Protein AF-A0A6J2Q007-F1 (afdb_monomer)

Sequence (561 aa):
MVHVTCTTVLLAATCLLLSQDVVTETVTTCEVETIHSLSCDIGVIRVYEALYGRADSVTCGDGRPPGQLADTTCSQDGTVDVLKRRCDGRIVCDVRVSDFGSPDPCTGTYKYLQTKYTCLPAIHQVTCEHSFASLQCDEGNLIFVIGAHYGRHDRTTCISQRPESQIQNIDCSRQQASKVFESCDGKNGCVIKAGNSVFGDPCYGTFKYLEVAYICEKDTGFEVSPDEVEPSVGGADDQTDAIPMSSSSDSLSTSDEPDARATLPTPCDILVSYSTFPGYVSWRDTQSGSWYVETLDRILEENASTDDLVTMLMMLIMGDPSFGSGGSFILTGHLQPGLTKTMVHVTCTTVLLAATCLLLSQDVVTETVTTCEVETIHSLSCDIGVIRVYEALYGRADSVTCGDGRPPGQLADTTCSQDGTVDVLKRRCDGRIVCDVRVSDFGSPDPCTGTYKYLQTKYTCLPAIHQVTCEHSFASLQCDEGNLIFVIGAHYGRHDRTTCISQRPESQIQNIDCSRQQASKVFESCDGKNGCVIKASNSVFGDPCYGTFKYLEVAYICKCG

Secondary structure (DSSP, 8-state):
----------------------PEEEEEEETT--EEEEE-SSSEEEEEEEEEEES-SSTT-TT--HHHHS---EE-TTHHHHHHHHHTT-SEEEEEGGGS-SS-SSTTS--EEEEEEEEE--EEEEEETTSEEEEE--TTEEEEEEEEEEEE--SSTT-TT--GGGTS---EEEE-HHHHHHHHTT-SEEEEE-SHHHH--SSTTS--EEEEEEEEEE-------TTS--PPP-------S-S-----S--------TT------TT-------SS-TT----EETTTEEHHHHHHHHHHHHHTTTS-HHHHHHHHHH--TTS-SS------------------------------S--------EEEEEEETT-SEEEEE-SSSEEEEEEEEEEES-SSTT-TT--GGGT----EE-TTHHHHHHHHHTT-SEEEEEGGGS-SS-SSTTS--EEEEEEEEE--EEEEEETTSEEEEE--TTEEEEEEEEEEEE--SSTT-TT--GGGTS---EEEE-HHHHHHHHTT-SEEEEE-SHHHH--SSTTS--EEEEEEEEEE-

InterPro domains:
  IPR000922 D-galactoside/L-rhamnose binding SUEL lectin domain [PF02140] (38-119)
  IPR000922 D-galactoside/L-rhamnose binding SUEL lectin domain [PF02140] (135-216)
  IPR000922 D-galactoside/L-rhamnose binding SUEL lectin domain [PF02140] (380-461)
  IPR000922 D-galactoside/L-rhamnose binding SUEL lectin domain [PF02140] (477-558)
  IPR000922 D-galactoside/L-rhamnose binding SUEL lectin domain [PS50228] (37-120)
  IPR000922 D-galactoside/L-rhamnose binding SUEL lectin domain [PS50228] (127-217)
  IPR000922 D-galactoside/L-rhamnose binding SUEL lectin domain [PS50228] (379-462)
  IPR000922 D-galactoside/L-rhamnose binding SUEL lectin domain [PS50228] (469-559)
  IPR002138 Peptidase C14, caspase non-catalytic subunit p10 [PS50207] (260-313)
  IPR015917 Peptidase C14A, caspase catalytic domain [SM00115] (119-347)
  IPR029030 Caspase-like domain superfamily [SSF52129] (219-316)
  IPR043159 D-galactoside/L-rhamnose binding SUEL lectin domain superfamily [G3DSA:2.60.120.740] (19-123)
  IPR043159 D-galactoside/L-rhamnose binding SUEL lectin domain superfamily [G3DSA:2.60.120.740] (124-216)
  IPR043159 D-galactoside/L-rhamnose binding SUEL lectin domain superfamily [G3DSA:2.60.120.740] (361-465)
  IPR043159 D-galactoside/L-rhamnose binding SUEL lectin domain superfamily [G3DSA:2.60.120.740] (466-559)

Solvent-accessible surface area (backbone atoms only — not comparable to full-atom values): 34163 Å² total; per-residue (Å²): 146,80,88,83,84,86,77,86,78,85,78,87,70,76,88,70,74,73,65,81,73,75,64,72,47,76,47,76,36,41,70,88,48,61,67,42,73,48,76,32,98,60,37,17,31,41,61,79,47,46,40,40,26,23,77,49,58,64,76,87,30,83,96,57,61,67,80,29,36,64,62,35,82,34,57,38,85,66,41,39,62,53,45,33,62,72,28,22,29,28,42,65,33,79,42,53,51,80,83,50,61,84,75,63,67,48,85,75,46,63,42,29,44,36,40,30,31,32,51,42,85,49,53,74,47,81,26,41,54,80,37,68,40,74,51,73,34,60,93,75,18,22,26,43,67,62,22,33,44,46,28,26,74,52,73,72,70,83,46,84,96,57,60,67,81,27,39,68,61,34,90,24,71,39,84,49,33,64,61,49,43,76,66,29,47,76,26,42,58,30,77,46,63,25,38,51,91,73,69,47,76,72,46,88,75,44,64,38,29,27,39,39,14,29,40,64,45,63,81,74,45,58,80,78,71,88,78,87,70,81,77,85,87,83,83,85,89,76,97,67,91,87,62,86,82,82,84,77,85,87,90,81,93,76,85,72,70,96,78,74,71,85,54,60,62,91,84,59,83,80,82,87,77,75,85,49,61,96,96,56,85,74,74,64,48,94,86,72,40,29,70,62,54,45,52,49,51,52,48,44,74,77,33,59,92,80,53,54,72,68,61,51,53,50,50,68,66,69,55,75,92,85,70,85,86,89,80,94,76,87,79,87,79,92,82,86,90,88,86,84,89,86,88,87,88,86,85,88,84,90,84,90,77,92,75,73,101,72,77,67,77,79,70,76,63,71,46,76,48,75,35,42,68,91,46,61,67,42,73,48,75,32,97,61,33,17,31,40,61,78,47,41,41,41,27,23,76,49,58,64,73,85,31,83,95,56,62,68,82,29,36,65,62,37,82,32,56,35,85,67,41,38,58,55,46,32,68,72,28,29,31,28,42,65,33,80,42,51,52,80,82,51,65,83,76,62,64,48,86,76,46,65,42,30,43,36,37,33,29,32,52,45,83,48,52,74,46,79,26,40,54,79,38,69,39,74,50,74,36,61,93,64,18,17,29,43,67,66,21,38,44,47,27,26,72,52,75,71,69,82,45,84,96,58,60,68,81,27,41,69,61,36,88,23,71,40,90,48,34,67,61,53,45,76,67,30,48,77,26,41,61,30,77,48,62,26,39,52,91,70,65,49,77,68,46,86,77,43,64,38,30,27,38,39,13,30,39,66,42,83,102

Nearest PDB structures (foldseek):
  5h4s-assembly1_A-2  TM=5.009E-01  e=1.239E-23  Toxopneustes pileolus
  2zx0-assembly1_A  TM=4.938E-01  e=3.399E-22  Oncorhynchus keta
  2jxa-assembly1_A  TM=9.472E-01  e=9.573E-09  Mus musculus
  6ska-assembly1_D  TM=9.144E-01  e=4.936E-09  Mus musculus
  8suf-assembly4_H  TM=9.028E-01  e=2.934E-07  Caenorhabditis elegans

Foldseek 3Di:
DDDDDDDDDDPPPDPPPPPVPQDKDKWKFWPVDFKTKDADPAAFKAFDDKWKFAQACPRVNPPDDVQQRVPNVFTDPCRSVVCQLQGWQHRMGIDTSVVDPVVHRDPSHGTMMMTMIGGDHWDKDKFWAQGKDKDAADPQWAKDWRAKWKWAQAQPPPPPPDDPQQRVPNVFTDRDCVLVCVAGGRHRMGMDHNYCVRVNGRDPSHTIMMITIIDIDRCPADDDDPPPDDDDDDDDDDDDPPDDDDDDDDDDDDDDDPPDDPGDGPPDPDDDDDPDDPPDDFDADPPQGTPLVNQLVVLCVVPVVPDDPVVSVVDSQVDDPPDDDDDDDHDDDDDDDDDDDDDDDDDDDDDDDDDDPPDDPPPQDKDKWKFWPVDFKTKDADPAAFKAWDDKWKFAQAQPRVNPPHDSQQSVPNVFGDPCLSVVCRLQGWQHRMGIDTSVVDPVVPRDPSHGTMMMTIIGGDHWDKDKFWAQGKDKDAADPQWAKDWGAKWKFAQAQPPPPPPDDPQQRVDNVQTDRPRVLCCVFGGGHRMGMDHNYCVRRNGSDPSHTIMMIIIIHIDRD

Radius of gyration: 32.03 Å; Cα contacts (8 Å, |Δi|>4): 939; chains: 1; bounding box: 74×94×80 Å

pLDDT: mean 73.62, std 22.01, range [21.83, 94.38]

Organism: Cottoperca gobio (NCBI:txid56716)

Mean predicted aligned error: 21.24 Å

Structure (mmCIF, N/CA/C/O backbone):
data_AF-A0A6J2Q007-F1
#
_entry.id   AF-A0A6J2Q007-F1
#
loop_
_atom_site.group_PDB
_atom_site.id
_atom_site.type_symbol
_atom_site.label_atom_id
_atom_site.label_alt_id
_atom_site.label_comp_id
_atom_site.label_asym_id
_atom_site.label_entity_id
_atom_site.label_seq_id
_atom_site.pdbx_PDB_ins_code
_atom_site.Cartn_x
_atom_site.Cartn_y
_atom_site.Cartn_z
_atom_site.occupancy
_atom_site.B_iso_or_equiv
_atom_site.auth_seq_id
_atom_site.auth_comp_id
_atom_site.auth_asym_id
_atom_site.auth_atom_id
_atom_site.pdbx_PDB_model_num
ATOM 1 N N . MET A 1 1 ? 50.610 31.785 31.446 1.00 35.25 1 MET A N 1
ATOM 2 C CA . MET A 1 1 ? 51.352 30.524 31.251 1.00 35.25 1 MET A CA 1
ATOM 3 C C . MET A 1 1 ? 50.628 29.427 32.020 1.00 35.25 1 MET A C 1
ATOM 5 O O . MET A 1 1 ? 50.901 29.235 33.191 1.00 35.25 1 MET A O 1
ATOM 9 N N . VAL A 1 2 ? 49.659 28.776 31.374 1.00 23.83 2 VAL A N 1
ATOM 10 C CA . VAL A 1 2 ? 49.187 27.419 31.691 1.00 23.83 2 VAL A CA 1
ATOM 11 C C . VAL A 1 2 ? 48.910 26.789 30.328 1.00 23.83 2 VAL A C 1
ATOM 13 O O . VAL A 1 2 ? 48.276 27.408 29.476 1.00 23.83 2 VAL A O 1
ATOM 16 N N . HIS A 1 3 ? 49.549 25.650 30.091 1.00 22.64 3 HIS A N 1
ATOM 17 C CA . HIS A 1 3 ? 49.721 25.010 28.793 1.00 22.64 3 HIS A CA 1
ATOM 18 C C . HIS A 1 3 ? 48.408 24.451 28.229 1.00 22.64 3 HIS A C 1
ATOM 20 O O . HIS A 1 3 ? 47.723 23.686 28.900 1.00 22.64 3 HIS A O 1
ATOM 26 N N . VAL A 1 4 ? 48.128 24.767 26.961 1.00 26.11 4 VAL A N 1
ATOM 27 C CA . VAL A 1 4 ? 47.212 24.013 26.096 1.00 26.11 4 VAL A CA 1
ATOM 28 C C . VAL A 1 4 ? 48.045 22.953 25.380 1.00 26.11 4 VAL A C 1
ATOM 30 O O . VAL A 1 4 ? 48.926 23.294 24.592 1.00 26.11 4 VAL A O 1
ATOM 33 N N . THR A 1 5 ? 47.794 21.672 25.642 1.00 27.66 5 THR A N 1
ATOM 34 C CA . THR A 1 5 ? 48.291 20.580 24.795 1.00 27.66 5 THR A CA 1
ATOM 35 C C . THR A 1 5 ? 47.178 20.138 23.861 1.00 27.66 5 THR A C 1
ATOM 37 O O . THR A 1 5 ? 46.316 19.337 24.209 1.00 27.66 5 THR A O 1
ATOM 40 N N . CYS A 1 6 ? 47.227 20.719 22.667 1.00 28.30 6 CYS A N 1
ATOM 41 C CA . CYS A 1 6 ? 46.559 20.268 21.462 1.00 28.30 6 CYS A CA 1
ATOM 42 C C . CYS A 1 6 ? 47.184 18.933 21.026 1.00 28.30 6 CYS A C 1
ATOM 44 O O . CYS A 1 6 ? 48.381 18.880 20.752 1.00 28.30 6 CYS A O 1
ATOM 46 N N . THR A 1 7 ? 46.389 17.866 20.955 1.00 29.98 7 THR A N 1
ATOM 47 C CA . THR A 1 7 ? 46.670 16.748 20.045 1.00 29.98 7 THR A CA 1
ATOM 48 C C . THR A 1 7 ? 45.381 16.410 19.318 1.00 29.98 7 THR A C 1
ATOM 50 O O . THR A 1 7 ? 44.458 15.798 19.842 1.00 29.98 7 THR A O 1
ATOM 53 N N . THR A 1 8 ? 45.329 16.917 18.096 1.00 29.98 8 THR A N 1
ATOM 54 C CA . THR A 1 8 ? 44.416 16.561 17.023 1.00 29.98 8 THR A CA 1
ATOM 55 C C . THR A 1 8 ? 44.561 15.079 16.693 1.00 29.98 8 THR A C 1
ATOM 57 O O . THR A 1 8 ? 45.606 14.660 16.194 1.00 29.98 8 THR A O 1
ATOM 60 N N . VAL A 1 9 ? 43.509 14.295 16.913 1.00 30.16 9 VAL A N 1
ATOM 61 C CA . VAL A 1 9 ? 43.281 13.072 16.141 1.00 30.16 9 VAL A CA 1
ATOM 62 C C . VAL A 1 9 ? 42.325 13.459 15.021 1.00 30.16 9 VAL A C 1
ATOM 64 O O . VAL A 1 9 ? 41.141 13.692 15.252 1.00 30.16 9 VAL A O 1
ATOM 67 N N . LEU A 1 10 ? 42.876 13.599 13.812 1.00 33.59 10 LEU A N 1
ATOM 68 C CA . LEU A 1 10 ? 42.099 13.616 12.580 1.00 33.59 10 LEU A CA 1
ATOM 69 C C . LEU A 1 10 ? 41.309 12.303 12.495 1.00 33.59 10 LEU A C 1
ATOM 71 O O . LEU A 1 10 ? 41.891 11.251 12.246 1.00 33.59 10 LEU A O 1
ATOM 75 N N . LEU A 1 11 ? 39.989 12.382 12.625 1.00 32.88 11 LEU A N 1
ATOM 76 C CA . LEU A 1 11 ? 39.083 11.482 11.921 1.00 32.88 11 LEU A CA 1
ATOM 77 C C . LEU A 1 11 ? 38.457 12.283 10.784 1.00 32.88 11 LEU A C 1
ATOM 79 O O . LEU A 1 11 ? 37.329 12.756 10.850 1.00 32.88 11 LEU A O 1
ATOM 83 N N . ALA A 1 12 ? 39.246 12.435 9.721 1.00 36.03 12 ALA A N 1
ATOM 84 C CA . ALA A 1 12 ? 38.695 12.503 8.382 1.00 36.03 12 ALA A CA 1
ATOM 85 C C . ALA A 1 12 ? 38.163 11.098 8.059 1.00 36.03 12 ALA A C 1
ATOM 87 O O . ALA A 1 12 ? 38.868 10.269 7.492 1.00 36.03 12 ALA A O 1
ATOM 88 N N . ALA A 1 13 ? 36.940 10.814 8.492 1.00 34.69 13 ALA A N 1
ATOM 89 C CA . ALA A 1 13 ? 36.150 9.710 7.978 1.00 34.69 13 ALA A CA 1
ATOM 90 C C . ALA A 1 13 ? 35.040 10.340 7.144 1.00 34.69 13 ALA A C 1
ATOM 92 O O . ALA A 1 13 ? 33.992 10.718 7.655 1.00 34.69 13 ALA A O 1
ATOM 93 N N . THR A 1 14 ? 35.387 10.570 5.877 1.00 38.19 14 THR A N 1
ATOM 94 C CA . THR A 1 14 ? 34.497 10.453 4.719 1.00 38.19 14 THR A CA 1
ATOM 95 C C . THR A 1 14 ? 33.017 10.631 5.037 1.00 38.19 14 THR A C 1
ATOM 97 O O . THR A 1 14 ? 32.301 9.665 5.297 1.00 38.19 14 THR A O 1
ATOM 100 N N . CYS A 1 15 ? 32.560 11.874 4.900 1.00 30.72 15 CYS A N 1
ATOM 101 C CA . CYS A 1 15 ? 31.213 12.166 4.439 1.00 30.72 15 CYS A CA 1
ATOM 102 C C . CYS A 1 15 ? 31.091 11.607 3.007 1.00 30.72 15 CYS A C 1
ATOM 104 O O . CYS A 1 15 ? 31.181 12.330 2.020 1.00 30.72 15 CYS A O 1
ATOM 106 N N . LEU A 1 16 ? 31.024 10.279 2.891 1.00 29.03 16 LEU A N 1
ATOM 107 C CA . LEU A 1 16 ? 30.401 9.631 1.753 1.00 29.03 16 LEU A CA 1
ATOM 108 C C . LEU A 1 16 ? 28.918 9.806 2.019 1.00 29.03 16 LEU A C 1
ATOM 110 O O . LEU A 1 16 ? 28.313 9.064 2.789 1.00 29.03 16 LEU A O 1
ATOM 114 N N . LEU A 1 17 ? 28.399 10.886 1.444 1.00 30.58 17 LEU A N 1
ATOM 115 C CA . LEU A 1 17 ? 27.000 11.035 1.108 1.00 30.58 17 LEU A CA 1
ATOM 116 C C . LEU A 1 17 ? 26.537 9.692 0.536 1.00 30.58 17 LEU A C 1
ATOM 118 O O . LEU A 1 17 ? 26.830 9.373 -0.612 1.00 30.58 17 LEU A O 1
ATOM 122 N N . LEU A 1 18 ? 25.840 8.892 1.340 1.00 29.86 18 LEU A N 1
ATOM 123 C CA . LEU A 1 18 ? 24.778 8.092 0.770 1.00 29.86 18 LEU A CA 1
ATOM 124 C C . LEU A 1 18 ? 23.717 9.127 0.403 1.00 29.86 18 LEU A C 1
ATOM 126 O O . LEU A 1 18 ? 22.864 9.475 1.218 1.00 29.86 18 LEU A O 1
ATOM 130 N N . SER A 1 19 ? 23.791 9.641 -0.829 1.00 32.44 19 SER A N 1
ATOM 131 C CA . SER A 1 19 ? 22.547 9.759 -1.570 1.00 32.44 19 SER A CA 1
ATOM 132 C C . SER A 1 19 ? 21.859 8.414 -1.363 1.00 32.44 19 SER A C 1
ATOM 134 O O . SER A 1 19 ? 22.452 7.358 -1.597 1.00 32.44 19 SER A O 1
ATOM 136 N N . GLN A 1 20 ? 20.656 8.414 -0.797 1.00 40.44 20 GLN A N 1
ATOM 137 C CA . GLN A 1 20 ? 19.785 7.284 -1.055 1.00 40.44 20 GLN A CA 1
ATOM 138 C C . GLN A 1 20 ? 19.596 7.322 -2.567 1.00 40.44 20 GLN A C 1
ATOM 140 O O . GLN A 1 20 ? 18.806 8.118 -3.067 1.00 40.44 20 GLN A O 1
ATOM 145 N N . ASP A 1 21 ? 20.429 6.581 -3.296 1.00 39.47 21 ASP A N 1
ATOM 146 C CA . ASP A 1 21 ? 20.246 6.383 -4.719 1.00 39.47 21 ASP A CA 1
ATOM 147 C C . ASP A 1 21 ? 18.883 5.714 -4.828 1.00 39.47 21 ASP A C 1
ATOM 149 O O . ASP A 1 21 ? 18.717 4.538 -4.500 1.00 39.47 21 ASP A O 1
ATOM 153 N N . VAL A 1 22 ? 17.874 6.513 -5.174 1.00 55.28 22 VAL A N 1
ATOM 154 C CA . VAL A 1 22 ? 16.541 6.021 -5.480 1.00 55.28 22 VAL A CA 1
ATOM 155 C C . VAL A 1 22 ? 16.739 5.088 -6.666 1.00 55.28 22 VAL A C 1
ATOM 157 O O . VAL A 1 22 ? 16.995 5.535 -7.788 1.00 55.28 22 VAL A O 1
ATOM 160 N N . VAL A 1 23 ? 16.732 3.782 -6.387 1.00 65.38 23 VAL A N 1
ATOM 161 C CA . VAL A 1 23 ? 17.040 2.763 -7.387 1.00 65.38 23 VAL A CA 1
ATOM 162 C C . VAL A 1 23 ? 16.029 2.913 -8.506 1.00 65.38 23 VAL A C 1
ATOM 164 O O . VAL A 1 23 ? 14.815 2.874 -8.309 1.00 65.38 23 VAL A O 1
ATOM 167 N N . THR A 1 24 ? 16.577 3.188 -9.676 1.00 80.81 24 THR A N 1
ATOM 168 C CA . THR A 1 24 ? 15.812 3.513 -10.858 1.00 80.81 24 THR A CA 1
ATOM 169 C C . THR A 1 24 ? 15.761 2.276 -11.735 1.00 80.81 24 THR A C 1
ATOM 171 O O . THR A 1 24 ? 16.795 1.794 -12.198 1.00 80.81 24 THR A O 1
ATOM 174 N N . GLU A 1 25 ? 14.563 1.748 -11.945 1.00 87.81 25 GLU A N 1
ATOM 175 C CA . GLU A 1 25 ? 14.340 0.538 -12.723 1.00 87.81 25 GLU A CA 1
ATOM 176 C C . GLU A 1 25 ? 13.971 0.890 -14.162 1.00 87.81 25 GLU A C 1
ATOM 178 O O . GLU A 1 25 ? 13.297 1.884 -14.441 1.00 87.81 25 GLU A O 1
ATOM 183 N N . THR A 1 26 ? 14.448 0.075 -15.102 1.00 90.44 26 THR A N 1
ATOM 184 C CA . THR A 1 26 ? 14.121 0.204 -16.523 1.00 90.44 26 THR A CA 1
ATOM 185 C C . THR A 1 26 ? 13.576 -1.117 -17.031 1.00 90.44 26 THR A C 1
ATOM 187 O O . THR A 1 26 ? 14.274 -2.129 -17.021 1.00 90.44 26 THR A O 1
ATOM 190 N N . VAL A 1 27 ? 12.347 -1.093 -17.534 1.00 92.69 27 VAL A N 1
ATOM 191 C CA . VAL A 1 27 ? 11.695 -2.239 -18.170 1.00 92.69 27 VAL A CA 1
ATOM 192 C C . VAL A 1 27 ? 11.531 -1.932 -19.650 1.00 92.69 27 VAL A C 1
ATOM 194 O O . VAL A 1 27 ? 11.127 -0.834 -20.025 1.00 92.69 27 VAL A O 1
ATOM 197 N N . THR A 1 28 ? 11.862 -2.896 -20.507 1.00 92.56 28 THR A N 1
ATOM 198 C CA . THR A 1 28 ? 11.707 -2.778 -21.962 1.00 92.56 28 THR A CA 1
ATOM 199 C C . THR A 1 28 ? 10.907 -3.957 -22.493 1.00 92.56 28 THR A C 1
ATOM 201 O O . THR A 1 28 ? 11.262 -5.103 -22.241 1.00 92.56 28 THR A O 1
ATOM 204 N N . THR A 1 29 ? 9.859 -3.668 -23.259 1.00 90.88 29 THR A N 1
ATOM 205 C CA . THR A 1 29 ? 8.972 -4.656 -23.883 1.00 90.88 29 THR A CA 1
ATOM 206 C C . THR A 1 29 ? 8.904 -4.377 -25.378 1.00 90.88 29 THR A C 1
ATOM 208 O O . THR A 1 29 ? 8.525 -3.285 -25.809 1.00 90.88 29 THR A O 1
ATOM 211 N N . CYS A 1 30 ? 9.303 -5.351 -26.190 1.00 90.19 30 CYS A N 1
ATOM 212 C CA . CYS A 1 30 ? 9.296 -5.211 -27.645 1.00 90.19 30 CYS A CA 1
ATOM 213 C C . CYS A 1 30 ? 7.867 -5.331 -28.207 1.00 90.19 30 CYS A C 1
ATOM 215 O O . CYS A 1 30 ? 7.039 -6.023 -27.632 1.00 90.19 30 CYS A O 1
ATOM 217 N N . GLU A 1 31 ? 7.583 -4.749 -29.377 1.00 80.19 31 GLU A N 1
ATOM 218 C CA . GLU A 1 31 ? 6.232 -4.716 -29.983 1.00 80.19 31 GLU A CA 1
ATOM 219 C C . GLU A 1 31 ? 5.574 -6.099 -30.238 1.00 80.19 31 GLU A C 1
ATOM 221 O O . GLU A 1 31 ? 4.361 -6.173 -30.414 1.00 80.19 31 GLU A O 1
ATOM 226 N N . VAL A 1 32 ? 6.330 -7.211 -30.239 1.00 73.00 32 VAL A N 1
ATOM 227 C CA . VAL A 1 32 ? 5.749 -8.579 -30.308 1.00 73.00 32 VAL A CA 1
ATOM 228 C C . VAL A 1 32 ? 5.155 -9.055 -28.984 1.00 73.00 32 VAL A C 1
ATOM 230 O O . VAL A 1 32 ? 4.327 -9.965 -28.987 1.00 73.00 32 VAL A O 1
ATOM 233 N N . GLU A 1 33 ? 5.608 -8.499 -27.865 1.00 66.50 33 GLU A N 1
ATOM 234 C CA . GLU A 1 33 ? 5.109 -8.828 -26.537 1.00 66.50 33 GLU A CA 1
ATOM 235 C C . GLU A 1 33 ? 3.887 -7.966 -26.221 1.00 66.50 33 GLU A C 1
ATOM 237 O O . GLU A 1 33 ? 3.840 -6.771 -26.508 1.00 66.50 33 GLU A O 1
ATOM 242 N N . THR A 1 34 ? 2.853 -8.586 -25.654 1.00 78.12 34 THR A N 1
ATOM 243 C CA . THR A 1 34 ? 1.550 -7.929 -25.509 1.00 78.12 34 THR A CA 1
ATOM 244 C C . THR A 1 34 ? 1.397 -7.155 -24.207 1.00 78.12 34 THR A C 1
ATOM 246 O O . THR A 1 34 ? 0.552 -6.266 -24.155 1.00 78.12 34 THR A O 1
ATOM 249 N N . ILE A 1 35 ? 2.163 -7.492 -23.165 1.00 87.75 35 ILE A N 1
ATOM 250 C CA . ILE A 1 35 ? 2.021 -6.944 -21.808 1.00 87.75 35 ILE A CA 1
ATOM 251 C C . ILE A 1 35 ? 3.361 -6.370 -21.354 1.00 87.75 35 ILE A C 1
ATOM 253 O O . ILE A 1 35 ? 4.385 -7.039 -21.438 1.00 87.75 35 ILE A O 1
ATOM 257 N N . HIS A 1 36 ? 3.324 -5.140 -20.863 1.00 91.88 36 HIS A N 1
ATOM 258 C CA . HIS A 1 36 ? 4.426 -4.447 -20.219 1.00 91.88 36 HIS A CA 1
ATOM 259 C C . HIS A 1 36 ? 4.122 -4.363 -18.720 1.00 91.88 36 HIS A C 1
ATOM 261 O O . HIS A 1 36 ? 3.124 -3.749 -18.340 1.00 91.88 36 HIS A O 1
ATOM 267 N N . SER A 1 37 ? 4.949 -5.022 -17.905 1.00 92.06 37 SER A N 1
ATOM 268 C CA . SER A 1 37 ? 4.746 -5.205 -16.462 1.00 92.06 37 SER A CA 1
ATOM 269 C C . SER A 1 37 ? 5.770 -4.396 -15.675 1.00 92.06 37 SER A C 1
ATOM 271 O O . SER A 1 37 ? 6.971 -4.594 -15.849 1.00 92.06 37 SER A O 1
ATOM 273 N N . LEU A 1 38 ? 5.295 -3.525 -14.788 1.00 93.06 38 LEU A N 1
ATOM 274 C CA . LEU A 1 38 ? 6.096 -2.819 -13.786 1.00 93.06 38 LEU A CA 1
ATOM 275 C C . LEU A 1 38 ? 5.739 -3.365 -12.403 1.00 93.06 38 LEU A C 1
ATOM 277 O O . LEU A 1 38 ? 4.561 -3.621 -12.137 1.00 93.06 38 LEU A O 1
ATOM 281 N N . SER A 1 39 ? 6.712 -3.506 -11.509 1.00 90.31 39 SER A N 1
ATOM 282 C CA . SER A 1 39 ? 6.457 -4.018 -10.160 1.00 90.31 39 SER A CA 1
ATOM 283 C C . SER A 1 39 ? 7.433 -3.452 -9.143 1.00 90.31 39 SER A C 1
ATOM 285 O O . SER A 1 39 ? 8.612 -3.309 -9.442 1.00 90.31 39 SER A O 1
ATOM 287 N N . CYS A 1 40 ? 6.944 -3.194 -7.934 1.00 83.44 40 CYS A N 1
ATOM 288 C CA . CYS A 1 40 ? 7.755 -2.812 -6.787 1.00 83.44 40 CYS A CA 1
ATOM 289 C C . CYS A 1 40 ? 7.639 -3.860 -5.682 1.00 83.44 40 CYS A C 1
ATOM 291 O O . CYS A 1 40 ? 6.534 -4.177 -5.248 1.00 83.44 40 CYS A O 1
ATOM 293 N N . ASP A 1 41 ? 8.778 -4.337 -5.180 1.00 77.62 41 ASP A N 1
ATOM 294 C CA . ASP A 1 41 ? 8.813 -5.222 -4.009 1.00 77.62 41 ASP A CA 1
ATOM 295 C C . ASP A 1 41 ? 8.439 -4.463 -2.726 1.00 77.62 41 ASP A C 1
ATOM 297 O O . ASP A 1 41 ? 7.755 -4.984 -1.843 1.00 77.62 41 ASP A O 1
ATOM 301 N N . ILE A 1 42 ? 8.882 -3.204 -2.629 1.00 71.69 42 ILE A N 1
ATOM 302 C CA . ILE A 1 42 ? 8.603 -2.295 -1.516 1.00 71.69 42 ILE A CA 1
ATOM 303 C C . ILE A 1 42 ? 8.235 -0.928 -2.083 1.00 71.69 42 ILE A C 1
ATOM 305 O O . ILE A 1 42 ? 8.973 -0.352 -2.879 1.00 71.69 42 ILE A O 1
ATOM 309 N N . GLY A 1 43 ? 7.110 -0.382 -1.624 1.00 81.94 43 GLY A N 1
ATOM 310 C CA . GLY A 1 43 ? 6.617 0.915 -2.070 1.00 81.94 43 GLY A CA 1
ATOM 311 C C . GLY A 1 43 ? 5.705 0.812 -3.288 1.00 81.94 43 GLY A C 1
ATOM 312 O O . GLY A 1 43 ? 5.070 -0.214 -3.524 1.00 81.94 43 GLY A O 1
ATOM 313 N N . VAL A 1 44 ? 5.598 1.909 -4.028 1.00 87.88 44 VAL A N 1
ATOM 314 C CA . VAL A 1 44 ? 4.714 2.035 -5.187 1.00 87.88 44 VAL A CA 1
ATOM 315 C C . VAL A 1 44 ? 5.455 2.622 -6.374 1.00 87.88 44 VAL A C 1
ATOM 317 O O . VAL A 1 44 ? 6.386 3.413 -6.219 1.00 87.88 44 VAL A O 1
ATOM 320 N N . ILE A 1 45 ? 5.008 2.255 -7.566 1.00 89.88 45 ILE A N 1
ATOM 321 C CA . ILE A 1 45 ? 5.556 2.719 -8.832 1.00 89.88 45 ILE A CA 1
ATOM 322 C C . ILE A 1 45 ? 5.358 4.235 -8.938 1.00 89.88 45 ILE A C 1
ATOM 324 O O . ILE A 1 45 ? 4.252 4.745 -8.732 1.00 89.88 45 ILE A O 1
ATOM 328 N N . ARG A 1 46 ? 6.426 4.946 -9.302 1.00 87.38 46 ARG A N 1
ATOM 329 C CA . ARG A 1 46 ? 6.384 6.316 -9.819 1.00 87.38 46 ARG A CA 1
ATOM 330 C C . ARG A 1 46 ? 7.161 6.379 -11.124 1.00 87.38 46 ARG A C 1
ATOM 332 O O . ARG A 1 46 ? 8.384 6.241 -11.147 1.00 87.38 46 ARG A O 1
ATOM 339 N N . VAL A 1 47 ? 6.446 6.576 -12.222 1.00 86.88 47 VAL A N 1
ATOM 340 C CA . VAL A 1 47 ? 7.032 6.672 -13.558 1.00 86.88 47 VAL A CA 1
ATOM 341 C C . VAL A 1 47 ? 7.693 8.038 -13.719 1.00 86.88 47 VAL A C 1
ATOM 343 O O . VAL A 1 47 ? 7.069 9.073 -13.479 1.00 86.88 47 VAL A O 1
ATOM 346 N N . TYR A 1 48 ? 8.952 8.059 -14.156 1.00 83.25 48 TYR A N 1
ATOM 347 C CA . TYR A 1 48 ? 9.674 9.305 -14.435 1.00 83.25 48 TYR A CA 1
ATOM 348 C C . TYR A 1 48 ? 9.862 9.531 -15.938 1.00 83.25 48 TYR A C 1
ATOM 350 O O . TYR A 1 48 ? 9.638 10.641 -16.417 1.00 83.25 48 TYR A O 1
ATOM 358 N N . GLU A 1 49 ? 10.171 8.473 -16.692 1.00 88.00 49 GLU A N 1
ATOM 359 C CA . GLU A 1 49 ? 10.376 8.502 -18.141 1.00 88.00 49 GLU A CA 1
ATOM 360 C C . GLU A 1 49 ? 9.714 7.292 -18.803 1.00 88.00 49 GLU A C 1
ATOM 362 O O . GLU A 1 49 ? 9.610 6.205 -18.233 1.00 88.00 49 GLU A O 1
ATOM 367 N N . ALA A 1 50 ? 9.289 7.470 -20.047 1.00 91.75 50 ALA A N 1
ATOM 368 C CA . ALA A 1 50 ? 8.776 6.397 -20.875 1.00 91.75 50 ALA A CA 1
ATOM 369 C C . ALA A 1 50 ? 8.860 6.757 -22.357 1.00 91.75 50 ALA A C 1
ATOM 371 O O . ALA A 1 50 ? 8.680 7.913 -22.741 1.00 91.75 50 ALA A O 1
ATOM 372 N N . LEU A 1 51 ? 9.082 5.744 -23.185 1.00 92.75 51 LEU A N 1
ATOM 373 C CA . LEU A 1 51 ? 9.205 5.858 -24.628 1.00 92.75 51 LEU A CA 1
ATOM 374 C C . LEU A 1 51 ? 8.466 4.704 -25.294 1.00 92.75 51 LEU A C 1
ATOM 376 O O . LEU A 1 51 ? 8.772 3.544 -25.039 1.00 92.75 51 LEU A O 1
ATOM 380 N N . TYR A 1 52 ? 7.533 5.032 -26.186 1.00 93.00 52 TYR A N 1
ATOM 381 C CA . TYR A 1 52 ? 6.986 4.094 -27.156 1.00 93.00 52 TYR A CA 1
ATOM 382 C C . TYR A 1 52 ? 7.504 4.492 -28.535 1.00 93.00 52 TYR A C 1
ATOM 384 O O . TYR A 1 52 ? 7.141 5.544 -29.062 1.00 93.00 52 TYR A O 1
ATOM 392 N N . GLY A 1 53 ? 8.394 3.685 -29.100 1.00 92.50 53 GLY A N 1
ATOM 393 C CA . GLY A 1 53 ? 9.098 4.040 -30.325 1.00 92.50 53 GLY A CA 1
ATOM 394 C C . GLY A 1 53 ? 10.416 3.293 -30.456 1.00 92.50 53 GLY A C 1
ATOM 395 O O . GLY A 1 53 ? 10.478 2.092 -30.205 1.00 92.50 53 GLY A O 1
ATOM 396 N N . ARG A 1 54 ? 11.473 3.999 -30.854 1.00 92.75 54 ARG A N 1
ATOM 397 C CA . ARG A 1 54 ? 12.836 3.480 -30.942 1.00 92.75 54 ARG A CA 1
ATOM 398 C C . ARG A 1 54 ? 13.838 4.602 -30.687 1.00 92.75 54 ARG A C 1
ATOM 400 O O . ARG A 1 54 ? 13.871 5.566 -31.439 1.00 92.75 54 ARG A O 1
ATOM 407 N N . ALA A 1 55 ? 14.687 4.419 -29.681 1.00 93.19 55 ALA A N 1
ATOM 408 C CA . ALA A 1 55 ? 15.776 5.332 -29.327 1.00 93.19 55 ALA A CA 1
ATOM 409 C C . ALA A 1 55 ? 17.155 4.848 -29.816 1.00 93.19 55 ALA A C 1
ATOM 411 O O . ALA A 1 55 ? 18.098 5.632 -29.887 1.00 93.19 55 ALA A O 1
ATOM 412 N N . ASP A 1 56 ? 17.290 3.564 -30.163 1.00 92.81 56 ASP A N 1
ATOM 413 C CA . ASP A 1 56 ? 18.549 2.984 -30.633 1.00 92.81 56 ASP A CA 1
ATOM 414 C C . ASP A 1 56 ? 18.338 1.768 -31.567 1.00 92.81 56 ASP A C 1
ATOM 416 O O . ASP A 1 56 ? 17.226 1.257 -31.734 1.00 92.81 56 ASP A O 1
ATOM 420 N N . SER A 1 57 ? 19.408 1.314 -32.227 1.00 89.81 57 SER A N 1
ATOM 421 C CA . SER A 1 57 ? 19.365 0.208 -33.203 1.00 89.81 57 SER A CA 1
ATOM 422 C C . SER A 1 57 ? 19.613 -1.183 -32.601 1.00 89.81 57 SER A C 1
ATOM 424 O O . SER A 1 57 ? 19.511 -2.180 -33.315 1.00 89.81 57 SER A O 1
ATOM 426 N N . VAL A 1 58 ? 19.931 -1.264 -31.308 1.00 91.44 58 VAL A N 1
ATOM 427 C CA . VAL A 1 58 ? 20.316 -2.493 -30.601 1.00 91.44 58 VAL A CA 1
ATOM 428 C C . VAL A 1 58 ? 19.121 -3.077 -29.849 1.00 91.44 58 VAL A C 1
ATOM 430 O O . VAL A 1 58 ? 18.813 -4.262 -29.982 1.00 91.44 58 VAL A O 1
ATOM 433 N N . THR A 1 59 ? 18.407 -2.247 -29.095 1.00 90.50 59 THR A N 1
ATOM 434 C CA . THR A 1 59 ? 17.246 -2.618 -28.293 1.00 90.50 59 THR A CA 1
ATOM 435 C C . THR A 1 59 ? 16.155 -3.206 -29.185 1.00 90.50 59 THR A C 1
ATOM 437 O O . THR A 1 59 ? 15.721 -2.600 -30.176 1.00 90.50 59 THR A O 1
ATOM 440 N N . CYS A 1 60 ? 15.729 -4.430 -28.855 1.00 88.81 60 CYS A N 1
ATOM 441 C CA . CYS A 1 60 ? 14.789 -5.213 -29.659 1.00 88.81 60 CYS A CA 1
ATOM 442 C C . CYS A 1 60 ? 15.233 -5.384 -31.136 1.00 88.81 60 CYS A C 1
ATOM 444 O O . CYS A 1 60 ? 14.390 -5.451 -32.030 1.00 88.81 60 CYS A O 1
ATOM 446 N N . GLY A 1 61 ? 16.541 -5.397 -31.423 1.00 88.44 61 GLY A N 1
ATOM 447 C CA . GLY A 1 61 ? 17.089 -5.437 -32.787 1.00 88.44 61 GLY A CA 1
ATOM 448 C C . GLY A 1 61 ? 17.315 -6.838 -33.368 1.00 88.44 61 GLY A C 1
ATOM 449 O O . GLY A 1 61 ? 17.430 -6.988 -34.587 1.00 88.44 61 GLY A O 1
ATOM 450 N N . ASP A 1 62 ? 17.354 -7.875 -32.529 1.00 90.00 62 ASP A N 1
ATOM 451 C CA . ASP A 1 62 ? 17.743 -9.223 -32.952 1.00 90.00 62 ASP A CA 1
ATOM 452 C C . ASP A 1 62 ? 16.826 -9.795 -34.044 1.00 90.00 62 ASP A C 1
ATOM 454 O O . ASP A 1 62 ? 15.603 -9.872 -33.913 1.00 90.00 62 ASP A O 1
ATOM 458 N N . GLY A 1 63 ? 17.438 -10.199 -35.163 1.00 86.62 63 GLY A N 1
ATOM 459 C CA . GLY A 1 63 ? 16.739 -10.790 -36.307 1.00 86.62 63 GLY A CA 1
ATOM 460 C C . GLY A 1 63 ? 15.913 -9.808 -37.149 1.00 86.62 63 GLY A C 1
ATOM 461 O O . GLY A 1 63 ? 15.181 -10.250 -38.038 1.00 86.62 63 GLY A O 1
ATOM 462 N N . ARG A 1 64 ? 16.014 -8.492 -36.909 1.00 89.50 64 ARG A N 1
ATOM 463 C CA . ARG A 1 64 ? 15.242 -7.470 -37.636 1.00 89.50 64 ARG A CA 1
ATOM 464 C C . ARG A 1 64 ? 16.022 -6.865 -38.817 1.00 89.50 64 ARG A C 1
ATOM 466 O O . ARG A 1 64 ? 17.237 -6.693 -38.733 1.00 89.50 64 ARG A O 1
ATOM 473 N N . PRO A 1 65 ? 15.353 -6.521 -39.938 1.00 93.25 65 PRO A N 1
ATOM 474 C CA . PRO A 1 65 ? 16.003 -5.858 -41.069 1.00 93.25 65 PRO A CA 1
ATOM 475 C C . PRO A 1 65 ? 16.553 -4.471 -40.686 1.00 93.25 65 PRO A C 1
ATOM 477 O O . PRO A 1 65 ? 15.842 -3.729 -40.008 1.00 93.25 65 PRO A O 1
ATOM 480 N N . PRO A 1 66 ? 17.722 -4.042 -41.209 1.00 89.75 66 PRO A N 1
ATOM 481 C CA . PRO A 1 66 ? 18.304 -2.732 -40.889 1.00 89.75 66 PRO A CA 1
ATOM 482 C C . PRO A 1 66 ? 17.366 -1.549 -41.161 1.00 89.75 66 PRO A C 1
ATOM 484 O O . PRO A 1 66 ? 17.360 -0.580 -40.412 1.00 89.75 66 PRO A O 1
ATOM 487 N N . GLY A 1 67 ? 16.521 -1.650 -42.195 1.00 89.44 67 GLY A N 1
ATOM 488 C CA . GLY A 1 67 ? 15.530 -0.617 -42.514 1.00 89.44 67 GLY A CA 1
ATOM 489 C C . GLY A 1 67 ? 14.484 -0.391 -41.416 1.00 89.44 67 GLY A C 1
ATOM 490 O O . GLY A 1 67 ? 13.968 0.712 -41.315 1.00 89.44 67 GLY A O 1
ATOM 491 N N . GLN A 1 68 ? 14.207 -1.392 -40.571 1.00 90.75 68 GLN A N 1
ATOM 492 C CA . GLN A 1 68 ? 13.279 -1.269 -39.437 1.00 90.75 68 GLN A CA 1
ATOM 493 C C . GLN A 1 68 ? 13.946 -0.729 -38.160 1.00 90.75 68 GLN A C 1
ATOM 495 O O . GLN A 1 68 ? 13.240 -0.415 -37.204 1.00 90.75 68 GLN A O 1
ATOM 500 N N . LEU A 1 69 ? 15.284 -0.660 -38.127 1.00 93.19 69 LEU A N 1
ATOM 501 C CA . LEU A 1 69 ? 16.088 -0.241 -36.969 1.00 93.19 69 LEU A CA 1
ATOM 502 C C . LEU A 1 69 ? 16.743 1.137 -37.164 1.00 93.19 69 LEU A C 1
ATOM 504 O O . LEU A 1 69 ? 17.400 1.634 -36.255 1.00 93.19 69 LEU A O 1
ATOM 508 N N . ALA A 1 70 ? 16.605 1.725 -38.357 1.00 90.44 70 ALA A N 1
ATOM 509 C CA . ALA A 1 70 ? 17.328 2.928 -38.762 1.00 90.44 70 ALA A CA 1
ATOM 510 C C . ALA A 1 70 ? 16.782 4.219 -38.136 1.00 90.44 70 ALA A C 1
ATOM 512 O O . ALA A 1 70 ? 17.554 5.138 -37.877 1.00 90.44 70 ALA A O 1
ATOM 513 N N . ASP A 1 71 ? 15.472 4.299 -37.903 1.00 90.88 71 ASP A N 1
ATOM 514 C CA . ASP A 1 71 ? 14.852 5.459 -37.265 1.00 90.88 71 ASP A CA 1
ATOM 515 C C . ASP A 1 71 ? 14.927 5.327 -35.742 1.00 90.88 71 ASP A C 1
ATOM 517 O O . ASP A 1 71 ? 14.082 4.697 -35.106 1.00 90.88 71 ASP A O 1
ATOM 521 N N . THR A 1 72 ? 15.977 5.911 -35.169 1.00 92.25 72 THR A N 1
ATOM 522 C CA . THR A 1 72 ? 16.219 5.977 -33.720 1.00 92.25 72 THR A CA 1
ATOM 523 C C . THR A 1 72 ? 15.696 7.264 -33.085 1.00 92.25 72 THR A C 1
ATOM 525 O O . THR A 1 72 ? 16.039 7.585 -31.951 1.00 92.25 72 THR A O 1
ATOM 528 N N . THR A 1 73 ? 14.918 8.039 -33.838 1.00 90.81 73 THR A N 1
ATOM 529 C CA . THR A 1 73 ? 14.276 9.276 -33.377 1.00 90.81 73 THR A CA 1
ATOM 530 C C . THR A 1 73 ? 12.773 9.117 -33.201 1.00 90.81 73 THR A C 1
ATOM 532 O O . THR A 1 73 ? 12.080 10.064 -32.833 1.00 90.81 73 THR A O 1
ATOM 535 N N . CYS A 1 74 ? 12.264 7.912 -33.441 1.00 90.81 74 CYS A N 1
ATOM 536 C CA . CYS A 1 74 ? 10.864 7.609 -33.285 1.00 90.81 74 CYS A CA 1
ATOM 537 C C . CYS A 1 74 ? 10.471 7.586 -31.808 1.00 90.81 74 CYS A C 1
ATOM 539 O O . CYS A 1 74 ? 10.926 6.739 -31.040 1.00 90.81 74 CYS A O 1
ATOM 541 N N . SER A 1 75 ? 9.560 8.473 -31.429 1.00 91.19 75 SER A N 1
ATOM 542 C CA . SER A 1 75 ? 8.938 8.477 -30.112 1.00 91.19 75 SER A CA 1
ATOM 543 C C . SER A 1 75 ? 7.509 8.986 -30.228 1.00 91.19 75 SER A C 1
ATOM 545 O O . SER A 1 75 ? 7.249 9.979 -30.908 1.00 91.19 75 SER A O 1
ATOM 547 N N . GLN A 1 76 ? 6.575 8.299 -29.579 1.00 90.06 76 GLN A N 1
ATOM 548 C CA . GLN A 1 76 ? 5.209 8.772 -29.442 1.00 90.06 76 GLN A CA 1
ATOM 549 C C . GLN A 1 76 ? 5.092 9.759 -28.278 1.00 90.06 76 GLN A C 1
ATOM 551 O O . GLN A 1 76 ? 5.396 9.430 -27.126 1.00 90.06 76 GLN A O 1
ATOM 556 N N . ASP A 1 77 ? 4.553 10.937 -28.579 1.00 87.12 77 ASP A N 1
ATOM 557 C CA . ASP A 1 77 ? 4.257 11.959 -27.580 1.00 87.12 77 ASP A CA 1
ATOM 558 C C . ASP A 1 77 ? 3.137 11.527 -26.610 1.00 87.12 77 ASP A C 1
ATOM 560 O O . ASP A 1 77 ? 2.208 10.800 -26.976 1.00 87.12 77 ASP A O 1
ATOM 564 N N . GLY A 1 78 ? 3.243 11.946 -25.347 1.00 83.50 78 GLY A N 1
ATOM 565 C CA . GLY A 1 78 ? 2.295 11.597 -24.279 1.00 83.50 78 GLY A CA 1
ATOM 566 C C . GLY A 1 78 ? 2.403 10.166 -23.728 1.00 83.50 78 GLY A C 1
ATOM 567 O O . GLY A 1 78 ? 1.589 9.775 -22.888 1.00 83.50 78 GLY A O 1
ATOM 568 N N . THR A 1 79 ? 3.399 9.371 -24.149 1.00 87.75 79 THR A N 1
ATOM 569 C CA . THR A 1 79 ? 3.617 8.004 -23.625 1.00 87.75 79 THR A CA 1
ATOM 570 C C . THR A 1 79 ? 3.801 8.000 -22.102 1.00 87.75 79 THR A C 1
ATOM 572 O O . THR A 1 79 ? 3.185 7.194 -21.401 1.00 87.75 79 THR A O 1
ATOM 575 N N . VAL A 1 80 ? 4.593 8.946 -21.584 1.00 86.62 80 VAL A N 1
ATOM 576 C CA . VAL A 1 80 ? 4.843 9.123 -20.144 1.00 86.62 80 VAL A CA 1
ATOM 577 C C . VAL A 1 80 ? 3.544 9.372 -19.386 1.00 86.62 80 VAL A C 1
ATOM 579 O O . VAL A 1 80 ? 3.291 8.719 -18.380 1.00 86.62 80 VAL A O 1
ATOM 582 N N . ASP A 1 81 ? 2.677 10.252 -19.887 1.00 83.50 81 ASP A N 1
ATOM 583 C CA . ASP A 1 81 ? 1.428 10.621 -19.211 1.00 83.50 81 ASP A CA 1
ATOM 584 C C . ASP A 1 81 ? 0.403 9.489 -19.186 1.00 83.50 81 ASP A C 1
ATOM 586 O O . ASP A 1 81 ? -0.466 9.443 -18.312 1.00 83.50 81 ASP A O 1
ATOM 590 N N . VAL A 1 82 ? 0.447 8.588 -20.171 1.00 84.94 82 VAL A N 1
ATOM 591 C CA . VAL A 1 82 ? -0.379 7.375 -20.178 1.00 84.94 82 VAL A CA 1
ATOM 592 C C . VAL A 1 82 ? 0.099 6.410 -19.097 1.00 84.94 82 VAL A C 1
ATOM 594 O O . VAL A 1 82 ? -0.732 5.891 -18.350 1.00 84.94 82 VAL A O 1
ATOM 597 N N . LEU A 1 83 ? 1.412 6.202 -18.981 1.00 89.12 83 LEU A N 1
ATOM 598 C CA . LEU A 1 83 ? 2.002 5.309 -17.983 1.00 89.12 83 LEU A CA 1
ATOM 599 C C . LEU A 1 83 ? 1.900 5.859 -16.565 1.00 89.12 83 LEU A C 1
ATOM 601 O O . LEU A 1 83 ? 1.448 5.124 -15.696 1.00 89.12 83 LEU A O 1
ATOM 605 N N . LYS A 1 84 ? 2.198 7.143 -16.341 1.00 87.00 84 LYS A N 1
ATOM 606 C CA . LYS A 1 84 ? 1.974 7.815 -15.052 1.00 87.00 84 LYS A CA 1
ATOM 607 C C . LYS A 1 84 ? 0.541 7.631 -14.589 1.00 87.00 84 LYS A C 1
ATOM 609 O O . LYS A 1 84 ? 0.287 7.086 -13.523 1.00 87.00 84 LYS A O 1
ATOM 614 N N . ARG A 1 85 ? -0.425 7.952 -15.459 1.00 82.31 85 ARG A N 1
ATOM 615 C CA . ARG A 1 85 ? -1.838 7.705 -15.154 1.00 82.31 85 ARG A CA 1
ATOM 616 C C . ARG A 1 85 ? -2.092 6.254 -14.795 1.00 82.31 85 ARG A C 1
ATOM 618 O O . ARG A 1 85 ? -2.775 6.012 -13.821 1.00 82.31 85 ARG A O 1
ATOM 625 N N . ARG A 1 86 ? -1.629 5.290 -15.589 1.00 85.56 86 ARG A N 1
ATOM 626 C CA . ARG A 1 86 ? -2.011 3.883 -15.406 1.00 85.56 86 ARG A CA 1
ATOM 627 C C . ARG A 1 86 ? -1.299 3.191 -14.250 1.00 85.56 86 ARG A C 1
ATOM 629 O O . ARG A 1 86 ? -1.911 2.315 -13.646 1.00 85.56 86 ARG A O 1
ATOM 636 N N . CYS A 1 87 ? -0.073 3.591 -13.941 1.00 89.50 87 CYS A N 1
ATOM 637 C CA . CYS A 1 87 ? 0.817 2.847 -13.063 1.00 89.50 87 CYS A CA 1
ATOM 638 C C . CYS A 1 87 ? 1.193 3.573 -11.776 1.00 89.50 87 CYS A C 1
ATOM 640 O O . CYS A 1 87 ? 1.472 2.882 -10.798 1.00 89.50 87 CYS A O 1
ATOM 642 N N . ASP A 1 88 ? 1.168 4.910 -11.731 1.00 87.56 88 ASP A N 1
ATOM 643 C CA . ASP A 1 88 ? 1.595 5.621 -10.525 1.00 87.56 88 ASP A CA 1
ATOM 644 C C . ASP A 1 88 ? 0.734 5.224 -9.321 1.00 87.56 88 ASP A C 1
ATOM 646 O O . ASP A 1 88 ? -0.496 5.103 -9.402 1.00 87.56 88 ASP A O 1
ATOM 650 N N . GLY A 1 89 ? 1.401 4.980 -8.196 1.00 85.62 89 GLY A N 1
ATOM 651 C CA . GLY A 1 89 ? 0.765 4.577 -6.947 1.00 85.62 89 GLY A CA 1
ATOM 652 C C . GLY A 1 89 ? 0.367 3.101 -6.866 1.00 85.62 89 GLY A C 1
ATOM 653 O O . GLY A 1 89 ? -0.197 2.693 -5.855 1.00 85.62 89 GLY A O 1
ATOM 654 N N . ARG A 1 90 ? 0.653 2.281 -7.884 1.00 88.75 90 ARG A N 1
ATOM 655 C CA . ARG A 1 90 ? 0.431 0.827 -7.822 1.00 88.75 90 ARG A CA 1
ATOM 656 C C . ARG A 1 90 ? 1.669 0.088 -7.344 1.00 88.75 90 ARG A C 1
ATOM 658 O O . ARG A 1 90 ? 2.786 0.548 -7.543 1.00 88.75 90 ARG A O 1
ATOM 665 N N . ILE A 1 91 ? 1.460 -1.097 -6.781 1.00 88.06 91 ILE A N 1
ATOM 666 C CA . ILE A 1 91 ? 2.544 -2.045 -6.488 1.00 88.06 91 ILE A CA 1
ATOM 667 C C . ILE A 1 91 ? 2.909 -2.833 -7.754 1.00 88.06 91 ILE A C 1
ATOM 669 O O . ILE A 1 91 ? 4.084 -3.008 -8.051 1.00 88.06 91 ILE A O 1
ATOM 673 N N . VAL A 1 92 ? 1.904 -3.261 -8.527 1.00 90.62 92 VAL A N 1
ATOM 674 C CA . VAL A 1 92 ? 2.064 -3.960 -9.813 1.00 90.62 92 VAL A CA 1
ATOM 675 C C . VAL A 1 92 ? 1.216 -3.261 -10.875 1.00 90.62 92 VAL A C 1
ATOM 677 O O . VAL A 1 92 ? 0.049 -2.936 -10.634 1.00 90.62 92 VAL A O 1
ATOM 680 N N . CYS A 1 93 ? 1.789 -3.018 -12.053 1.00 89.62 93 CYS A N 1
ATOM 681 C CA . CYS A 1 93 ? 1.101 -2.405 -13.183 1.00 89.62 93 CYS A CA 1
ATOM 682 C C . CYS A 1 93 ? 1.371 -3.160 -14.485 1.00 89.62 93 CYS A C 1
ATOM 684 O O . CYS A 1 93 ? 2.467 -3.078 -15.034 1.00 89.62 93 CYS A O 1
ATOM 686 N N . ASP A 1 94 ? 0.329 -3.801 -15.013 1.00 89.38 94 ASP A N 1
ATOM 687 C CA . ASP A 1 94 ? 0.333 -4.416 -16.337 1.00 89.38 94 ASP A CA 1
ATOM 688 C C . ASP A 1 94 ? -0.406 -3.524 -17.337 1.00 89.38 94 ASP A C 1
ATOM 690 O O . ASP A 1 94 ? -1.594 -3.228 -17.173 1.00 89.38 94 ASP A O 1
ATOM 694 N N . VAL A 1 95 ? 0.273 -3.117 -18.409 1.00 87.88 95 VAL A N 1
ATOM 695 C CA . VAL A 1 95 ? -0.342 -2.381 -19.524 1.00 87.88 95 VAL A CA 1
ATOM 696 C C . VAL A 1 95 ? -0.145 -3.119 -20.836 1.00 87.88 95 VAL A C 1
ATOM 698 O O . VAL A 1 95 ? 0.877 -3.770 -21.051 1.00 87.88 95 VAL A O 1
ATOM 701 N N . ARG A 1 96 ? -1.117 -3.024 -21.750 1.00 86.00 96 ARG A N 1
ATOM 702 C CA . ARG A 1 96 ? -0.945 -3.614 -23.077 1.00 86.00 96 ARG A CA 1
ATOM 703 C C . ARG A 1 96 ? -0.131 -2.684 -23.958 1.00 86.00 96 ARG A C 1
ATOM 705 O O . ARG A 1 96 ? -0.440 -1.501 -24.062 1.00 86.00 96 ARG A O 1
ATOM 712 N N . VAL A 1 97 ? 0.844 -3.235 -24.675 1.00 85.81 97 VAL A N 1
ATOM 713 C CA . VAL A 1 97 ? 1.644 -2.460 -25.641 1.00 85.81 97 VAL A CA 1
ATOM 714 C C . VAL A 1 97 ? 0.762 -1.914 -26.776 1.00 85.81 97 VAL A C 1
ATOM 716 O O . VAL A 1 97 ? 1.024 -0.837 -27.297 1.00 85.81 97 VAL A O 1
ATOM 719 N N . SER A 1 98 ? -0.346 -2.595 -27.091 1.00 79.25 98 SER A N 1
ATOM 720 C CA . SER A 1 98 ? -1.357 -2.143 -28.060 1.00 79.25 98 SER A CA 1
ATOM 721 C C . SER A 1 98 ? -2.138 -0.894 -27.639 1.00 79.25 98 SER A C 1
ATOM 723 O O . SER A 1 98 ? -2.845 -0.323 -28.463 1.00 79.25 98 SER A O 1
ATOM 725 N N . ASP A 1 99 ? -2.069 -0.495 -26.366 1.00 81.56 99 ASP A N 1
ATOM 726 C CA . ASP A 1 99 ? -2.691 0.748 -25.895 1.00 81.56 99 ASP A CA 1
ATOM 727 C C . ASP A 1 99 ? -1.875 1.988 -26.306 1.00 81.56 99 ASP A C 1
ATOM 729 O O . ASP A 1 99 ? -2.327 3.122 -26.133 1.00 81.56 99 ASP A O 1
ATOM 733 N N . PHE A 1 100 ? -0.691 1.760 -26.877 1.00 83.56 100 PHE A N 1
ATOM 734 C CA . PHE A 1 100 ? 0.205 2.743 -27.464 1.00 83.56 100 PHE A CA 1
ATOM 735 C C . PHE A 1 100 ? 0.249 2.548 -28.992 1.00 83.56 100 PHE A C 1
ATOM 737 O O . PHE A 1 100 ? -0.144 1.510 -29.520 1.00 83.56 100 PHE A O 1
ATOM 744 N N . GLY A 1 101 ? 0.696 3.562 -29.727 1.00 75.56 101 GLY A N 1
ATOM 745 C CA . GLY A 1 101 ? 0.884 3.492 -31.177 1.00 75.56 101 GLY A CA 1
ATOM 746 C C . GLY A 1 101 ? -0.355 3.774 -32.022 1.00 75.56 101 GLY A C 1
ATOM 747 O O . GLY A 1 101 ? -0.408 3.355 -33.176 1.00 75.56 101 GLY A O 1
ATOM 748 N N . SER A 1 102 ? -1.354 4.479 -31.480 1.00 80.56 102 SER A N 1
ATOM 749 C CA . SER A 1 102 ? -2.518 4.942 -32.243 1.00 80.56 102 SER A CA 1
ATOM 750 C C . SER A 1 102 ? -2.676 6.467 -32.149 1.00 80.56 102 SER A C 1
ATOM 752 O O . SER A 1 102 ? -3.170 6.951 -31.127 1.00 80.56 102 SER A O 1
ATOM 754 N N . PRO A 1 103 ? -2.350 7.232 -33.211 1.00 82.44 103 PRO A N 1
ATOM 755 C CA . PRO A 1 103 ? -1.752 6.790 -34.480 1.00 82.44 103 PRO A CA 1
ATOM 756 C C . PRO A 1 103 ? -0.297 6.305 -34.323 1.00 82.44 103 PRO A C 1
ATOM 758 O O . PRO A 1 103 ? 0.379 6.678 -33.367 1.00 82.44 103 PRO A O 1
ATOM 761 N N . ASP A 1 104 ? 0.176 5.475 -35.262 1.00 86.56 104 ASP A N 1
ATOM 762 C CA . ASP A 1 104 ? 1.554 4.953 -35.248 1.00 86.56 104 ASP A CA 1
ATOM 763 C C . ASP A 1 104 ? 2.549 6.120 -35.397 1.00 86.56 104 ASP A C 1
ATOM 765 O O . ASP A 1 104 ? 2.441 6.869 -36.376 1.00 86.56 104 ASP A O 1
ATOM 769 N N . PRO A 1 105 ? 3.506 6.295 -34.465 1.00 89.25 105 PRO A N 1
ATOM 770 C CA . PRO A 1 105 ? 4.466 7.397 -34.513 1.00 89.25 105 PRO A CA 1
ATOM 771 C C . PRO A 1 105 ? 5.457 7.301 -35.685 1.00 89.25 105 PRO A C 1
ATOM 773 O O . PRO A 1 105 ? 5.953 8.327 -36.144 1.00 89.25 105 PRO A O 1
ATOM 776 N N . CYS A 1 106 ? 5.763 6.095 -36.176 1.00 90.19 106 CYS A N 1
ATOM 777 C CA . CYS A 1 106 ? 6.766 5.870 -37.219 1.00 90.19 106 CYS A CA 1
ATOM 778 C C . CYS A 1 106 ? 6.490 4.560 -37.975 1.00 90.19 106 CYS A C 1
ATOM 780 O O . CYS A 1 106 ? 6.950 3.465 -37.633 1.00 90.19 106 CYS A O 1
ATOM 782 N N . THR A 1 107 ? 5.724 4.668 -39.059 1.00 91.50 107 THR A N 1
ATOM 783 C CA . THR A 1 107 ? 5.332 3.511 -39.869 1.00 91.50 107 THR A CA 1
ATOM 784 C C . THR A 1 107 ? 6.544 2.816 -40.489 1.00 91.50 107 THR A C 1
ATOM 786 O O . THR A 1 107 ? 7.344 3.452 -41.171 1.00 91.50 107 THR A O 1
ATOM 789 N N . GLY A 1 108 ? 6.644 1.495 -40.321 1.00 88.19 108 GLY A N 1
ATOM 790 C CA . GLY A 1 108 ? 7.735 0.684 -40.879 1.00 88.19 108 GLY A CA 1
ATOM 791 C C . GLY A 1 108 ? 8.968 0.558 -39.977 1.00 88.19 108 GLY A C 1
ATOM 792 O O . GLY A 1 108 ? 9.809 -0.302 -40.239 1.00 88.19 108 GLY A O 1
ATOM 793 N N . THR A 1 109 ? 9.041 1.333 -38.895 1.00 91.44 109 THR A N 1
ATOM 794 C CA . THR A 1 109 ? 10.034 1.174 -37.828 1.00 91.44 109 THR A CA 1
ATOM 795 C C . THR A 1 109 ? 9.507 0.188 -36.793 1.00 91.44 109 THR A C 1
ATOM 797 O O . THR A 1 109 ? 8.343 0.254 -36.389 1.00 91.44 109 THR A O 1
ATOM 800 N N . TYR A 1 110 ? 10.362 -0.742 -36.371 1.00 90.38 110 TYR A N 1
ATOM 801 C CA . TYR A 1 110 ? 10.023 -1.708 -35.331 1.00 90.38 110 TYR A CA 1
ATOM 802 C C . TYR A 1 110 ? 10.169 -1.047 -33.960 1.00 90.38 110 TYR A C 1
ATOM 804 O O . TYR A 1 110 ? 11.240 -0.505 -33.680 1.00 90.38 110 TYR A O 1
ATOM 812 N N . LYS A 1 111 ? 9.132 -1.068 -33.121 1.00 91.00 111 LYS A N 1
ATOM 813 C CA . LYS A 1 111 ? 9.080 -0.264 -31.892 1.00 91.00 111 LYS A CA 1
ATOM 814 C C . LYS A 1 111 ? 9.248 -1.111 -30.625 1.00 91.00 111 LYS A C 1
ATOM 816 O O . LYS A 1 111 ? 9.203 -2.344 -30.650 1.00 91.00 111 LYS A O 1
ATOM 821 N N . TYR A 1 112 ? 9.456 -0.440 -29.503 1.00 92.00 112 TYR A N 1
ATOM 822 C CA . TYR A 1 112 ? 9.408 -1.002 -28.159 1.00 92.00 112 TYR A CA 1
ATOM 823 C C . TYR A 1 112 ? 8.855 0.029 -27.176 1.00 92.00 112 TYR A C 1
ATOM 825 O O . TYR A 1 112 ? 8.968 1.236 -27.397 1.00 92.00 112 TYR A O 1
ATOM 833 N N . LEU A 1 113 ? 8.245 -0.467 -26.100 1.00 93.25 113 LEU A N 1
ATOM 834 C CA . LEU A 1 113 ? 7.874 0.325 -24.939 1.00 93.25 113 LEU A CA 1
ATOM 835 C C . LEU A 1 113 ? 8.978 0.179 -23.895 1.00 93.25 113 LEU A C 1
ATOM 837 O O . LEU A 1 113 ? 9.211 -0.917 -23.387 1.00 93.25 113 LEU A O 1
ATOM 841 N N . GLN A 1 114 ? 9.665 1.271 -23.593 1.00 93.50 114 GLN A N 1
ATOM 842 C CA . GLN A 1 114 ? 10.635 1.337 -22.512 1.00 93.50 114 GLN A CA 1
ATOM 843 C C . GLN A 1 114 ? 10.115 2.288 -21.448 1.00 93.50 114 GLN A C 1
ATOM 845 O O . GLN A 1 114 ? 9.807 3.438 -21.750 1.00 93.50 114 GLN A O 1
ATOM 850 N N . THR A 1 115 ? 10.048 1.812 -20.212 1.00 93.12 115 THR A N 1
ATOM 851 C CA . THR A 1 115 ? 9.593 2.604 -19.074 1.00 93.12 115 THR A CA 1
ATOM 852 C C . THR A 1 115 ? 10.636 2.574 -17.994 1.00 93.12 115 THR A C 1
ATOM 854 O O . THR A 1 115 ? 11.320 1.580 -17.758 1.00 93.12 115 THR A O 1
ATOM 857 N N . LYS A 1 116 ? 10.730 3.715 -17.351 1.00 89.31 116 LYS A N 1
ATOM 858 C CA . LYS A 1 116 ? 11.749 4.093 -16.421 1.00 89.31 116 LYS A CA 1
ATOM 859 C C . LYS A 1 116 ? 10.987 4.606 -15.198 1.00 89.31 116 LYS A C 1
ATOM 861 O O . LYS A 1 116 ? 10.238 5.586 -15.284 1.00 89.31 116 LYS A O 1
ATOM 866 N N . TYR A 1 117 ? 11.093 3.890 -14.084 1.00 89.81 117 TYR A N 1
ATOM 867 C CA . TYR A 1 117 ? 10.333 4.173 -12.865 1.00 89.81 117 TYR A CA 1
ATOM 868 C C . TYR A 1 117 ? 11.176 3.975 -11.608 1.00 89.81 117 TYR A C 1
ATOM 870 O O . TYR A 1 117 ? 12.257 3.389 -11.641 1.00 89.81 117 TYR A O 1
ATOM 878 N N . THR A 1 118 ? 10.671 4.490 -10.496 1.00 84.19 118 THR A N 1
ATOM 879 C CA . THR A 1 118 ? 11.227 4.269 -9.163 1.00 84.19 118 THR A CA 1
ATOM 880 C C . THR A 1 118 ? 10.157 3.690 -8.249 1.00 84.19 118 THR A C 1
ATOM 882 O O . THR A 1 118 ? 8.959 3.892 -8.465 1.00 84.19 118 THR A O 1
ATOM 885 N N . CYS A 1 119 ? 10.593 2.965 -7.224 1.00 83.12 119 CYS A N 1
ATOM 886 C CA . CYS A 1 119 ? 9.715 2.466 -6.177 1.00 83.12 119 CYS A CA 1
ATOM 887 C C . CYS A 1 119 ? 9.785 3.406 -4.979 1.00 83.12 119 CYS A C 1
ATOM 889 O O . CYS A 1 119 ? 10.792 3.466 -4.273 1.00 83.12 119 CYS A O 1
ATOM 891 N N . LEU A 1 120 ? 8.724 4.186 -4.780 1.00 80.00 120 LEU A N 1
ATOM 892 C CA . LEU A 1 120 ? 8.642 5.132 -3.679 1.00 80.00 120 LEU A CA 1
ATOM 893 C C . LEU A 1 120 ? 8.036 4.481 -2.437 1.00 80.00 120 LEU A C 1
ATOM 895 O O . LEU A 1 120 ? 6.935 3.930 -2.526 1.00 80.00 120 LEU A O 1
ATOM 899 N N . PRO A 1 121 ? 8.677 4.602 -1.263 1.00 78.75 121 PRO A N 1
ATOM 900 C CA . PRO A 1 121 ? 8.041 4.267 0.001 1.00 78.75 121 PRO A CA 1
ATOM 901 C C . PRO A 1 121 ? 6.780 5.118 0.182 1.00 78.75 121 PRO A C 1
ATOM 903 O O . PRO A 1 121 ? 6.854 6.336 0.317 1.00 78.75 121 PRO A O 1
ATOM 906 N N . ALA A 1 122 ? 5.614 4.477 0.160 1.00 81.56 122 ALA A N 1
ATOM 907 C CA . ALA A 1 122 ? 4.326 5.146 0.269 1.00 81.56 122 ALA A CA 1
ATOM 908 C C . ALA A 1 122 ? 3.330 4.286 1.040 1.00 81.56 122 ALA A C 1
ATOM 910 O O . ALA A 1 122 ? 3.437 3.058 1.091 1.00 81.56 122 ALA A O 1
ATOM 911 N N . ILE A 1 123 ? 2.329 4.939 1.619 1.00 84.69 123 ILE A N 1
ATOM 912 C CA . ILE A 1 123 ? 1.203 4.264 2.251 1.00 84.69 123 ILE A CA 1
ATOM 913 C C . ILE A 1 123 ? 0.263 3.812 1.136 1.00 84.69 123 ILE A C 1
ATOM 915 O O . ILE A 1 123 ? -0.328 4.646 0.458 1.00 84.69 123 ILE A O 1
ATOM 919 N N . HIS A 1 124 ? 0.122 2.497 0.957 1.00 88.81 124 HIS A N 1
ATOM 920 C CA . HIS A 1 124 ? -0.789 1.888 -0.013 1.00 88.81 124 HIS A CA 1
ATOM 921 C C . HIS A 1 124 ? -2.014 1.298 0.696 1.00 88.81 124 HIS A C 1
ATOM 923 O O . HIS A 1 124 ? -1.887 0.431 1.566 1.00 88.81 124 HIS A O 1
ATOM 929 N N . GLN A 1 125 ? -3.208 1.752 0.321 1.00 89.81 125 GLN A N 1
ATOM 930 C CA . GLN A 1 125 ? -4.474 1.340 0.919 1.00 89.81 125 GLN A CA 1
ATOM 931 C C . GLN A 1 125 ? -5.443 0.824 -0.144 1.00 89.81 125 GLN A C 1
ATOM 933 O O . GLN A 1 125 ? -5.726 1.501 -1.130 1.00 89.81 125 GLN A O 1
ATOM 938 N N . VAL A 1 126 ? -6.022 -0.351 0.111 1.00 92.06 126 VAL A N 1
ATOM 939 C CA . VAL A 1 126 ? -7.065 -0.957 -0.726 1.00 92.06 126 VAL A CA 1
ATOM 940 C C . VAL A 1 126 ? -8.395 -0.931 0.016 1.00 92.06 126 VAL A C 1
ATOM 942 O O . VAL A 1 126 ? -8.501 -1.404 1.146 1.00 92.06 126 VAL A O 1
ATOM 945 N N . THR A 1 127 ? -9.429 -0.398 -0.627 1.00 92.81 127 THR A N 1
ATOM 946 C CA . THR A 1 127 ? -10.773 -0.256 -0.060 1.00 92.81 127 THR A CA 1
ATOM 947 C C . THR A 1 127 ? -11.813 -0.826 -1.017 1.00 92.81 127 THR A C 1
ATOM 949 O O . THR A 1 127 ? -11.979 -0.340 -2.131 1.00 92.81 127 THR A O 1
ATOM 952 N N . CYS A 1 128 ? -12.552 -1.849 -0.592 1.00 94.12 128 CYS A N 1
ATOM 953 C CA . CYS A 1 128 ? -13.564 -2.487 -1.435 1.00 94.12 128 CYS A CA 1
ATOM 954 C C . CYS A 1 128 ? -14.746 -1.559 -1.769 1.00 94.12 128 CYS A C 1
ATOM 956 O O . CYS A 1 128 ? -15.073 -0.644 -1.013 1.00 94.12 128 CYS A O 1
ATOM 958 N N . GLU A 1 129 ? -15.426 -1.814 -2.892 1.00 91.69 129 GLU A N 1
ATOM 959 C CA . GLU A 1 129 ? -16.605 -1.042 -3.290 1.00 91.69 129 GLU A CA 1
ATOM 960 C C . GLU A 1 129 ? -17.684 -1.032 -2.184 1.00 91.69 129 GLU A C 1
ATOM 962 O O . GLU A 1 129 ? -17.998 -2.049 -1.566 1.00 91.69 129 GLU A O 1
ATOM 967 N N . HIS A 1 130 ? -18.257 0.153 -1.964 1.00 87.12 130 HIS A N 1
ATOM 968 C CA . HIS A 1 130 ? -19.183 0.546 -0.895 1.00 87.12 130 HIS A CA 1
ATOM 969 C C . HIS A 1 130 ? -18.570 0.795 0.491 1.00 87.12 130 HIS A C 1
ATOM 971 O O . HIS A 1 130 ? -19.302 1.250 1.373 1.00 87.12 130 HIS A O 1
ATOM 977 N N . SER A 1 131 ? -17.265 0.590 0.672 1.00 89.62 131 SER A N 1
ATOM 978 C CA . SER A 1 131 ? -16.538 0.978 1.888 1.00 89.62 131 SER A CA 1
ATOM 979 C C . SER A 1 131 ? -15.974 2.407 1.792 1.00 89.62 131 SER A C 1
ATOM 981 O O . SER A 1 131 ? -16.115 3.084 0.769 1.00 89.62 131 SER A O 1
ATOM 983 N N . PHE A 1 132 ? -15.361 2.887 2.875 1.00 87.44 132 PHE A N 1
ATOM 984 C CA . PHE A 1 132 ? -14.726 4.203 2.958 1.00 87.44 132 PHE A CA 1
ATOM 985 C C . PHE A 1 132 ? -13.220 4.038 3.162 1.00 87.44 132 PHE A C 1
ATOM 987 O O . PHE A 1 132 ? -12.803 3.284 4.037 1.00 87.44 132 PHE A O 1
ATOM 994 N N . ALA A 1 133 ? -12.428 4.722 2.342 1.00 87.19 133 ALA A N 1
ATOM 995 C CA . ALA A 1 133 ? -10.989 4.836 2.506 1.00 87.19 133 ALA A CA 1
ATOM 996 C C . ALA A 1 133 ? -10.713 6.023 3.428 1.00 87.19 133 ALA A C 1
ATOM 998 O O . ALA A 1 133 ? -11.299 7.089 3.238 1.00 87.19 133 ALA A O 1
ATOM 999 N N . SER A 1 134 ? -9.847 5.827 4.416 1.00 87.31 134 SER A N 1
ATOM 1000 C CA . SER A 1 134 ? -9.439 6.860 5.368 1.00 87.31 134 SER A CA 1
ATOM 1001 C C . SER A 1 134 ? -7.938 7.059 5.247 1.00 87.31 134 SER A C 1
ATOM 1003 O O . SER A 1 134 ? -7.176 6.209 5.704 1.00 87.31 134 SER A O 1
ATOM 1005 N N . LEU A 1 135 ? -7.537 8.165 4.630 1.00 87.25 135 LEU A N 1
ATOM 1006 C CA . LEU A 1 135 ? -6.151 8.593 4.517 1.00 87.25 135 LEU A CA 1
ATOM 1007 C C . LEU A 1 135 ? -5.843 9.512 5.693 1.00 87.25 135 LEU A C 1
ATOM 1009 O O . LEU A 1 135 ? -6.634 10.397 6.007 1.00 87.25 135 LEU A O 1
ATOM 1013 N N . GLN A 1 136 ? -4.701 9.309 6.334 1.00 85.31 136 GLN A N 1
ATOM 1014 C CA . GLN A 1 136 ? -4.278 10.116 7.472 1.00 85.31 136 GLN A CA 1
ATOM 1015 C C . GLN A 1 136 ? -2.758 10.190 7.529 1.00 85.31 136 GLN A C 1
ATOM 1017 O O . GLN A 1 136 ? -2.077 9.187 7.289 1.00 85.31 136 GLN A O 1
ATOM 1022 N N . CYS A 1 137 ? -2.266 11.362 7.904 1.00 79.06 137 CYS A N 1
ATOM 1023 C CA . CYS A 1 137 ? -0.878 11.633 8.217 1.00 79.06 137 CYS A CA 1
ATOM 1024 C C . CYS A 1 137 ? -0.715 12.038 9.684 1.00 79.06 137 CYS A C 1
ATOM 1026 O O . CYS A 1 137 ? -1.661 12.491 10.335 1.00 79.06 137 CYS A O 1
ATOM 1028 N N . ASP A 1 138 ? 0.494 11.854 10.211 1.00 78.56 138 ASP A N 1
ATOM 1029 C CA . ASP A 1 138 ? 0.836 12.299 11.563 1.00 78.56 138 ASP A CA 1
ATOM 1030 C C . ASP A 1 138 ? 0.797 13.832 11.668 1.00 78.56 138 ASP A C 1
ATOM 1032 O O . ASP A 1 138 ? 0.786 14.542 10.660 1.00 78.56 138 ASP A O 1
ATOM 1036 N N . GLU A 1 139 ? 0.753 14.356 12.891 1.00 74.88 139 GLU A N 1
ATOM 1037 C CA . GLU A 1 139 ? 0.600 15.790 13.145 1.00 74.88 139 GLU A CA 1
ATOM 1038 C C . GLU A 1 139 ? 1.692 16.626 12.446 1.00 74.88 139 GLU A C 1
ATOM 1040 O O . GLU A 1 139 ? 2.887 16.332 12.527 1.00 74.88 139 GLU A O 1
ATOM 1045 N N . GLY A 1 140 ? 1.264 17.669 11.729 1.00 67.69 140 GLY A N 1
ATOM 1046 C CA . GLY A 1 140 ? 2.144 18.541 10.944 1.00 67.69 140 GLY A CA 1
ATOM 1047 C C . GLY A 1 140 ? 2.535 18.005 9.561 1.00 67.69 140 GLY A C 1
ATOM 1048 O O . GLY A 1 140 ? 3.200 18.724 8.819 1.00 67.69 140 GLY A O 1
ATOM 1049 N N . ASN A 1 141 ? 2.118 16.789 9.196 1.00 75.31 141 ASN A N 1
ATOM 1050 C CA . ASN A 1 141 ? 2.271 16.249 7.846 1.00 75.31 141 ASN A CA 1
ATOM 1051 C C . ASN A 1 141 ? 0.963 16.370 7.052 1.00 75.31 141 ASN A C 1
ATOM 1053 O O . ASN A 1 141 ? -0.130 16.184 7.594 1.00 75.31 141 ASN A O 1
ATOM 1057 N N . LEU A 1 142 ? 1.075 16.624 5.755 1.00 79.31 142 LEU A N 1
ATOM 1058 C CA . LEU A 1 142 ? -0.030 16.651 4.807 1.00 79.31 142 LEU A CA 1
ATOM 1059 C C . LEU A 1 142 ? 0.039 15.435 3.881 1.00 79.31 142 LEU A C 1
ATOM 1061 O O . LEU A 1 142 ? 1.108 14.889 3.609 1.00 79.31 142 LEU A O 1
ATOM 1065 N N . ILE A 1 143 ? -1.133 15.005 3.430 1.00 82.31 143 ILE A N 1
ATOM 1066 C CA . ILE A 1 143 ? -1.318 13.944 2.451 1.00 82.31 143 ILE A CA 1
ATOM 1067 C C . ILE A 1 143 ? -0.888 14.478 1.088 1.00 82.31 143 ILE A C 1
A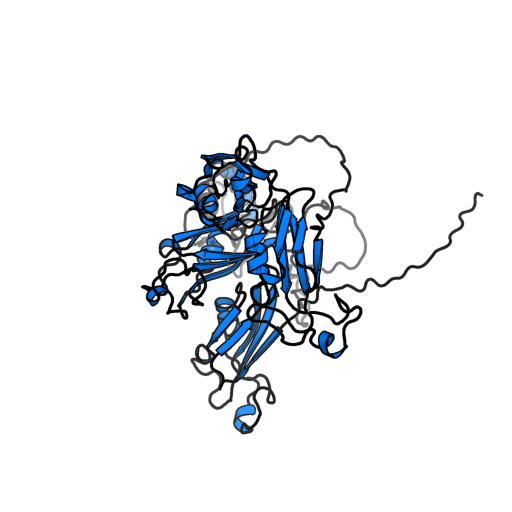TOM 1069 O O . ILE A 1 143 ? -1.451 15.462 0.610 1.00 82.31 143 ILE A O 1
ATOM 1073 N N . PHE A 1 144 ? 0.035 13.766 0.451 1.00 79.62 144 PHE A N 1
ATOM 1074 C CA . PHE A 1 144 ? 0.359 13.923 -0.962 1.00 79.62 144 PHE A CA 1
ATOM 1075 C C . PHE A 1 144 ? 0.037 12.620 -1.678 1.00 79.62 144 PHE A C 1
ATOM 1077 O O . PHE A 1 144 ? 0.694 11.594 -1.479 1.00 79.62 144 PHE A O 1
ATOM 1084 N N . VAL A 1 145 ? -1.023 12.629 -2.474 1.00 84.25 145 VAL A N 1
ATOM 1085 C CA . VAL A 1 145 ? -1.464 11.454 -3.220 1.00 84.25 145 VAL A CA 1
ATOM 1086 C C . VAL A 1 145 ? -0.463 11.190 -4.349 1.00 84.25 145 VAL A C 1
ATOM 1088 O O . VAL A 1 145 ? -0.118 12.071 -5.124 1.00 84.25 145 VAL A O 1
ATOM 1091 N N . ILE A 1 146 ? 0.023 9.956 -4.458 1.00 83.94 146 ILE A N 1
ATOM 1092 C CA . ILE A 1 146 ? 0.895 9.530 -5.563 1.00 83.94 146 ILE A CA 1
ATOM 1093 C C . ILE A 1 146 ? 0.045 8.996 -6.713 1.00 83.94 146 ILE A C 1
ATOM 1095 O O . ILE A 1 146 ? 0.290 9.301 -7.876 1.00 83.94 146 ILE A O 1
ATOM 1099 N N . GLY A 1 147 ? -0.986 8.216 -6.395 1.00 84.88 147 GLY A N 1
ATOM 1100 C CA . GLY A 1 147 ? -1.889 7.671 -7.395 1.00 84.88 147 GLY A CA 1
ATOM 1101 C C . GLY A 1 147 ? -3.110 7.026 -6.766 1.00 84.88 147 GLY A C 1
ATOM 1102 O O . GLY A 1 147 ? -3.085 6.605 -5.608 1.00 84.88 147 GLY A O 1
ATOM 1103 N N . ALA A 1 148 ? -4.199 6.960 -7.530 1.00 88.94 148 ALA A N 1
ATOM 1104 C CA . ALA A 1 148 ? -5.410 6.289 -7.088 1.00 88.94 148 ALA A CA 1
ATOM 1105 C C . ALA A 1 148 ? -6.223 5.696 -8.242 1.00 88.94 148 ALA A C 1
ATOM 1107 O O . ALA A 1 148 ? -6.429 6.324 -9.284 1.00 88.94 148 ALA A O 1
ATOM 1108 N N . HIS A 1 149 ? -6.737 4.488 -8.018 1.00 89.62 149 HIS A N 1
ATOM 1109 C CA . HIS A 1 149 ? -7.344 3.648 -9.045 1.00 89.62 149 HIS A CA 1
ATOM 1110 C C . HIS A 1 149 ? -8.646 3.050 -8.530 1.00 89.62 149 HIS A C 1
ATOM 1112 O O . HIS A 1 149 ? -8.647 2.303 -7.558 1.00 89.62 149 HIS A O 1
ATOM 1118 N N . TYR A 1 150 ? -9.765 3.368 -9.184 1.00 90.81 150 TYR A N 1
ATOM 1119 C CA . TYR A 1 150 ? -11.055 2.748 -8.882 1.00 90.81 150 TYR A CA 1
ATOM 1120 C C . TYR A 1 150 ? -11.441 1.769 -9.990 1.00 90.81 150 TYR A C 1
ATOM 1122 O O . TYR A 1 150 ? -11.626 2.167 -11.147 1.00 90.81 150 TYR A O 1
ATOM 1130 N N . GLY A 1 151 ? -11.561 0.489 -9.639 1.00 91.50 151 GLY A N 1
ATOM 1131 C CA . GLY A 1 151 ? -11.701 -0.570 -10.629 1.00 91.50 151 GLY A CA 1
ATOM 1132 C C . GLY A 1 151 ? -11.478 -1.977 -10.082 1.00 91.50 151 GLY A C 1
ATOM 1133 O O . GLY A 1 151 ? -11.752 -2.257 -8.919 1.00 91.50 151 GLY A O 1
ATOM 1134 N N . ARG A 1 152 ? -11.023 -2.878 -10.947 1.00 90.94 152 ARG A N 1
ATOM 1135 C CA . ARG A 1 152 ? -10.563 -4.225 -10.624 1.00 90.94 152 ARG A CA 1
ATOM 1136 C C . ARG A 1 152 ? -9.458 -4.613 -11.597 1.00 90.94 152 ARG A C 1
ATOM 1138 O O . ARG A 1 152 ? -9.662 -4.527 -12.805 1.00 90.94 152 ARG A O 1
ATOM 1145 N N . HIS A 1 153 ? -8.355 -5.095 -11.039 1.00 87.12 153 HIS A N 1
ATOM 1146 C CA . HIS A 1 153 ? -7.123 -5.478 -11.733 1.00 87.12 153 HIS A CA 1
ATOM 1147 C C . HIS A 1 153 ? -6.681 -6.907 -11.446 1.00 87.12 153 HIS A C 1
ATOM 1149 O O . HIS A 1 153 ? -5.876 -7.465 -12.182 1.00 87.12 153 HIS A O 1
ATOM 1155 N N . ASP A 1 154 ? -7.270 -7.538 -10.433 1.00 87.12 154 ASP A N 1
ATOM 1156 C CA . ASP A 1 154 ? -6.992 -8.923 -10.101 1.00 87.12 154 ASP A CA 1
ATOM 1157 C C . ASP A 1 154 ? -8.243 -9.655 -9.566 1.00 87.12 154 ASP A C 1
ATOM 1159 O O . ASP A 1 154 ? -9.298 -9.068 -9.277 1.00 87.12 154 ASP A O 1
ATOM 1163 N N . ARG A 1 155 ? -8.132 -10.986 -9.474 1.00 88.31 155 ARG A N 1
ATOM 1164 C CA . ARG A 1 155 ? -9.216 -11.896 -9.053 1.00 88.31 155 ARG A CA 1
ATOM 1165 C C . ARG A 1 155 ? -9.164 -12.258 -7.569 1.00 88.31 155 ARG A C 1
ATOM 1167 O O . ARG A 1 155 ? -9.955 -13.089 -7.142 1.00 88.31 155 ARG A O 1
ATOM 1174 N N . THR A 1 156 ? -8.238 -11.685 -6.808 1.00 86.56 156 THR A N 1
ATOM 1175 C CA . THR A 1 156 ? -7.942 -12.014 -5.403 1.00 86.56 156 THR A CA 1
ATOM 1176 C C . THR A 1 156 ? -8.326 -10.900 -4.428 1.00 86.56 156 THR A C 1
ATOM 1178 O O . THR A 1 156 ? -8.726 -11.170 -3.295 1.00 86.56 156 THR A O 1
ATOM 1181 N N . THR A 1 157 ? -8.325 -9.653 -4.884 1.00 89.12 157 THR A N 1
ATOM 1182 C CA . THR A 1 157 ? -8.658 -8.471 -4.102 1.00 89.12 157 THR A CA 1
ATOM 1183 C C . THR A 1 157 ? -10.171 -8.326 -3.958 1.00 89.12 157 THR A C 1
ATOM 1185 O O . THR A 1 157 ? -10.937 -8.396 -4.930 1.00 89.12 157 THR A O 1
ATOM 1188 N N . CYS A 1 158 ? -10.624 -8.109 -2.718 1.00 89.88 158 CYS A N 1
ATOM 1189 C CA . CYS A 1 158 ? -12.035 -7.905 -2.375 1.00 89.88 158 CYS A CA 1
ATOM 1190 C C . CYS A 1 158 ? -12.974 -9.046 -2.831 1.00 89.88 158 CYS A C 1
ATOM 1192 O O . CYS A 1 158 ? -14.063 -8.796 -3.350 1.00 89.88 158 CYS A O 1
ATOM 1194 N N . ILE A 1 159 ? -12.562 -10.305 -2.632 1.00 90.88 159 ILE A N 1
ATOM 1195 C CA . ILE A 1 159 ? -13.270 -11.507 -3.128 1.00 90.88 159 ILE A CA 1
ATOM 1196 C C . ILE A 1 159 ? -14.337 -12.083 -2.191 1.00 90.88 159 ILE A C 1
ATOM 1198 O O . ILE A 1 159 ? -15.148 -12.914 -2.602 1.00 90.88 159 ILE A O 1
ATOM 1202 N N . SER A 1 160 ? -14.346 -11.681 -0.921 1.00 84.00 160 SER A N 1
ATOM 1203 C CA . SER A 1 160 ? -15.191 -12.294 0.107 1.00 84.00 160 SER A CA 1
ATOM 1204 C C . SER A 1 160 ? -16.676 -12.268 -0.268 1.00 84.00 160 SER A C 1
ATOM 1206 O O . SER A 1 160 ? -17.265 -11.202 -0.434 1.00 84.00 160 SER A O 1
ATOM 1208 N N . GLN A 1 161 ? -17.283 -13.460 -0.354 1.00 80.38 161 GLN A N 1
ATOM 1209 C CA . GLN A 1 161 ? -18.703 -13.672 -0.681 1.00 80.38 161 GLN A CA 1
ATOM 1210 C C . GLN A 1 161 ? -19.129 -13.139 -2.063 1.00 80.38 161 GLN A C 1
ATOM 1212 O O . GLN A 1 161 ? -20.304 -12.831 -2.273 1.00 80.38 161 GLN A O 1
ATOM 1217 N N . ARG A 1 162 ? -18.195 -13.034 -3.020 1.00 84.69 162 ARG A N 1
ATOM 1218 C CA . ARG A 1 162 ? -18.490 -12.542 -4.372 1.00 84.69 162 ARG A CA 1
ATOM 1219 C C . ARG A 1 162 ? -18.682 -13.681 -5.378 1.00 84.69 162 ARG A C 1
ATOM 1221 O O . ARG A 1 162 ? -17.890 -14.620 -5.387 1.00 84.69 162 ARG A O 1
ATOM 1228 N N . PRO A 1 163 ? -19.716 -13.615 -6.239 1.00 88.94 163 PRO A N 1
ATOM 1229 C CA . PRO A 1 163 ? -19.855 -14.535 -7.360 1.00 88.94 163 PRO A CA 1
ATOM 1230 C C . PRO A 1 163 ? -18.711 -14.362 -8.357 1.00 88.94 163 PRO A C 1
ATOM 1232 O O . PRO A 1 163 ? -18.279 -13.240 -8.618 1.00 88.94 163 PRO A O 1
ATOM 1235 N N . GLU A 1 164 ? -18.316 -15.459 -9.001 1.00 87.25 164 GLU A N 1
ATOM 1236 C CA . GLU A 1 164 ? -17.259 -15.469 -10.017 1.00 87.25 164 GLU A CA 1
ATOM 1237 C C . GLU A 1 164 ? -17.505 -14.437 -11.135 1.00 87.25 164 GLU A C 1
ATOM 1239 O O . GLU A 1 164 ? -16.597 -13.739 -11.577 1.00 87.25 164 GLU A O 1
ATOM 1244 N N . SER A 1 165 ? -18.765 -14.251 -11.536 1.00 88.12 165 SER A N 1
ATOM 1245 C CA . SER A 1 165 ? -19.147 -13.278 -12.564 1.00 88.12 165 SER A CA 1
ATOM 1246 C C . SER A 1 165 ? -18.786 -11.827 -12.220 1.00 88.12 165 SER A C 1
ATOM 1248 O O . SER A 1 165 ? -18.647 -11.021 -13.131 1.00 88.12 165 SER A O 1
ATOM 1250 N N . GLN A 1 166 ? -18.644 -11.481 -10.934 1.00 90.31 166 GLN A N 1
ATOM 1251 C CA . GLN A 1 166 ? -18.300 -10.123 -10.492 1.00 90.31 166 GLN A CA 1
ATOM 1252 C C . GLN A 1 166 ? -16.787 -9.884 -10.378 1.00 90.31 166 GLN A C 1
ATOM 1254 O O . GLN A 1 166 ? -16.384 -8.736 -10.188 1.00 90.31 166 GLN A O 1
ATOM 1259 N N . ILE A 1 167 ? -15.960 -10.935 -10.469 1.00 90.69 167 ILE A N 1
ATOM 1260 C CA . ILE A 1 167 ? -14.498 -10.856 -10.296 1.00 90.69 167 ILE A CA 1
ATOM 1261 C C . ILE A 1 167 ? -13.709 -11.227 -11.560 1.00 90.69 167 ILE A C 1
ATOM 1263 O O . ILE A 1 167 ? -12.502 -11.022 -11.595 1.00 90.69 167 ILE A O 1
ATOM 1267 N N . GLN A 1 168 ? -14.367 -11.737 -12.608 1.00 88.25 168 GLN A N 1
ATOM 1268 C CA . GLN A 1 168 ? -13.709 -12.133 -13.863 1.00 88.25 168 GLN A CA 1
ATOM 1269 C C . GLN A 1 168 ? -13.105 -10.962 -14.648 1.00 88.25 168 GLN A C 1
ATOM 1271 O O . GLN A 1 168 ? -12.064 -11.124 -15.282 1.00 88.25 168 GLN A O 1
ATOM 1276 N N . ASN A 1 169 ? -13.760 -9.800 -14.646 1.00 88.50 169 ASN A N 1
ATOM 1277 C CA . ASN A 1 169 ? -13.288 -8.648 -15.406 1.00 88.50 169 ASN A CA 1
ATOM 1278 C C . ASN A 1 169 ? -12.200 -7.894 -14.623 1.00 88.50 169 ASN A C 1
ATOM 1280 O O . ASN A 1 169 ? -12.510 -7.069 -13.764 1.00 88.50 169 ASN A O 1
ATOM 1284 N N . ILE A 1 170 ? -10.941 -8.202 -14.939 1.00 86.31 170 ILE A N 1
ATOM 1285 C CA . ILE A 1 170 ? -9.735 -7.569 -14.379 1.00 86.31 170 ILE A CA 1
ATOM 1286 C C . ILE A 1 170 ? -9.165 -6.446 -15.257 1.00 86.31 170 ILE A C 1
ATOM 1288 O O . ILE A 1 170 ? -8.214 -5.776 -14.879 1.00 86.31 170 ILE A O 1
ATOM 1292 N N . ASP A 1 171 ? -9.744 -6.223 -16.435 1.00 83.94 171 ASP A N 1
ATOM 1293 C CA . ASP A 1 171 ?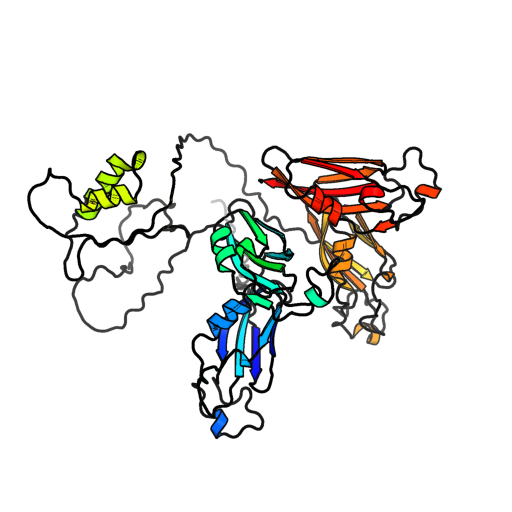 -9.425 -5.066 -17.277 1.00 83.94 171 ASP A CA 1
ATOM 1294 C C . ASP A 1 171 ? -10.447 -3.958 -17.004 1.00 83.94 171 ASP A C 1
ATOM 1296 O O . ASP A 1 171 ? -11.108 -3.420 -17.894 1.00 83.94 171 ASP A O 1
ATOM 1300 N N . CYS A 1 172 ? -10.663 -3.688 -15.716 1.00 86.44 172 CYS A N 1
ATOM 1301 C CA . CYS A 1 172 ? -11.585 -2.672 -15.263 1.00 86.44 172 CYS A CA 1
ATOM 1302 C C . CYS A 1 172 ? -10.815 -1.566 -14.558 1.00 86.44 172 CYS A C 1
ATOM 1304 O O . CYS A 1 172 ? -10.639 -1.589 -13.349 1.00 86.44 172 CYS A O 1
ATOM 1306 N N . SER A 1 173 ? -10.402 -0.549 -15.304 1.00 73.50 173 SER A N 1
ATOM 1307 C CA . SER A 1 173 ? -9.888 0.697 -14.727 1.00 73.50 173 SER A CA 1
ATOM 1308 C C . SER A 1 173 ? -10.624 1.887 -15.297 1.00 73.50 173 SER A C 1
ATOM 1310 O O . SER A 1 173 ? -10.763 2.018 -16.512 1.00 73.50 173 SER A O 1
ATOM 1312 N N . ARG A 1 174 ? -10.952 2.842 -14.428 1.00 65.25 174 ARG A N 1
ATOM 1313 C CA . ARG A 1 174 ? -10.925 4.254 -14.812 1.00 65.25 174 ARG A CA 1
ATOM 1314 C C . ARG A 1 174 ? -9.925 4.987 -13.941 1.00 65.25 174 ARG A C 1
ATOM 1316 O O . ARG A 1 174 ? -9.970 4.878 -12.719 1.00 65.25 174 ARG A O 1
ATOM 1323 N N . GLN A 1 175 ? -9.106 5.807 -14.586 1.00 61.50 175 GLN A N 1
ATOM 1324 C CA . GLN A 1 175 ? -8.259 6.768 -13.900 1.00 61.50 175 GLN A CA 1
ATOM 1325 C C . GLN A 1 175 ? -9.110 7.890 -13.334 1.00 61.50 175 GLN A C 1
ATOM 1327 O O . GLN A 1 175 ? -9.677 8.681 -14.086 1.00 61.50 175 GLN A O 1
ATOM 1332 N N . GLN A 1 176 ? -9.254 7.899 -12.012 1.00 63.12 176 GLN A N 1
ATOM 1333 C CA . GLN A 1 176 ? -10.056 8.885 -11.281 1.00 63.12 176 GLN A CA 1
ATOM 1334 C C . GLN A 1 176 ? -9.355 9.357 -10.028 1.00 63.12 176 GLN A C 1
ATOM 1336 O O . GLN A 1 176 ? -9.989 9.771 -9.054 1.00 63.12 176 GLN A O 1
ATOM 1341 N N . ALA A 1 177 ? -8.028 9.334 -10.094 1.00 61.62 177 ALA A N 1
ATOM 1342 C CA . ALA A 1 177 ? -7.197 9.908 -9.073 1.00 61.62 177 ALA A CA 1
ATOM 1343 C C . ALA A 1 177 ? -7.609 11.358 -8.787 1.00 61.62 177 ALA A C 1
ATOM 1345 O O . ALA A 1 177 ? -7.590 11.749 -7.631 1.00 61.62 177 ALA A O 1
ATOM 1346 N N . SER A 1 178 ? -8.108 12.115 -9.781 1.00 68.38 178 SER A N 1
ATOM 1347 C CA . SER A 1 178 ? -8.579 13.498 -9.605 1.00 68.38 178 SER A CA 1
ATOM 1348 C C . SER A 1 178 ? -9.573 13.674 -8.458 1.00 68.38 178 SER A C 1
ATOM 1350 O O . SER A 1 178 ? -9.456 14.632 -7.709 1.00 68.38 178 SER A O 1
ATOM 1352 N N . LYS A 1 179 ? -10.505 12.736 -8.239 1.00 81.94 179 LYS A N 1
ATOM 1353 C CA . LYS A 1 179 ? -11.456 12.843 -7.121 1.00 81.94 179 LYS A CA 1
ATOM 1354 C C . LYS A 1 179 ? -10.815 12.595 -5.766 1.00 81.94 179 LYS A C 1
ATOM 1356 O O . LYS A 1 179 ? -11.257 13.177 -4.779 1.00 81.94 179 LYS A O 1
ATOM 1361 N N . VAL A 1 180 ? -9.787 11.754 -5.719 1.00 83.31 180 VAL A N 1
ATOM 1362 C CA . VAL A 1 180 ? -8.996 11.530 -4.507 1.00 83.31 180 VAL A CA 1
ATOM 1363 C C . VAL A 1 180 ? -8.085 12.728 -4.251 1.00 83.31 180 VAL A C 1
ATOM 1365 O O . VAL A 1 180 ? -8.095 13.234 -3.137 1.00 83.31 180 VAL A O 1
ATOM 1368 N N . PHE A 1 181 ? -7.401 13.240 -5.279 1.00 77.12 181 PHE A N 1
ATOM 1369 C CA . PHE A 1 181 ? -6.598 14.463 -5.214 1.00 77.12 181 PHE A CA 1
ATOM 1370 C C . PHE A 1 181 ? -7.433 15.649 -4.704 1.00 77.12 181 PHE A C 1
ATOM 1372 O O . PHE A 1 181 ? -7.135 16.201 -3.654 1.00 77.12 181 PHE A O 1
ATOM 1379 N N . GLU A 1 182 ? -8.562 15.960 -5.352 1.00 77.62 182 GLU A N 1
ATOM 1380 C CA . GLU A 1 182 ? -9.483 17.037 -4.939 1.00 77.62 182 GLU A CA 1
ATOM 1381 C C . GLU A 1 182 ? -9.971 16.886 -3.487 1.00 77.62 182 GLU A C 1
ATOM 1383 O O . GLU A 1 182 ? -10.226 17.870 -2.791 1.00 77.62 182 GLU A O 1
ATOM 1388 N N . SER A 1 183 ? -10.155 15.645 -3.029 1.00 79.94 183 SER A N 1
ATOM 1389 C CA . SER A 1 183 ? -10.750 15.380 -1.719 1.00 79.94 183 SER A CA 1
ATOM 1390 C C . SER A 1 183 ? -9.726 15.296 -0.596 1.00 79.94 183 SER A C 1
ATOM 1392 O O . SER A 1 183 ? -10.091 15.611 0.537 1.00 79.94 183 SER A O 1
ATOM 1394 N N . CYS A 1 184 ? -8.496 14.862 -0.874 1.00 79.75 184 CYS A N 1
ATOM 1395 C CA . CYS A 1 184 ? -7.550 14.425 0.150 1.00 79.75 184 CYS A CA 1
ATOM 1396 C C . CYS A 1 184 ? -6.187 15.117 0.103 1.00 79.75 184 CYS A C 1
ATOM 1398 O O . CYS A 1 184 ? -5.537 15.175 1.143 1.00 79.75 184 CYS A O 1
ATOM 1400 N N . ASP A 1 185 ? -5.758 15.621 -1.052 1.00 80.25 185 ASP A N 1
ATOM 1401 C CA . ASP A 1 185 ? -4.428 16.215 -1.201 1.00 80.25 185 ASP A CA 1
ATOM 1402 C C . ASP A 1 185 ? -4.302 17.499 -0.368 1.00 80.25 185 ASP A C 1
ATOM 1404 O O . ASP A 1 185 ? -5.264 18.261 -0.227 1.00 80.25 185 ASP A O 1
ATOM 1408 N N . GLY A 1 186 ? -3.138 17.710 0.248 1.00 70.94 186 GLY A N 1
ATOM 1409 C CA . GLY A 1 186 ? -2.871 18.867 1.108 1.00 70.94 186 GLY A CA 1
ATO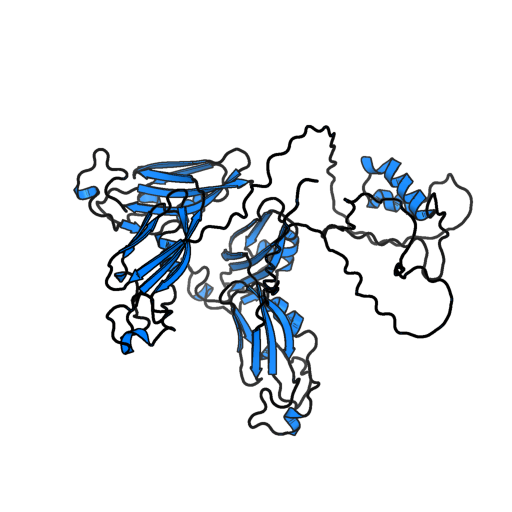M 1410 C C . GLY A 1 186 ? -3.630 18.868 2.442 1.00 70.94 186 GLY A C 1
ATOM 1411 O O . GLY A 1 186 ? -3.610 19.863 3.163 1.00 70.94 186 GLY A O 1
ATOM 1412 N N . LYS A 1 187 ? -4.312 17.775 2.806 1.00 78.88 187 LYS A N 1
ATOM 1413 C CA . LYS A 1 187 ? -4.993 17.635 4.104 1.00 78.88 187 LYS A CA 1
ATOM 1414 C C . LYS A 1 187 ? -4.184 16.746 5.030 1.00 78.88 187 LYS A C 1
ATOM 1416 O O . LYS A 1 187 ? -3.514 15.830 4.582 1.00 78.88 187 LYS A O 1
ATOM 1421 N N . ASN A 1 188 ? -4.289 16.951 6.338 1.00 80.56 188 ASN A N 1
ATOM 1422 C CA . ASN A 1 188 ? -3.718 16.009 7.305 1.00 80.56 188 ASN A CA 1
ATOM 1423 C C . ASN A 1 188 ? -4.508 14.681 7.352 1.00 80.56 188 ASN A C 1
ATOM 1425 O O . ASN A 1 188 ? -3.939 13.629 7.631 1.00 80.56 188 ASN A O 1
ATOM 1429 N N . GLY A 1 189 ? -5.803 14.731 7.022 1.00 82.94 189 GLY A N 1
ATOM 1430 C CA . GLY A 1 189 ? -6.721 13.595 7.024 1.00 82.94 189 GLY A CA 1
ATOM 1431 C C . GLY A 1 189 ? -7.829 13.725 5.982 1.00 82.94 189 GLY A C 1
ATOM 1432 O O . GLY A 1 189 ? -8.265 14.831 5.654 1.00 82.94 189 GLY A O 1
ATOM 1433 N N . CYS A 1 190 ? -8.301 12.596 5.455 1.00 84.38 190 CYS A N 1
ATOM 1434 C CA . CYS A 1 190 ? -9.366 12.536 4.459 1.00 84.38 190 CYS A CA 1
ATOM 1435 C C . CYS A 1 190 ? -10.135 11.213 4.519 1.00 84.38 190 CYS A C 1
ATOM 1437 O O . CYS A 1 190 ? -9.535 10.144 4.598 1.00 84.38 190 CYS A O 1
ATOM 1439 N N . VAL A 1 191 ? -11.463 11.270 4.373 1.00 87.06 191 VAL A N 1
ATOM 1440 C CA . VAL A 1 191 ? -12.311 10.083 4.197 1.00 87.06 191 VAL A CA 1
ATOM 1441 C C . VAL A 1 191 ? -13.033 10.158 2.856 1.00 87.06 191 VAL A C 1
ATOM 1443 O O . VAL A 1 191 ? -13.766 11.111 2.591 1.00 87.06 191 VAL A O 1
ATOM 1446 N N . ILE A 1 192 ? -12.875 9.133 2.018 1.00 86.06 192 ILE A N 1
ATOM 1447 C CA . ILE A 1 192 ? -13.494 9.058 0.691 1.00 86.06 192 ILE A CA 1
ATOM 1448 C C . ILE A 1 192 ? -14.204 7.722 0.473 1.00 86.06 192 ILE A C 1
ATOM 1450 O O . ILE A 1 192 ? -13.690 6.646 0.767 1.00 86.06 192 ILE A O 1
ATOM 1454 N N . LYS A 1 193 ? -15.430 7.769 -0.057 1.00 87.31 193 LYS A N 1
ATOM 1455 C CA . LYS A 1 193 ? -16.219 6.563 -0.331 1.00 87.31 193 LYS A CA 1
ATOM 1456 C C . LYS A 1 193 ? -15.746 5.883 -1.615 1.00 87.31 193 LYS A C 1
ATOM 1458 O O . LYS A 1 193 ? -15.855 6.466 -2.690 1.00 87.31 193 LYS A O 1
ATOM 1463 N N . ALA A 1 194 ? -15.355 4.614 -1.529 1.00 91.56 194 ALA A N 1
ATOM 1464 C CA . ALA A 1 194 ? -15.060 3.770 -2.683 1.00 91.56 194 ALA A CA 1
ATOM 1465 C C . ALA A 1 194 ? -16.366 3.338 -3.369 1.00 91.56 194 ALA A C 1
ATOM 1467 O O . ALA A 1 194 ? -16.904 2.266 -3.102 1.00 91.56 194 ALA A O 1
ATOM 1468 N N . GLY A 1 195 ? -16.947 4.175 -4.226 1.00 89.00 195 GLY A N 1
ATOM 1469 C CA . GLY A 1 195 ? -18.216 3.834 -4.868 1.00 89.00 195 GLY A CA 1
ATOM 1470 C C . GLY A 1 195 ? -18.534 4.620 -6.130 1.00 89.00 195 GLY A C 1
ATOM 1471 O O . GLY A 1 195 ? -18.054 5.737 -6.327 1.00 89.00 195 GLY A O 1
ATOM 1472 N N . ASN A 1 196 ? -19.451 4.068 -6.927 1.00 89.19 196 ASN A N 1
ATOM 1473 C CA . ASN A 1 196 ? -19.891 4.653 -8.199 1.00 89.19 196 ASN A CA 1
ATOM 1474 C C . ASN A 1 196 ? -20.516 6.053 -8.061 1.00 89.19 196 ASN A C 1
ATOM 1476 O O . ASN A 1 196 ? -20.621 6.781 -9.039 1.00 89.19 196 ASN A O 1
ATOM 1480 N N . SER A 1 197 ? -20.932 6.460 -6.858 1.00 86.81 197 SER A N 1
ATOM 1481 C CA . SER A 1 197 ? -21.414 7.823 -6.604 1.00 86.81 197 SER A CA 1
ATOM 1482 C C . SER A 1 197 ? -20.306 8.878 -6.647 1.00 86.81 197 SER A C 1
ATOM 1484 O O . SER A 1 197 ? -20.598 10.040 -6.896 1.00 86.81 197 SER A O 1
ATOM 1486 N N . VAL A 1 198 ? -19.059 8.486 -6.370 1.00 86.38 198 VAL A N 1
ATOM 1487 C CA . VAL A 1 198 ? -17.885 9.374 -6.363 1.00 86.38 198 VAL A CA 1
ATOM 1488 C C . VAL A 1 198 ? -17.126 9.242 -7.679 1.00 86.38 198 VAL A C 1
ATOM 1490 O O . VAL A 1 198 ? -16.770 10.242 -8.294 1.00 86.38 198 VAL A O 1
ATOM 1493 N N . PHE A 1 199 ? -16.940 8.000 -8.129 1.00 87.50 199 PHE A N 1
ATOM 1494 C CA . PHE A 1 199 ? -16.081 7.661 -9.260 1.00 87.50 199 PHE A CA 1
ATOM 1495 C C . PHE A 1 199 ? -16.869 7.218 -10.517 1.00 87.50 199 PHE A C 1
ATOM 1497 O O . PHE A 1 199 ? -16.323 6.715 -11.494 1.00 87.50 199 PHE A O 1
ATOM 1504 N N . GLY A 1 200 ? -18.199 7.290 -10.532 1.00 87.38 200 GLY A N 1
ATOM 1505 C CA . GLY A 1 200 ? -18.966 6.620 -11.593 1.00 87.38 200 GLY A CA 1
ATOM 1506 C C . GLY A 1 200 ? -18.676 5.109 -11.677 1.00 87.38 200 GLY A C 1
ATOM 1507 O O . GLY A 1 200 ? -17.928 4.545 -10.880 1.00 87.38 200 GLY A O 1
ATOM 1508 N N . ASP A 1 201 ? -19.273 4.430 -12.655 1.00 89.31 201 ASP A N 1
ATOM 1509 C CA . ASP A 1 201 ? -19.047 2.995 -12.853 1.00 89.31 201 ASP A CA 1
ATOM 1510 C C . ASP A 1 201 ? -18.173 2.747 -14.097 1.00 89.31 201 ASP A C 1
ATOM 1512 O O . ASP A 1 201 ? -18.641 2.984 -15.215 1.00 89.31 201 ASP A O 1
ATOM 1516 N N . PRO A 1 202 ? -16.904 2.318 -13.944 1.00 88.75 202 PRO A N 1
ATOM 1517 C CA . PRO A 1 202 ? -16.059 1.964 -15.082 1.00 88.75 202 PRO A CA 1
ATOM 1518 C C . PRO A 1 202 ? -16.442 0.647 -15.758 1.00 88.75 202 PRO A C 1
ATOM 1520 O O . PRO A 1 202 ? -16.121 0.461 -16.928 1.00 88.75 202 PRO A O 1
ATOM 1523 N N . CYS A 1 203 ? -17.097 -0.275 -15.048 1.00 89.75 203 CYS A N 1
ATOM 1524 C CA . CYS A 1 203 ? -17.402 -1.603 -15.568 1.00 89.75 203 CYS A CA 1
ATOM 1525 C C . CYS A 1 203 ? -18.621 -2.205 -14.850 1.00 89.75 203 CYS A C 1
ATOM 1527 O O . CYS A 1 203 ? -18.536 -2.793 -13.768 1.00 89.75 203 CYS A O 1
ATOM 1529 N N . TYR A 1 204 ? -19.784 -2.072 -15.487 1.00 92.25 204 TYR A N 1
ATOM 1530 C CA . TYR A 1 204 ? -21.047 -2.525 -14.915 1.00 92.25 204 TYR A CA 1
ATOM 1531 C C . TYR A 1 204 ? -21.048 -4.033 -14.638 1.00 92.25 204 TYR A C 1
ATOM 1533 O O . TYR A 1 204 ? -20.660 -4.837 -15.486 1.00 92.25 204 TYR A O 1
ATOM 1541 N N . GLY A 1 205 ? -21.527 -4.421 -13.455 1.00 89.12 205 GLY A N 1
ATOM 1542 C CA . GLY A 1 205 ? -21.618 -5.824 -13.036 1.00 89.12 205 GLY A CA 1
ATOM 1543 C C . GLY A 1 205 ? -20.325 -6.413 -12.461 1.00 89.12 205 GLY A C 1
ATOM 1544 O O . GLY A 1 205 ? -20.369 -7.507 -11.900 1.00 89.12 205 GLY A O 1
ATOM 1545 N N . THR A 1 206 ? -19.209 -5.687 -12.521 1.00 92.75 206 THR A N 1
ATOM 1546 C CA . THR A 1 206 ? -17.961 -6.047 -11.840 1.00 92.75 206 THR A CA 1
ATOM 1547 C C . THR A 1 206 ? -17.902 -5.358 -10.481 1.00 92.75 206 THR A C 1
ATOM 1549 O O . THR A 1 206 ? -18.132 -4.148 -10.374 1.00 92.75 206 THR A O 1
ATOM 1552 N N . PHE A 1 207 ? -17.561 -6.117 -9.441 1.00 91.69 207 PHE A N 1
ATOM 1553 C CA . PHE A 1 207 ? -17.353 -5.565 -8.105 1.00 91.69 207 PHE A CA 1
ATOM 1554 C C . PHE A 1 207 ? -15.971 -4.920 -8.035 1.00 91.69 207 PHE A C 1
ATOM 1556 O O . PHE A 1 207 ? -14.986 -5.587 -8.343 1.00 91.69 207 PHE A O 1
ATOM 1563 N N . LYS A 1 208 ? -15.876 -3.654 -7.644 1.00 93.19 208 LYS A N 1
ATOM 1564 C CA . LYS A 1 208 ? -14.634 -2.870 -7.728 1.00 93.19 208 LYS A CA 1
ATOM 1565 C C . LYS A 1 208 ? -13.972 -2.678 -6.363 1.00 93.19 208 LYS A C 1
ATOM 1567 O O . LYS A 1 208 ? -14.496 -3.079 -5.323 1.00 93.19 208 LYS A O 1
ATOM 1572 N N . TYR A 1 209 ? -12.813 -2.046 -6.370 1.00 92.44 209 TYR A N 1
ATOM 1573 C CA . TYR A 1 209 ? -12.106 -1.534 -5.210 1.00 92.44 209 TYR A CA 1
ATOM 1574 C C . TYR A 1 209 ? -11.356 -0.255 -5.594 1.00 92.44 209 TYR A C 1
ATOM 1576 O O . TYR A 1 209 ? -11.105 0.012 -6.768 1.00 92.44 209 TYR A O 1
ATOM 1584 N N . LEU A 1 210 ? -11.093 0.573 -4.590 1.00 92.38 210 LEU A N 1
ATOM 1585 C CA . LEU A 1 210 ? -10.274 1.768 -4.673 1.00 92.38 210 LEU A CA 1
ATOM 1586 C C . LEU A 1 210 ? -8.893 1.438 -4.103 1.00 92.38 210 LEU A C 1
ATOM 1588 O O . LEU A 1 210 ? -8.795 1.065 -2.935 1.00 92.38 210 LEU A O 1
ATOM 1592 N N . GLU A 1 211 ? -7.857 1.596 -4.911 1.00 91.88 211 GLU A N 1
ATOM 1593 C CA . GLU A 1 211 ? -6.459 1.588 -4.479 1.00 91.88 211 GLU A CA 1
ATOM 1594 C C . GLU A 1 211 ? -5.989 3.032 -4.389 1.00 91.88 211 GLU A C 1
ATOM 1596 O O . GLU A 1 211 ? -6.216 3.805 -5.320 1.00 91.88 211 GLU A O 1
ATOM 1601 N N . VAL A 1 212 ? -5.370 3.411 -3.276 1.00 91.75 212 VAL A N 1
ATOM 1602 C CA . VAL A 1 212 ? -4.795 4.743 -3.086 1.00 91.75 212 VAL A CA 1
ATOM 1603 C C . VAL A 1 212 ? -3.399 4.597 -2.520 1.00 91.75 212 VAL A C 1
ATOM 1605 O O . VAL A 1 212 ? -3.210 3.910 -1.517 1.00 91.75 212 VAL A O 1
ATOM 1608 N N . ALA A 1 213 ? -2.444 5.280 -3.137 1.00 90.31 213 ALA A N 1
ATOM 1609 C CA . ALA A 1 213 ? -1.115 5.462 -2.594 1.00 90.31 213 ALA A CA 1
ATOM 1610 C C . ALA A 1 213 ? -0.867 6.933 -2.294 1.00 90.31 213 ALA A C 1
ATOM 1612 O O . ALA A 1 213 ? -1.144 7.792 -3.133 1.00 90.31 213 ALA A O 1
ATOM 1613 N N . TYR A 1 214 ? -0.338 7.218 -1.111 1.00 87.62 214 TYR A N 1
ATOM 1614 C CA . TYR A 1 214 ? -0.007 8.572 -0.686 1.00 87.62 214 TYR A CA 1
ATOM 1615 C C . TYR A 1 214 ? 1.198 8.576 0.253 1.00 87.62 214 TYR A C 1
ATOM 1617 O O . TYR A 1 214 ? 1.528 7.562 0.873 1.00 87.62 214 TYR A O 1
ATOM 1625 N N . ILE A 1 215 ? 1.854 9.724 0.355 1.00 83.31 215 ILE A N 1
ATOM 1626 C CA . ILE A 1 215 ? 2.913 9.987 1.329 1.00 83.31 215 ILE A CA 1
ATOM 1627 C C . ILE A 1 215 ? 2.471 11.081 2.291 1.00 83.31 215 ILE A C 1
ATOM 1629 O O . ILE A 1 215 ? 1.528 11.827 2.028 1.00 83.31 215 ILE A O 1
ATOM 1633 N N . CYS A 1 216 ? 3.162 11.131 3.421 1.00 83.12 216 CYS A N 1
ATOM 1634 C CA . CYS A 1 216 ? 2.971 12.133 4.448 1.00 83.12 216 CYS A CA 1
ATOM 1635 C C . CYS A 1 216 ? 4.237 12.966 4.534 1.00 83.12 216 CYS A C 1
ATOM 1637 O O . CYS A 1 216 ? 5.255 12.482 5.025 1.00 83.12 216 CYS A O 1
ATOM 1639 N N . GLU A 1 217 ? 4.166 14.202 4.062 1.00 77.19 217 GLU A N 1
ATOM 1640 C CA . GLU A 1 217 ? 5.286 15.137 4.125 1.00 77.19 217 GLU A CA 1
ATOM 1641 C C . GLU A 1 217 ? 4.885 16.361 4.938 1.00 77.19 217 GLU A C 1
ATOM 1643 O O . GLU A 1 217 ? 3.723 16.771 4.938 1.00 77.19 217 GLU A O 1
ATOM 1648 N N . LYS A 1 218 ? 5.843 16.942 5.662 1.00 67.88 218 LYS A N 1
ATOM 1649 C CA . LYS A 1 218 ? 5.622 18.237 6.307 1.00 67.88 218 LYS A CA 1
ATOM 1650 C C . LYS A 1 218 ? 5.467 19.277 5.216 1.00 67.88 218 LYS A C 1
ATOM 1652 O O . LYS A 1 218 ? 6.250 19.280 4.271 1.00 67.88 218 LYS A O 1
ATOM 1657 N N . ASP A 1 219 ? 4.501 20.172 5.374 1.00 54.12 219 ASP A N 1
ATOM 1658 C CA . ASP A 1 219 ? 4.402 21.340 4.506 1.00 54.12 219 ASP A CA 1
ATOM 1659 C C . ASP A 1 219 ? 5.589 22.265 4.790 1.00 54.12 219 ASP A C 1
ATOM 1661 O O . ASP A 1 219 ? 5.557 23.115 5.680 1.00 54.12 219 ASP A O 1
ATOM 1665 N N . THR A 1 220 ? 6.702 22.026 4.103 1.00 45.69 220 THR A N 1
ATOM 1666 C CA . THR A 1 220 ? 7.887 22.881 4.166 1.00 45.69 220 THR A CA 1
ATOM 1667 C C . THR A 1 220 ? 7.784 24.055 3.201 1.00 45.69 220 THR A C 1
ATOM 1669 O O . THR A 1 220 ? 8.728 24.836 3.136 1.00 45.69 220 THR A O 1
ATOM 1672 N N . GLY A 1 221 ? 6.676 24.162 2.449 1.00 48.06 221 GLY A N 1
ATOM 1673 C CA . GLY A 1 221 ? 6.560 24.960 1.235 1.00 48.06 221 GLY A CA 1
ATOM 1674 C C . GLY A 1 221 ? 7.600 24.581 0.167 1.00 48.06 221 GLY A C 1
ATOM 1675 O O . GLY A 1 221 ? 8.506 23.775 0.392 1.00 48.06 221 GLY A O 1
ATOM 1676 N N . PHE A 1 222 ? 7.447 25.133 -1.035 1.00 40.22 222 PHE A N 1
ATOM 1677 C CA . PHE A 1 222 ? 8.397 24.927 -2.131 1.00 40.22 222 PHE A CA 1
ATOM 1678 C C . PHE A 1 222 ? 9.594 25.878 -1.966 1.00 40.22 222 PHE A C 1
ATOM 1680 O O . PHE A 1 222 ? 9.407 27.095 -1.968 1.00 40.22 222 PHE A O 1
ATOM 1687 N N . GLU A 1 223 ? 10.818 25.355 -1.839 1.00 39.88 223 GLU A N 1
ATOM 1688 C CA . GLU A 1 223 ? 12.023 26.174 -2.017 1.00 39.88 223 GLU A CA 1
ATOM 1689 C C . GLU A 1 223 ? 12.200 26.437 -3.515 1.00 39.88 223 GLU A C 1
ATOM 1691 O O . GLU A 1 223 ? 12.450 25.525 -4.300 1.00 39.88 223 GLU A O 1
ATOM 1696 N N . VAL A 1 224 ? 12.038 27.694 -3.928 1.00 38.09 224 VAL A N 1
ATOM 1697 C CA . VAL A 1 224 ? 12.303 28.109 -5.308 1.00 38.09 224 VAL A CA 1
ATOM 1698 C C . VAL A 1 224 ? 13.814 28.018 -5.533 1.00 38.09 224 VAL A C 1
ATOM 1700 O O . VAL A 1 224 ? 14.573 28.822 -4.990 1.00 38.09 224 VAL A O 1
ATOM 1703 N N . SER A 1 225 ? 14.272 27.015 -6.284 1.00 38.47 225 SER A N 1
ATOM 1704 C CA . SER A 1 225 ? 15.684 26.893 -6.650 1.00 38.47 225 SER A CA 1
ATOM 1705 C C . SER A 1 225 ? 16.096 28.086 -7.527 1.00 38.47 225 SER A C 1
ATOM 1707 O O . SER A 1 225 ? 15.414 28.349 -8.519 1.00 38.47 225 SER A O 1
ATOM 1709 N N . PRO A 1 226 ? 17.212 28.781 -7.239 1.00 48.03 226 PRO A N 1
ATOM 1710 C CA . PRO A 1 226 ? 17.695 29.894 -8.064 1.00 48.03 226 PRO A CA 1
ATOM 1711 C C . PRO A 1 226 ? 18.106 29.520 -9.502 1.00 48.03 226 PRO A C 1
ATOM 1713 O O . PRO A 1 226 ? 18.391 30.415 -10.293 1.00 48.03 226 PRO A O 1
ATOM 1716 N N . ASP A 1 227 ? 18.157 28.228 -9.845 1.00 45.50 227 ASP A N 1
ATOM 1717 C CA . ASP A 1 227 ? 18.916 27.727 -10.999 1.00 45.50 227 ASP A CA 1
ATOM 1718 C C . ASP A 1 227 ? 18.132 27.589 -12.325 1.00 45.50 227 ASP A C 1
ATOM 1720 O O . ASP A 1 227 ? 18.712 27.172 -13.324 1.00 45.50 227 ASP A O 1
ATOM 1724 N N . GLU A 1 228 ? 16.856 27.984 -12.416 1.00 40.53 228 GLU A N 1
ATOM 1725 C CA . GLU A 1 228 ? 16.113 27.968 -13.699 1.00 40.53 228 GLU A CA 1
ATOM 1726 C C . GLU A 1 228 ? 16.167 29.293 -14.484 1.00 40.53 228 GLU A C 1
ATOM 1728 O O . GLU A 1 228 ? 15.194 29.699 -15.119 1.00 40.53 228 GLU A O 1
ATOM 1733 N N . VAL A 1 229 ? 17.316 29.974 -14.502 1.00 40.94 229 VAL A N 1
ATOM 1734 C CA . VAL A 1 229 ? 17.565 31.044 -15.484 1.00 40.94 229 VAL A CA 1
ATOM 1735 C C . VAL A 1 229 ? 19.017 30.995 -15.961 1.00 40.94 229 VAL A C 1
ATOM 1737 O O . VAL A 1 229 ? 19.866 31.728 -15.463 1.00 40.94 229 VAL A O 1
ATOM 1740 N N . GLU A 1 230 ? 19.318 30.177 -16.972 1.00 33.84 230 GLU A N 1
ATOM 1741 C CA . GLU A 1 230 ? 20.489 30.436 -17.821 1.00 33.84 230 GLU A CA 1
ATOM 1742 C C . GLU A 1 230 ? 20.072 31.362 -18.981 1.00 33.84 230 GLU A C 1
ATOM 1744 O O . GLU A 1 230 ? 19.290 30.952 -19.846 1.00 33.84 230 GLU A O 1
ATOM 1749 N N . PRO A 1 231 ? 20.566 32.614 -19.049 1.00 36.88 231 PRO A N 1
ATOM 1750 C CA . PRO A 1 231 ? 20.306 33.499 -20.174 1.00 36.88 231 PRO A CA 1
ATOM 1751 C C . PRO A 1 231 ? 21.230 33.142 -21.345 1.00 36.88 231 PRO A C 1
ATOM 1753 O O . PRO A 1 231 ? 22.454 33.109 -21.212 1.00 36.88 231 PRO A O 1
ATOM 1756 N N . SER A 1 232 ? 20.663 32.955 -22.537 1.00 33.06 232 SER A N 1
ATOM 1757 C CA . SER A 1 232 ? 21.439 32.896 -23.777 1.00 33.06 232 SER A CA 1
ATOM 1758 C C . SER A 1 232 ? 22.152 34.233 -24.022 1.00 33.06 232 SER A C 1
ATOM 1760 O O . SER A 1 232 ? 21.513 35.273 -24.180 1.00 33.06 232 SER A O 1
ATOM 1762 N N . VAL A 1 233 ? 23.483 34.188 -24.067 1.00 45.88 233 VAL A N 1
ATOM 1763 C CA . VAL A 1 233 ? 24.389 35.328 -24.258 1.00 45.88 233 VAL A CA 1
ATOM 1764 C C . VAL A 1 233 ? 24.168 36.023 -25.608 1.00 45.88 233 VAL A C 1
ATOM 1766 O O . VAL A 1 233 ? 24.385 35.419 -26.659 1.00 45.88 233 VAL A O 1
ATOM 1769 N N . GLY A 1 234 ? 23.862 37.328 -25.582 1.00 39.47 234 GLY A N 1
ATOM 1770 C CA . GLY A 1 234 ? 24.155 38.230 -26.703 1.00 39.47 234 GLY A CA 1
ATOM 1771 C C . GLY A 1 234 ? 23.335 39.524 -26.787 1.00 39.47 234 GLY A C 1
ATOM 1772 O O . GLY A 1 234 ? 22.284 39.532 -27.415 1.00 39.47 234 GLY A O 1
ATOM 1773 N N . GLY A 1 235 ? 23.885 40.643 -26.294 1.00 34.12 235 GLY A N 1
ATOM 1774 C CA . GLY A 1 235 ? 23.498 42.004 -26.715 1.00 34.12 235 GLY A CA 1
ATOM 1775 C C . GLY A 1 235 ? 23.431 43.031 -25.580 1.00 34.12 235 GLY A C 1
ATOM 1776 O O . GLY A 1 235 ? 22.802 42.773 -24.567 1.00 34.12 235 GLY A O 1
ATOM 1777 N N . ALA A 1 236 ? 24.108 44.169 -25.750 1.00 44.47 236 ALA A N 1
ATOM 1778 C CA . ALA A 1 236 ? 24.393 45.179 -24.728 1.00 44.47 236 ALA A CA 1
ATOM 1779 C C . ALA A 1 236 ? 23.207 46.091 -24.339 1.00 44.47 236 ALA A C 1
ATOM 1781 O O . ALA A 1 236 ? 22.445 46.503 -25.209 1.00 44.47 236 ALA A O 1
ATOM 1782 N N . ASP A 1 237 ? 23.183 46.435 -23.044 1.00 47.59 237 ASP A N 1
ATOM 1783 C CA . ASP A 1 237 ? 22.588 47.593 -22.351 1.00 47.59 237 ASP A CA 1
ATOM 1784 C C . ASP A 1 237 ? 21.151 48.035 -22.697 1.00 47.59 237 ASP A C 1
ATOM 1786 O O . ASP A 1 237 ? 20.937 48.822 -23.614 1.00 47.59 237 ASP A O 1
ATOM 1790 N N . ASP A 1 238 ? 20.194 47.651 -21.841 1.00 42.44 238 ASP A N 1
ATOM 1791 C CA . ASP A 1 238 ? 19.203 48.562 -21.237 1.00 42.44 238 ASP A CA 1
ATOM 1792 C C . ASP A 1 238 ? 18.549 47.868 -20.023 1.00 42.44 238 ASP A C 1
ATOM 1794 O O . ASP A 1 238 ? 18.310 46.661 -20.048 1.00 42.44 238 ASP A O 1
ATOM 1798 N N . GLN A 1 239 ? 18.329 48.596 -18.923 1.00 49.44 239 GLN A N 1
ATOM 1799 C CA . GLN A 1 239 ? 17.892 48.033 -17.636 1.00 49.44 239 GLN A CA 1
ATOM 1800 C C . GLN A 1 239 ? 16.518 47.356 -17.742 1.00 49.44 239 GLN A C 1
ATOM 1802 O O . GLN A 1 239 ? 15.484 48.015 -17.801 1.00 49.44 239 GLN A O 1
ATOM 1807 N N . THR A 1 240 ? 16.537 46.025 -17.733 1.00 43.09 240 THR A N 1
ATOM 1808 C CA . THR A 1 240 ? 15.389 45.140 -17.533 1.00 43.09 240 THR A CA 1
ATOM 1809 C C . THR A 1 240 ? 15.467 44.551 -16.126 1.00 43.09 240 THR A C 1
ATOM 1811 O O . THR A 1 240 ? 16.314 43.709 -15.839 1.00 43.09 240 THR A O 1
ATOM 1814 N N . ASP A 1 241 ? 14.583 44.972 -15.238 1.00 41.16 241 ASP A N 1
ATOM 1815 C CA . ASP A 1 241 ? 14.518 44.611 -13.817 1.00 41.16 241 ASP A CA 1
ATOM 1816 C C . ASP A 1 241 ? 13.695 43.334 -13.548 1.00 41.16 241 ASP A C 1
ATOM 1818 O O . ASP A 1 241 ? 13.108 43.145 -12.487 1.00 41.16 241 ASP A O 1
ATOM 1822 N N . ALA A 1 242 ? 13.726 42.397 -14.497 1.00 41.44 242 ALA A N 1
ATOM 1823 C CA . ALA A 1 242 ? 13.251 41.026 -14.308 1.00 41.44 242 ALA A CA 1
ATOM 1824 C C . ALA A 1 242 ? 14.407 40.007 -14.318 1.00 41.44 242 ALA A C 1
ATOM 1826 O O . ALA A 1 242 ? 14.264 38.911 -14.855 1.00 41.44 242 ALA A O 1
ATOM 1827 N N . ILE A 1 243 ? 15.566 40.367 -13.749 1.00 37.25 243 ILE A N 1
ATOM 1828 C CA . ILE A 1 243 ? 16.684 39.440 -13.510 1.00 37.25 243 ILE A CA 1
ATOM 1829 C C . ILE A 1 243 ? 17.201 39.646 -12.071 1.00 37.25 243 ILE A C 1
ATOM 1831 O O . ILE A 1 243 ? 17.456 40.794 -11.695 1.00 37.25 243 ILE A O 1
ATOM 1835 N N . PRO A 1 244 ? 17.383 38.589 -11.252 1.00 34.22 244 PRO A N 1
ATOM 1836 C CA . PRO A 1 244 ? 17.972 38.721 -9.922 1.00 34.22 244 PRO A CA 1
ATOM 1837 C C . PRO A 1 244 ? 19.467 39.051 -10.036 1.00 34.22 244 PRO A C 1
ATOM 1839 O O . PRO A 1 244 ? 20.199 38.411 -10.790 1.00 34.22 244 PRO A O 1
ATOM 1842 N N . MET A 1 245 ? 19.947 40.043 -9.281 1.00 32.75 245 MET A N 1
ATOM 1843 C CA . MET A 1 245 ? 21.376 40.364 -9.228 1.00 32.75 245 MET A CA 1
ATOM 1844 C C . MET A 1 245 ? 22.166 39.279 -8.483 1.00 32.75 245 MET A C 1
ATOM 1846 O O . MET A 1 245 ? 21.895 38.996 -7.318 1.00 32.75 245 MET A O 1
ATOM 1850 N N . SER A 1 246 ? 23.210 38.742 -9.118 1.00 37.03 246 SER A N 1
ATOM 1851 C CA . SER A 1 246 ? 24.270 37.994 -8.438 1.00 37.03 246 SER A CA 1
ATOM 1852 C C . SER A 1 246 ? 25.118 38.955 -7.597 1.00 37.03 246 SER A C 1
ATOM 1854 O O . SER A 1 246 ? 25.788 39.835 -8.144 1.00 37.03 246 SER A O 1
ATOM 1856 N N . SER A 1 247 ? 25.109 38.800 -6.274 1.00 34.69 247 SER A N 1
ATOM 1857 C CA . SER A 1 247 ? 25.910 39.615 -5.362 1.00 34.69 247 SER A CA 1
ATOM 1858 C C . SER A 1 247 ? 27.373 39.161 -5.354 1.00 34.69 247 SER A C 1
ATOM 1860 O O . SER A 1 247 ? 27.762 38.191 -4.706 1.00 34.69 247 SER A O 1
ATOM 1862 N N . SER A 1 248 ? 28.228 39.902 -6.058 1.00 36.75 248 SER A N 1
ATOM 1863 C CA . SER A 1 248 ? 29.649 39.950 -5.719 1.00 36.75 248 SER A CA 1
ATOM 1864 C C . SER A 1 248 ? 29.831 40.743 -4.421 1.00 36.75 248 SER A C 1
ATOM 1866 O O . SER A 1 248 ? 29.300 41.840 -4.274 1.00 36.75 248 SER A O 1
ATOM 1868 N N . SER A 1 249 ? 30.589 40.139 -3.515 1.00 43.25 249 SER A N 1
ATOM 1869 C CA . SER A 1 249 ? 31.047 40.575 -2.193 1.00 43.25 249 SER A CA 1
ATOM 1870 C C . SER A 1 249 ? 31.188 42.082 -1.905 1.00 43.25 249 SER A C 1
ATOM 1872 O O . SER A 1 249 ? 31.747 42.840 -2.692 1.00 43.25 249 SER A O 1
ATOM 1874 N N . ASP A 1 250 ? 30.839 42.377 -0.647 1.00 37.06 250 ASP A N 1
ATOM 1875 C CA . ASP A 1 250 ? 31.192 43.494 0.240 1.00 37.06 250 ASP A CA 1
ATOM 1876 C C . ASP A 1 250 ? 30.234 44.692 0.396 1.00 37.06 250 ASP A C 1
ATOM 1878 O O . ASP A 1 250 ? 30.025 45.516 -0.488 1.00 37.06 250 ASP A O 1
ATOM 1882 N N . SER A 1 251 ? 29.826 44.848 1.665 1.00 36.19 251 SER A N 1
ATOM 1883 C CA . SER A 1 251 ? 29.381 46.058 2.377 1.00 36.19 251 SER A CA 1
ATOM 1884 C C . SER A 1 251 ? 27.937 46.554 2.203 1.00 36.19 251 SER A C 1
ATOM 1886 O O . SER A 1 251 ? 27.661 47.448 1.419 1.00 36.19 251 SER A O 1
ATOM 1888 N N . LEU A 1 252 ? 27.028 46.086 3.069 1.00 33.75 252 LEU A N 1
ATOM 1889 C CA . LEU A 1 252 ? 26.493 46.837 4.224 1.00 33.75 252 LEU A CA 1
ATOM 1890 C C . LEU A 1 252 ? 25.293 46.097 4.831 1.00 33.75 252 LEU A C 1
ATOM 1892 O O . LEU A 1 252 ? 24.377 45.658 4.152 1.00 33.75 252 LEU A O 1
ATOM 1896 N N . SER A 1 253 ? 25.341 45.968 6.149 1.00 40.81 253 SER A N 1
ATOM 1897 C CA . SER A 1 253 ? 24.347 45.357 7.018 1.00 40.81 253 SER A CA 1
ATOM 1898 C C . SER A 1 253 ? 23.022 46.126 7.056 1.00 40.81 253 SER A C 1
ATOM 1900 O O . SER A 1 253 ? 23.003 47.252 7.554 1.00 40.81 253 SER A O 1
ATOM 1902 N N . THR A 1 254 ? 21.924 45.457 6.717 1.00 34.88 254 THR A N 1
ATOM 1903 C CA . THR A 1 254 ? 20.677 45.489 7.496 1.00 34.88 254 THR A CA 1
ATOM 1904 C C . THR A 1 254 ? 20.101 44.079 7.465 1.00 34.88 254 THR A C 1
ATOM 1906 O O . THR A 1 254 ? 19.880 43.522 6.399 1.00 34.88 254 THR A O 1
ATOM 1909 N N . SER A 1 255 ? 19.982 43.463 8.634 1.00 35.56 255 SER A N 1
ATOM 1910 C CA . SER A 1 255 ? 19.461 42.113 8.819 1.00 35.56 255 SER A CA 1
ATOM 1911 C C . SER A 1 255 ? 17.961 42.086 8.537 1.00 35.56 255 SER A C 1
ATOM 1913 O O . SER A 1 255 ? 17.196 42.616 9.344 1.00 35.56 255 SER A O 1
ATOM 1915 N N . ASP A 1 256 ? 17.561 41.460 7.435 1.00 35.06 256 ASP A N 1
ATOM 1916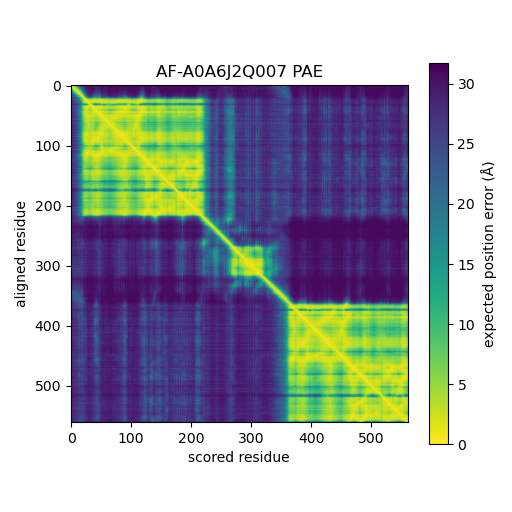 C CA . ASP A 1 256 ? 16.205 40.934 7.307 1.00 35.06 256 ASP A CA 1
ATOM 1917 C C . ASP A 1 256 ? 16.027 39.787 8.320 1.00 35.06 256 ASP A C 1
ATOM 1919 O O . ASP A 1 256 ? 16.980 39.062 8.629 1.00 35.06 256 ASP A O 1
ATOM 1923 N N . GLU A 1 257 ? 14.831 39.687 8.903 1.00 34.50 257 GLU A N 1
ATOM 1924 C CA . GLU A 1 257 ? 14.459 38.692 9.919 1.00 34.50 257 GLU A CA 1
ATOM 1925 C C . GLU A 1 257 ? 14.867 37.267 9.473 1.00 34.50 257 GLU A C 1
ATOM 1927 O O . GLU A 1 257 ? 14.492 36.847 8.375 1.00 34.50 257 GLU A O 1
ATOM 1932 N N . PRO A 1 258 ? 15.598 36.489 10.299 1.00 40.72 258 PRO A N 1
ATOM 1933 C CA . PRO A 1 258 ? 16.142 35.173 9.928 1.00 40.72 258 PRO A CA 1
ATOM 1934 C C . PRO A 1 258 ? 15.075 34.082 9.710 1.00 40.72 258 PRO A C 1
ATOM 1936 O O . PRO A 1 258 ? 15.410 32.945 9.373 1.00 40.72 258 PRO A O 1
ATOM 1939 N N . ASP A 1 259 ? 13.802 34.439 9.870 1.00 33.28 259 ASP A N 1
ATOM 1940 C CA . ASP A 1 259 ? 12.662 33.528 9.918 1.00 33.28 259 ASP A CA 1
ATOM 1941 C C . ASP A 1 259 ? 11.767 33.660 8.670 1.00 33.28 259 ASP A C 1
ATOM 1943 O O . ASP A 1 259 ? 10.858 32.855 8.457 1.00 33.28 259 ASP A O 1
ATOM 1947 N N . ALA A 1 260 ? 12.011 34.664 7.820 1.00 32.59 260 ALA A N 1
ATOM 1948 C CA . ALA A 1 260 ? 11.225 34.901 6.616 1.00 32.59 260 ALA A CA 1
ATOM 1949 C C . ALA A 1 260 ? 11.718 34.018 5.456 1.00 32.59 260 ALA A C 1
ATOM 1951 O O . ALA A 1 260 ? 12.469 34.449 4.582 1.00 32.59 260 ALA A O 1
ATOM 1952 N N . ARG A 1 261 ? 11.272 32.758 5.428 1.00 35.72 261 ARG A N 1
ATOM 1953 C CA . ARG A 1 261 ? 11.324 31.934 4.212 1.00 35.72 261 ARG A CA 1
ATOM 1954 C C . ARG A 1 261 ? 10.234 32.391 3.240 1.00 35.72 261 ARG A C 1
ATOM 1956 O O . ARG A 1 261 ? 9.064 32.487 3.610 1.00 35.72 261 ARG A O 1
ATOM 1963 N N . ALA A 1 262 ? 10.610 32.652 1.988 1.00 40.00 262 ALA A N 1
ATOM 1964 C CA . ALA A 1 262 ? 9.672 32.898 0.895 1.00 40.00 262 ALA A CA 1
ATOM 1965 C C . ALA A 1 262 ? 9.002 31.577 0.486 1.00 40.00 262 ALA A C 1
ATOM 1967 O O . ALA A 1 262 ? 9.371 30.949 -0.500 1.00 40.00 262 ALA A O 1
ATOM 1968 N N . THR A 1 263 ? 8.048 31.128 1.293 1.00 38.25 263 THR A N 1
ATOM 1969 C CA . THR A 1 263 ? 7.311 29.880 1.086 1.00 38.25 263 THR A CA 1
ATOM 1970 C C . THR A 1 263 ? 5.860 30.189 0.754 1.00 38.25 263 THR A C 1
ATOM 1972 O O . THR A 1 263 ? 5.164 30.827 1.542 1.00 38.25 263 THR A O 1
ATOM 1975 N N . LEU A 1 264 ? 5.408 29.745 -0.422 1.00 41.34 264 LEU A N 1
ATOM 1976 C CA . LEU A 1 264 ? 4.005 29.801 -0.831 1.00 41.34 264 LEU A CA 1
ATOM 1977 C C . LEU A 1 264 ? 3.326 28.457 -0.506 1.00 41.34 264 LEU A C 1
ATOM 1979 O O . LEU A 1 264 ? 3.831 27.417 -0.937 1.00 41.34 264 LEU A O 1
ATOM 1983 N N . PRO A 1 265 ? 2.202 28.457 0.232 1.00 38.12 265 PRO A N 1
ATOM 1984 C CA . PRO A 1 265 ? 1.383 27.268 0.452 1.00 38.12 265 PRO A CA 1
ATOM 1985 C C . PRO A 1 265 ? 0.867 26.662 -0.862 1.00 38.12 265 PRO A C 1
ATOM 1987 O O . PRO A 1 265 ? 0.434 27.375 -1.768 1.00 38.12 265 PRO A O 1
ATOM 1990 N N . THR A 1 266 ? 0.847 25.333 -0.958 1.00 47.03 266 THR A N 1
ATOM 1991 C CA . THR A 1 266 ? 0.386 24.598 -2.151 1.00 47.03 266 THR A CA 1
ATOM 1992 C C . THR A 1 266 ? -1.114 24.724 -2.470 1.00 47.03 266 THR A C 1
ATOM 1994 O O . THR A 1 266 ? -1.464 24.490 -3.626 1.00 47.03 266 THR A O 1
ATOM 1997 N N . PRO A 1 267 ? -2.012 25.154 -1.554 1.00 45.03 267 PRO A N 1
ATOM 1998 C CA . PRO A 1 267 ? -3.363 25.557 -1.927 1.00 45.03 267 PRO A CA 1
ATOM 1999 C C . PRO A 1 267 ? -3.536 27.086 -1.956 1.00 45.03 267 PRO A C 1
ATOM 2001 O O . PRO A 1 267 ? -4.614 27.583 -1.635 1.00 45.03 267 PRO A O 1
ATOM 2004 N N . CYS A 1 268 ? -2.508 27.871 -2.296 1.00 40.69 268 CYS A N 1
ATOM 2005 C CA . CYS A 1 268 ? -2.743 29.281 -2.596 1.00 40.69 268 CYS A CA 1
ATOM 2006 C C . CYS A 1 268 ? -3.449 29.414 -3.947 1.00 40.69 268 CYS A C 1
ATOM 2008 O O . CYS A 1 268 ? -2.861 29.154 -4.997 1.00 40.69 268 CYS A O 1
ATOM 2010 N N . ASP A 1 269 ? -4.696 29.882 -3.921 1.00 45.69 269 ASP A N 1
ATOM 2011 C CA . ASP A 1 269 ? -5.337 30.454 -5.099 1.00 45.69 269 ASP A CA 1
ATOM 2012 C C . ASP A 1 269 ? -4.463 31.615 -5.603 1.00 45.69 269 ASP A C 1
ATOM 2014 O O . ASP A 1 269 ? -4.358 32.666 -4.966 1.00 45.69 269 ASP A O 1
ATOM 2018 N N . ILE A 1 270 ? -3.778 31.422 -6.732 1.00 49.00 270 ILE A N 1
ATOM 2019 C CA . ILE A 1 270 ? -2.953 32.472 -7.331 1.00 49.00 270 ILE A CA 1
ATOM 2020 C C . ILE A 1 270 ? -3.887 33.456 -8.038 1.00 49.00 270 ILE A C 1
ATOM 2022 O O . ILE A 1 270 ? -4.444 33.161 -9.097 1.00 49.00 270 ILE A O 1
ATOM 2026 N N . LEU A 1 271 ? -4.024 34.659 -7.481 1.00 47.03 271 LEU A N 1
ATOM 2027 C CA . LEU A 1 271 ? -4.647 35.778 -8.177 1.00 47.03 271 LEU A CA 1
ATOM 2028 C C . LEU A 1 271 ? -3.594 36.508 -9.016 1.00 47.03 271 LEU A C 1
ATOM 2030 O O . LEU A 1 271 ? -2.836 37.333 -8.508 1.00 47.03 271 LEU A O 1
ATOM 2034 N N . VAL A 1 272 ? -3.565 36.230 -10.319 1.00 52.00 272 VAL A N 1
ATOM 2035 C CA . VAL A 1 272 ? -2.741 36.993 -11.265 1.00 52.00 272 VAL A CA 1
ATOM 2036 C C . VAL A 1 272 ? -3.549 38.178 -11.783 1.00 52.00 272 VAL A C 1
ATOM 2038 O O . VAL A 1 272 ? -4.488 38.015 -12.561 1.00 52.00 272 VAL A O 1
ATOM 2041 N N . SER A 1 273 ? -3.173 39.383 -11.364 1.00 55.19 273 SER A N 1
ATOM 2042 C CA . SER A 1 273 ? -3.765 40.631 -11.844 1.00 55.19 273 SER A CA 1
ATOM 2043 C C . SER A 1 273 ? -2.698 41.540 -12.437 1.00 55.19 273 SER A C 1
ATOM 2045 O O . SER A 1 273 ? -1.692 41.822 -11.785 1.00 55.19 273 SER A O 1
ATOM 2047 N N . TYR A 1 274 ? -2.932 42.036 -13.648 1.00 54.75 274 TYR A N 1
ATOM 2048 C CA . TYR A 1 274 ? -2.026 42.974 -14.301 1.00 54.75 274 TYR A CA 1
ATOM 2049 C C . TYR A 1 274 ? -2.436 44.412 -13.989 1.00 54.75 274 TYR A C 1
ATOM 2051 O O . TYR A 1 274 ? -3.592 44.789 -14.179 1.00 54.75 274 TYR A O 1
ATOM 2059 N N . SER A 1 275 ? -1.477 45.221 -13.538 1.00 53.44 275 SER A N 1
ATOM 2060 C CA . SER A 1 275 ? -1.677 46.650 -13.271 1.00 53.44 275 SER A CA 1
ATOM 2061 C C . SER A 1 275 ? -1.835 47.480 -14.552 1.00 53.44 275 SER A C 1
ATOM 2063 O O . SER A 1 275 ? -2.388 48.577 -14.507 1.00 53.44 275 SER A O 1
ATOM 2065 N N . THR A 1 276 ? -1.389 46.960 -15.701 1.00 50.88 276 THR A N 1
ATOM 2066 C CA . THR A 1 276 ? -1.527 47.574 -17.030 1.00 50.88 276 THR A CA 1
ATOM 2067 C C . THR A 1 276 ? -1.777 46.531 -18.118 1.00 50.88 276 THR A C 1
ATOM 2069 O O . THR A 1 276 ? -1.500 45.344 -17.959 1.00 50.88 276 THR A O 1
ATOM 2072 N N . PHE A 1 277 ? -2.290 46.981 -19.267 1.00 43.56 277 PHE A N 1
ATOM 2073 C CA . PHE A 1 277 ? -2.348 46.158 -20.474 1.00 43.56 277 PHE A CA 1
ATOM 2074 C C . PHE A 1 277 ? -0.942 45.907 -21.049 1.00 43.56 277 PHE A C 1
ATOM 2076 O O . PHE A 1 277 ? -0.076 46.781 -20.927 1.00 43.56 277 PHE A O 1
ATOM 2083 N N . PRO A 1 278 ? -0.717 44.771 -21.741 1.00 43.62 278 PRO A N 1
ATOM 2084 C CA . PRO A 1 278 ? 0.539 44.508 -22.439 1.00 43.62 278 PRO A CA 1
ATOM 2085 C C . PRO A 1 278 ? 0.951 45.688 -23.335 1.00 43.62 278 PRO A C 1
ATOM 2087 O O . PRO A 1 278 ? 0.170 46.137 -24.174 1.00 43.62 278 PRO A O 1
ATOM 2090 N N . GLY A 1 279 ? 2.171 46.197 -23.143 1.00 42.38 279 GLY A N 1
ATOM 2091 C CA . GLY A 1 279 ? 2.713 47.353 -23.874 1.00 42.38 279 GLY A CA 1
ATOM 2092 C C . GLY A 1 279 ? 2.593 48.711 -23.165 1.00 42.38 279 GLY A C 1
ATOM 2093 O O . GLY A 1 279 ? 3.095 49.700 -23.693 1.00 42.38 279 GLY A O 1
ATOM 2094 N N . TYR A 1 280 ? 1.982 48.775 -21.978 1.00 45.25 280 TYR A N 1
ATOM 2095 C CA . TYR A 1 280 ? 1.904 49.982 -21.145 1.00 45.25 280 TYR A CA 1
ATOM 2096 C C . TYR A 1 280 ? 2.601 49.774 -19.793 1.00 45.25 280 TYR A C 1
ATOM 2098 O O . TYR A 1 280 ? 2.583 48.673 -19.244 1.00 45.25 280 TYR A O 1
ATOM 2106 N N . VAL A 1 281 ? 3.189 50.840 -19.238 1.00 47.69 281 VAL A N 1
ATOM 2107 C CA . VAL A 1 281 ? 3.996 50.799 -18.003 1.00 47.69 281 VAL A CA 1
ATOM 2108 C C . VAL A 1 281 ? 3.241 51.448 -16.841 1.00 47.69 281 VAL A C 1
ATOM 2110 O O . VAL A 1 281 ? 2.725 52.557 -16.984 1.00 47.69 281 VAL A O 1
ATOM 2113 N N . SER A 1 282 ? 3.193 50.773 -15.687 1.00 53.62 282 SER A N 1
ATOM 2114 C CA . SER A 1 282 ? 2.717 51.349 -14.422 1.00 53.62 282 SER A CA 1
ATOM 2115 C C . SER A 1 282 ? 3.890 51.967 -13.674 1.00 53.62 282 SER A C 1
ATOM 2117 O O . SER A 1 282 ? 4.824 51.258 -13.307 1.00 53.62 282 SER A O 1
ATOM 2119 N N . TRP A 1 283 ? 3.824 53.264 -13.385 1.00 50.03 283 TRP A N 1
ATOM 2120 C CA . TRP A 1 283 ? 4.800 53.910 -12.507 1.00 50.03 283 TRP A CA 1
ATOM 2121 C C . TRP A 1 283 ? 4.595 53.454 -11.057 1.00 50.03 283 TRP A C 1
ATOM 2123 O O . TRP A 1 283 ? 3.458 53.267 -10.614 1.00 50.03 283 TRP A O 1
ATOM 2133 N N . ARG A 1 284 ? 5.701 53.238 -10.340 1.00 54.50 284 ARG A N 1
ATOM 2134 C CA . ARG A 1 284 ? 5.726 52.785 -8.948 1.00 54.50 284 ARG A CA 1
ATOM 2135 C C . ARG A 1 284 ? 6.551 53.767 -8.126 1.00 54.50 284 ARG A C 1
ATOM 2137 O O . ARG A 1 284 ? 7.699 54.032 -8.474 1.00 54.50 284 ARG A O 1
ATOM 2144 N N . ASP A 1 285 ? 5.970 54.288 -7.056 1.00 64.94 285 ASP A N 1
ATOM 2145 C CA . ASP A 1 285 ? 6.727 54.970 -6.017 1.00 64.94 285 ASP A CA 1
ATOM 2146 C C . ASP A 1 285 ? 7.414 53.928 -5.125 1.00 64.94 285 ASP A C 1
ATOM 2148 O O . ASP A 1 285 ? 6.860 52.867 -4.826 1.00 64.94 285 ASP A O 1
ATOM 2152 N N . THR A 1 286 ? 8.651 54.198 -4.724 1.00 60.06 286 THR A N 1
ATOM 2153 C CA . THR A 1 286 ? 9.455 53.237 -3.961 1.00 60.06 286 THR A CA 1
ATOM 2154 C C . THR A 1 286 ? 9.055 53.140 -2.492 1.00 60.06 286 THR A C 1
ATOM 2156 O O . THR A 1 286 ? 9.430 52.167 -1.844 1.00 60.06 286 THR A O 1
ATOM 2159 N N . GLN A 1 287 ? 8.300 54.109 -1.966 1.00 64.44 287 GLN A N 1
ATOM 2160 C CA . GLN A 1 287 ? 7.802 54.112 -0.591 1.00 64.44 287 GLN A CA 1
ATOM 2161 C C . GLN A 1 287 ? 6.337 53.679 -0.504 1.00 64.44 287 GLN A C 1
ATOM 2163 O O . GLN A 1 287 ? 6.007 52.921 0.403 1.00 64.44 287 GLN A O 1
ATOM 2168 N N . SER A 1 288 ? 5.470 54.122 -1.421 1.00 60.84 288 SER A N 1
ATOM 2169 C CA . SER A 1 288 ? 4.030 53.808 -1.372 1.00 60.84 288 SER A CA 1
ATOM 2170 C C . SER A 1 288 ? 3.596 52.673 -2.303 1.00 60.84 288 SER A C 1
ATOM 2172 O O . SER A 1 288 ? 2.584 52.029 -2.048 1.00 60.84 288 SER A O 1
ATOM 2174 N N . GLY A 1 289 ? 4.376 52.343 -3.334 1.00 69.12 289 GLY A N 1
ATOM 2175 C CA . GLY A 1 289 ? 4.026 51.313 -4.309 1.00 69.12 289 GLY A CA 1
ATOM 2176 C C . GLY A 1 289 ? 3.408 51.880 -5.589 1.00 69.12 289 GLY A C 1
ATOM 2177 O O . GLY A 1 289 ? 3.680 53.004 -5.994 1.00 69.12 289 GLY A O 1
ATOM 2178 N N . SER A 1 290 ? 2.690 51.042 -6.341 1.00 71.56 290 SER A N 1
ATOM 2179 C CA . SER A 1 290 ? 1.973 51.494 -7.541 1.00 71.56 290 SER A CA 1
ATOM 2180 C C . SER A 1 290 ? 0.536 51.805 -7.158 1.00 71.56 290 SER A C 1
ATOM 2182 O O . SER A 1 290 ? 0.008 51.186 -6.237 1.00 71.56 290 SER A O 1
ATOM 2184 N N . TRP A 1 291 ? -0.137 52.679 -7.910 1.00 68.75 291 TRP A N 1
ATOM 2185 C CA . TRP A 1 291 ? -1.540 53.018 -7.641 1.00 68.75 291 TRP A CA 1
ATOM 2186 C C . TRP A 1 291 ? -2.440 51.778 -7.492 1.00 68.75 291 TRP A C 1
ATOM 2188 O O . TRP A 1 291 ? -3.333 51.754 -6.648 1.00 68.75 291 TRP A O 1
ATOM 2198 N N . TYR A 1 292 ? -2.175 50.728 -8.279 1.00 68.31 292 TYR A N 1
ATOM 2199 C CA . TYR A 1 292 ? -2.892 49.456 -8.188 1.00 68.31 292 TYR A CA 1
ATOM 2200 C C . TYR A 1 292 ? -2.714 48.783 -6.820 1.00 68.31 292 TYR A C 1
ATOM 2202 O O . TYR A 1 292 ? -3.691 48.348 -6.218 1.00 68.31 292 TYR A O 1
ATOM 2210 N N . VAL A 1 293 ? -1.476 48.729 -6.321 1.00 70.94 293 VAL A N 1
ATOM 2211 C CA . VAL A 1 293 ? -1.153 48.126 -5.021 1.00 70.94 293 VAL A CA 1
ATOM 2212 C C . VAL A 1 293 ? -1.674 48.996 -3.879 1.00 70.94 293 VAL A C 1
ATOM 2214 O O . VAL A 1 293 ? -2.299 48.463 -2.974 1.00 70.94 293 VAL A O 1
ATOM 2217 N N . GLU A 1 294 ? -1.515 50.318 -3.959 1.00 76.19 294 GLU A N 1
ATOM 2218 C CA . GLU A 1 294 ? -2.026 51.266 -2.955 1.00 76.19 294 GLU A CA 1
ATOM 2219 C C . GLU A 1 294 ? -3.555 51.197 -2.821 1.00 76.19 294 GLU A C 1
ATOM 2221 O O . GLU A 1 294 ? -4.105 51.210 -1.722 1.00 76.19 294 GLU A O 1
ATOM 2226 N N . THR A 1 295 ? -4.263 51.092 -3.948 1.00 75.19 295 THR A N 1
ATOM 2227 C CA . THR A 1 295 ? -5.730 51.015 -3.946 1.00 75.19 295 THR A CA 1
ATOM 2228 C C . THR A 1 295 ? -6.215 49.652 -3.456 1.00 75.19 295 THR A C 1
ATOM 2230 O O . THR A 1 295 ? -7.206 49.588 -2.729 1.00 75.19 295 THR A O 1
ATOM 2233 N N . LEU A 1 296 ? -5.525 48.568 -3.831 1.00 77.06 296 LEU A N 1
ATOM 2234 C CA . LEU A 1 296 ? -5.820 47.219 -3.342 1.00 77.06 296 LEU A CA 1
ATOM 2235 C C . LEU A 1 296 ? -5.624 47.139 -1.829 1.00 77.06 296 LEU A C 1
ATOM 2237 O O . LEU A 1 296 ? -6.517 46.653 -1.142 1.00 77.06 296 LEU A O 1
ATOM 2241 N N . ASP A 1 297 ? -4.511 47.664 -1.322 1.00 78.50 297 ASP A N 1
ATOM 2242 C CA . ASP A 1 297 ? -4.195 47.672 0.105 1.00 78.50 297 ASP A CA 1
ATOM 2243 C C . ASP A 1 297 ? -5.262 48.427 0.906 1.00 78.50 297 ASP A C 1
ATOM 2245 O O . ASP A 1 297 ? -5.843 47.878 1.840 1.00 78.50 297 ASP A O 1
ATOM 2249 N N . ARG A 1 298 ? -5.654 49.623 0.449 1.00 77.81 298 ARG A N 1
ATOM 2250 C CA . ARG A 1 298 ? -6.729 50.401 1.084 1.00 77.81 298 ARG A CA 1
ATOM 2251 C C . ARG A 1 298 ? -8.075 49.670 1.098 1.00 77.81 298 ARG A C 1
ATOM 2253 O O . ARG A 1 298 ? -8.770 49.674 2.110 1.00 77.81 298 ARG A O 1
ATOM 2260 N N . ILE A 1 299 ? -8.475 49.056 -0.020 1.00 76.19 299 ILE A N 1
ATOM 2261 C CA . ILE A 1 299 ? -9.756 48.334 -0.100 1.00 76.19 299 ILE A CA 1
ATOM 2262 C C . ILE A 1 299 ? -9.741 47.106 0.809 1.00 76.19 299 ILE A C 1
ATOM 2264 O O . ILE A 1 299 ? -10.754 46.824 1.453 1.00 76.19 299 ILE A O 1
ATOM 2268 N N . LEU A 1 300 ? -8.612 46.402 0.887 1.00 75.88 300 LEU A N 1
ATOM 2269 C CA . LEU A 1 300 ? -8.439 45.292 1.817 1.00 75.88 300 LEU A CA 1
ATOM 2270 C C . LEU A 1 300 ? -8.498 45.784 3.266 1.00 75.88 300 LEU A C 1
ATOM 2272 O O . LEU A 1 300 ? -9.230 45.205 4.060 1.00 75.88 300 LEU A O 1
ATOM 2276 N N . GLU A 1 301 ? -7.812 46.870 3.615 1.00 82.19 301 GLU A N 1
ATOM 2277 C CA . GLU A 1 301 ? -7.825 47.411 4.977 1.00 82.19 301 GLU A CA 1
ATOM 2278 C C . GLU A 1 301 ? -9.242 47.804 5.428 1.00 82.19 301 GLU A C 1
ATOM 2280 O O . GLU A 1 301 ? -9.669 47.469 6.536 1.00 82.19 301 GLU A O 1
ATOM 2285 N N . GLU A 1 302 ? -10.009 48.454 4.552 1.00 80.62 302 GLU A N 1
ATOM 2286 C CA . GLU A 1 302 ? -11.359 48.922 4.868 1.00 80.62 302 GLU A CA 1
ATOM 2287 C C . GLU A 1 302 ? -12.407 47.790 4.874 1.00 80.62 302 GLU A C 1
ATOM 2289 O O . GLU A 1 302 ? -13.352 47.846 5.664 1.00 80.62 302 GLU A O 1
ATOM 2294 N N . ASN A 1 303 ? -12.256 46.759 4.029 1.00 75.00 303 ASN A N 1
ATOM 2295 C CA . ASN A 1 303 ? -13.344 45.815 3.724 1.00 75.00 303 ASN A CA 1
ATOM 2296 C C . ASN A 1 303 ? -13.013 44.333 3.991 1.00 75.00 303 ASN A C 1
ATOM 2298 O O . ASN A 1 303 ? -13.920 43.500 3.954 1.00 75.00 303 ASN A O 1
ATOM 2302 N N . ALA A 1 304 ? -11.768 43.966 4.334 1.00 72.81 304 ALA A N 1
ATOM 2303 C CA . ALA A 1 304 ? -11.381 42.556 4.528 1.00 72.81 304 ALA A CA 1
ATOM 2304 C C . ALA A 1 304 ? -12.144 41.849 5.659 1.00 72.81 304 ALA A C 1
ATOM 2306 O O . ALA A 1 304 ? -12.258 40.622 5.665 1.00 72.81 304 ALA A O 1
ATOM 2307 N N . SER A 1 305 ? -12.688 42.601 6.620 1.00 73.44 305 SER A N 1
ATOM 2308 C CA . SER A 1 305 ? -13.502 42.031 7.701 1.00 73.44 305 SER A CA 1
ATOM 2309 C C . SER A 1 305 ? -14.964 41.784 7.298 1.00 73.44 305 SER A C 1
ATOM 2311 O O . SER A 1 305 ? -15.624 40.909 7.870 1.00 73.44 305 SER A O 1
ATOM 2313 N N . THR A 1 306 ? -15.478 42.508 6.299 1.00 65.69 306 THR A N 1
ATOM 2314 C CA . THR A 1 306 ? -16.904 42.546 5.941 1.00 65.69 306 THR A CA 1
ATOM 2315 C C . THR A 1 306 ? -17.218 41.877 4.614 1.00 65.69 306 THR A C 1
ATOM 2317 O O . THR A 1 306 ? -18.260 41.225 4.512 1.00 65.69 306 THR A O 1
ATOM 2320 N N . ASP A 1 307 ? -16.309 41.910 3.645 1.00 64.81 307 ASP A N 1
ATOM 2321 C CA . ASP A 1 307 ? -16.560 41.522 2.255 1.00 64.81 307 ASP A CA 1
ATOM 2322 C C . ASP A 1 307 ? -15.638 40.386 1.797 1.00 64.81 307 ASP A C 1
ATOM 2324 O O . ASP A 1 307 ? -14.627 40.080 2.426 1.00 64.81 307 ASP A O 1
ATOM 2328 N N . ASP A 1 308 ? -16.045 39.652 0.761 1.00 69.94 308 ASP A N 1
ATOM 2329 C CA . ASP A 1 308 ? -15.220 38.593 0.175 1.00 69.94 308 ASP A CA 1
ATOM 2330 C C . ASP A 1 308 ? -14.268 39.152 -0.897 1.00 69.94 308 ASP A C 1
ATOM 2332 O O . ASP A 1 308 ? -14.489 40.233 -1.448 1.00 69.94 308 ASP A O 1
ATOM 2336 N N . LEU A 1 309 ? -13.198 38.406 -1.197 1.00 65.69 309 LEU A N 1
ATOM 2337 C CA . LEU A 1 309 ? -12.127 38.858 -2.089 1.00 65.69 309 LEU A CA 1
ATOM 2338 C C . LEU A 1 309 ? -12.646 39.237 -3.482 1.00 65.69 309 LEU A C 1
ATOM 2340 O O . LEU A 1 309 ? -12.167 40.198 -4.067 1.00 65.69 309 LEU A O 1
ATOM 2344 N N . VAL A 1 310 ? -13.659 38.544 -4.002 1.00 62.28 310 VAL A N 1
ATOM 2345 C CA . VAL A 1 310 ? -14.241 38.842 -5.318 1.00 62.28 310 VAL A CA 1
ATOM 2346 C C . VAL A 1 310 ? -14.935 40.193 -5.304 1.00 62.28 310 VAL A C 1
ATOM 2348 O O . VAL A 1 310 ? -14.745 41.005 -6.210 1.00 62.28 310 VAL A O 1
ATOM 2351 N N . THR A 1 311 ? -15.720 40.436 -4.260 1.00 66.50 311 THR A N 1
ATOM 2352 C CA . THR A 1 311 ? -16.421 41.700 -4.050 1.00 66.50 311 THR A CA 1
ATOM 2353 C C . THR A 1 311 ? -15.428 42.856 -3.889 1.00 66.50 311 THR A C 1
ATOM 2355 O O . THR A 1 311 ? -15.580 43.885 -4.548 1.00 66.50 311 THR A O 1
ATOM 2358 N N . MET A 1 312 ? -14.355 42.662 -3.117 1.00 74.50 312 MET A N 1
ATOM 2359 C CA . MET A 1 312 ? -13.278 43.650 -2.957 1.00 74.50 312 MET A CA 1
ATOM 2360 C C . MET A 1 312 ? -12.514 43.906 -4.267 1.00 74.50 312 MET A C 1
ATOM 2362 O O . MET A 1 312 ? -12.226 45.052 -4.613 1.00 74.50 312 MET A O 1
ATOM 2366 N N . LEU A 1 313 ? -12.259 42.869 -5.068 1.00 68.44 313 LEU A N 1
ATOM 2367 C CA . LEU A 1 313 ? -11.646 43.028 -6.387 1.00 68.44 313 LEU A CA 1
ATOM 2368 C C . LEU A 1 313 ? -12.578 43.742 -7.373 1.00 68.44 313 LEU A C 1
ATOM 2370 O O . LEU A 1 313 ? -12.106 44.520 -8.192 1.00 68.44 313 LEU A O 1
ATOM 2374 N N . MET A 1 314 ? -13.899 43.559 -7.292 1.00 61.94 314 MET A N 1
ATOM 2375 C CA . MET A 1 314 ? -14.847 44.346 -8.094 1.00 61.94 314 MET A CA 1
ATOM 2376 C C . MET A 1 314 ? -14.873 45.825 -7.687 1.00 61.94 314 MET A C 1
ATOM 2378 O O . MET A 1 314 ? -15.056 46.686 -8.550 1.00 61.94 314 MET A O 1
ATOM 2382 N N . MET A 1 315 ? -14.641 46.144 -6.410 1.00 70.94 315 MET A N 1
ATOM 2383 C CA . MET A 1 315 ? -14.517 47.531 -5.942 1.00 70.94 315 MET A CA 1
ATOM 2384 C C . MET A 1 315 ? -13.293 48.235 -6.552 1.00 70.94 315 MET A C 1
ATOM 2386 O O . MET A 1 315 ? -13.397 49.409 -6.910 1.00 70.94 315 MET A O 1
ATOM 2390 N N . LEU A 1 316 ? -12.187 47.514 -6.788 1.00 66.25 316 LEU A N 1
ATOM 2391 C CA . LEU A 1 316 ? -11.029 48.039 -7.535 1.00 66.25 316 LEU A CA 1
ATOM 2392 C C . LEU A 1 316 ? -11.370 48.411 -8.979 1.00 66.25 316 LEU A C 1
ATOM 2394 O O . LEU A 1 316 ? -10.845 49.388 -9.505 1.00 66.25 316 LEU A O 1
ATOM 2398 N N . ILE A 1 317 ? -12.252 47.640 -9.621 1.00 53.66 317 ILE A N 1
ATOM 2399 C CA . ILE A 1 317 ? -12.636 47.841 -11.026 1.00 53.66 317 ILE A CA 1
ATOM 2400 C C . ILE A 1 317 ? -13.599 49.027 -11.175 1.00 53.66 317 ILE A C 1
ATOM 2402 O O . ILE A 1 317 ? -13.565 49.723 -12.190 1.00 53.66 317 ILE A O 1
ATOM 2406 N N . MET A 1 318 ? -14.472 49.259 -10.189 1.00 50.09 318 MET A N 1
ATOM 2407 C CA . MET A 1 318 ? -15.538 50.264 -10.290 1.00 50.09 318 MET A CA 1
ATOM 2408 C C . MET A 1 318 ? -15.126 51.685 -9.876 1.00 50.09 318 MET A C 1
ATOM 2410 O O . MET A 1 318 ? -15.823 52.622 -10.260 1.00 50.09 318 MET A O 1
ATOM 2414 N N . GLY A 1 319 ? -13.987 51.852 -9.193 1.00 52.28 319 GLY A N 1
ATOM 2415 C CA . GLY A 1 319 ? -13.365 53.147 -8.901 1.00 52.28 319 GLY A CA 1
ATOM 2416 C C . GLY A 1 319 ? -14.105 54.002 -7.861 1.00 52.28 319 GLY A C 1
ATOM 2417 O O . GLY A 1 319 ? -15.301 54.266 -7.956 1.00 52.28 319 GLY A O 1
ATOM 2418 N N . ASP A 1 320 ? -13.367 54.488 -6.866 1.00 41.44 320 ASP A N 1
ATOM 2419 C CA . ASP A 1 320 ? -13.838 55.477 -5.892 1.00 41.44 320 ASP A CA 1
ATOM 2420 C C . ASP A 1 320 ? -14.092 56.835 -6.598 1.00 41.44 320 ASP A C 1
ATOM 2422 O O . ASP A 1 320 ? -13.193 57.327 -7.288 1.00 41.44 320 ASP A O 1
ATOM 2426 N N . PRO A 1 321 ? -15.266 57.491 -6.466 1.00 40.16 321 PRO A N 1
ATOM 2427 C CA . PRO A 1 321 ? -15.575 58.728 -7.201 1.00 40.16 321 PRO A CA 1
ATOM 2428 C C . PRO A 1 321 ? -14.770 59.958 -6.747 1.00 40.16 321 PRO A C 1
ATOM 2430 O O . PRO A 1 321 ? -14.987 61.059 -7.257 1.00 40.16 321 PRO A O 1
ATOM 2433 N N . SER A 1 322 ? -13.904 59.810 -5.743 1.00 41.53 322 SER A N 1
ATOM 2434 C CA . SER A 1 322 ? -13.306 60.911 -4.988 1.00 41.53 322 SER A CA 1
ATOM 2435 C C . SER A 1 322 ? -11.940 61.397 -5.500 1.00 41.53 322 SER A C 1
ATOM 2437 O O . SER A 1 322 ? -11.473 62.439 -5.039 1.00 41.53 322 SER A O 1
ATOM 2439 N N . PHE A 1 323 ? -11.334 60.747 -6.504 1.00 37.12 323 PHE A N 1
ATOM 2440 C CA . PHE A 1 323 ? -10.089 61.216 -7.131 1.00 37.12 323 PHE A CA 1
ATOM 2441 C C . PHE A 1 323 ? -10.264 61.539 -8.620 1.00 37.12 323 PHE A C 1
ATOM 2443 O O . PHE A 1 323 ? -10.600 60.698 -9.451 1.00 37.12 323 PHE A O 1
ATOM 2450 N N . GLY A 1 324 ? -10.045 62.810 -8.955 1.00 33.31 324 GLY A N 1
ATOM 2451 C CA . GLY A 1 324 ? -10.140 63.332 -10.310 1.00 33.31 324 GLY A CA 1
ATOM 2452 C C . GLY A 1 324 ? -8.968 62.920 -11.204 1.00 33.31 324 GLY A C 1
ATOM 2453 O O . GLY A 1 324 ? -7.808 63.051 -10.832 1.00 33.31 324 GLY A O 1
ATOM 2454 N N . SER A 1 325 ? -9.330 62.537 -12.432 1.00 38.59 325 SER A N 1
ATOM 2455 C CA . SER A 1 325 ? -8.545 62.536 -13.677 1.00 38.59 325 SER A CA 1
ATOM 2456 C C 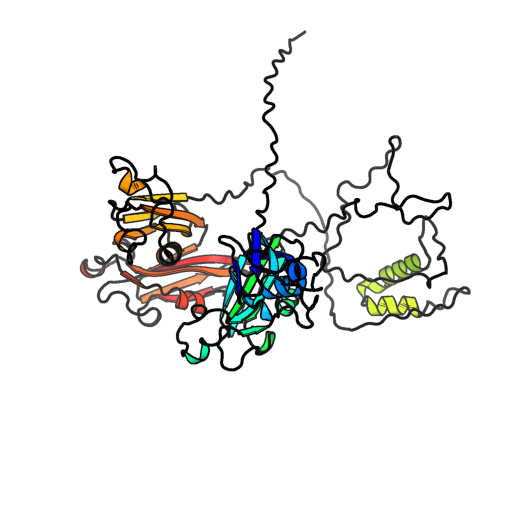. SER A 1 325 ? -7.261 61.698 -13.748 1.00 38.59 325 SER A C 1
ATOM 2458 O O . SER A 1 325 ? -6.200 62.147 -13.330 1.00 38.59 325 SER A O 1
ATOM 2460 N N . GLY A 1 326 ? -7.330 60.580 -14.488 1.00 32.75 326 GLY A N 1
ATOM 2461 C CA . GLY A 1 326 ? -6.167 60.064 -15.220 1.00 32.75 326 GLY A CA 1
ATOM 2462 C C . GLY A 1 326 ? -6.108 58.555 -15.461 1.00 32.75 326 GLY A C 1
ATOM 2463 O O . GLY A 1 326 ? -5.153 57.934 -15.023 1.00 32.75 326 GLY A O 1
ATOM 2464 N N . GLY A 1 327 ? -7.059 57.974 -16.203 1.00 31.88 327 GLY A N 1
ATOM 2465 C CA . GLY A 1 327 ? -6.883 56.639 -16.800 1.00 31.88 327 GLY A CA 1
ATOM 2466 C C . GLY A 1 327 ? -8.091 55.720 -16.654 1.00 31.88 327 GLY A C 1
ATOM 2467 O O . GLY A 1 327 ? -8.255 55.047 -15.648 1.00 31.88 327 GLY A O 1
ATOM 2468 N N . SER A 1 328 ? -8.938 55.672 -17.680 1.00 34.97 328 SER A N 1
ATOM 2469 C CA . SER A 1 328 ? -9.968 54.640 -17.821 1.00 34.97 328 SER A CA 1
ATOM 2470 C C . SER A 1 328 ? -9.308 53.359 -18.325 1.00 34.97 328 SER A C 1
ATOM 2472 O O . SER A 1 328 ? -8.785 53.374 -19.436 1.00 34.97 328 SER A O 1
ATOM 2474 N N . PHE A 1 329 ? -9.337 52.268 -17.556 1.00 36.47 329 PHE A N 1
ATOM 2475 C CA . PHE A 1 329 ? -8.983 50.941 -18.063 1.00 36.47 329 PHE A CA 1
ATOM 2476 C C . PHE A 1 329 ? -9.847 49.854 -17.412 1.00 36.47 329 PHE A C 1
ATOM 2478 O O . PHE A 1 329 ? -9.946 49.745 -16.196 1.00 36.47 329 PHE A O 1
ATOM 2485 N N . ILE A 1 330 ? -10.522 49.085 -18.267 1.00 31.62 330 ILE A N 1
ATOM 2486 C CA . ILE A 1 330 ? -11.473 48.026 -17.923 1.00 31.62 330 ILE A CA 1
ATOM 2487 C C . ILE A 1 330 ? -10.689 46.749 -17.596 1.00 31.62 330 ILE A C 1
ATOM 2489 O O . ILE A 1 330 ? -10.044 46.189 -18.479 1.00 31.62 330 ILE A O 1
ATOM 2493 N N . LEU A 1 331 ? -10.775 46.258 -16.360 1.00 33.41 331 LEU A N 1
ATOM 2494 C CA . LEU A 1 331 ? -10.314 44.916 -15.993 1.00 33.41 331 LEU A CA 1
ATOM 2495 C C . LEU A 1 331 ? -11.343 43.878 -16.469 1.00 33.41 331 LEU A C 1
ATOM 2497 O O . LEU A 1 331 ? -12.533 43.984 -16.174 1.00 33.41 331 LEU A O 1
ATOM 2501 N N . THR A 1 332 ? -10.888 42.866 -17.209 1.00 31.34 332 THR A N 1
ATOM 2502 C CA . THR A 1 332 ? -11.688 41.676 -17.535 1.00 31.34 332 THR A CA 1
ATOM 2503 C C . THR A 1 332 ? -11.176 40.512 -16.693 1.00 31.34 332 THR A C 1
ATOM 2505 O O . THR A 1 332 ? -10.093 39.996 -16.936 1.00 31.34 332 THR A O 1
ATOM 2508 N N . GLY A 1 333 ? -11.944 40.125 -15.672 1.00 31.09 333 GLY A N 1
ATOM 2509 C CA . GLY A 1 333 ? -11.685 38.950 -14.839 1.00 31.09 333 GLY A CA 1
ATOM 2510 C C . GLY A 1 333 ? -12.875 37.995 -14.896 1.00 31.09 333 GLY A C 1
ATOM 2511 O O . GLY A 1 333 ? -14.006 38.393 -14.620 1.00 31.09 333 GLY A O 1
ATOM 2512 N N . HIS A 1 334 ? -12.633 36.747 -15.296 1.00 29.42 334 HIS A N 1
ATOM 2513 C CA . HIS A 1 334 ? -13.610 35.660 -15.219 1.00 29.42 334 HIS A CA 1
ATOM 2514 C C . HIS A 1 334 ? -13.577 35.040 -13.819 1.00 29.42 334 HIS A C 1
ATOM 2516 O O . HIS A 1 334 ? -12.504 34.777 -13.288 1.00 29.42 334 HIS A O 1
ATOM 2522 N N . LEU A 1 335 ? -14.754 34.800 -13.236 1.00 26.80 335 LEU A N 1
ATOM 2523 C CA . LEU A 1 335 ? -14.914 34.324 -11.865 1.00 26.80 335 LEU A CA 1
ATOM 2524 C C . LEU A 1 335 ? -16.012 33.258 -11.793 1.00 26.80 335 LEU A C 1
ATOM 2526 O O . LEU A 1 335 ? -17.127 33.488 -12.263 1.00 26.80 335 LEU A O 1
ATOM 2530 N N . GLN A 1 336 ? -15.700 32.100 -11.202 1.00 25.92 336 GLN A N 1
ATOM 2531 C CA . GLN A 1 336 ? -16.683 31.093 -10.784 1.00 25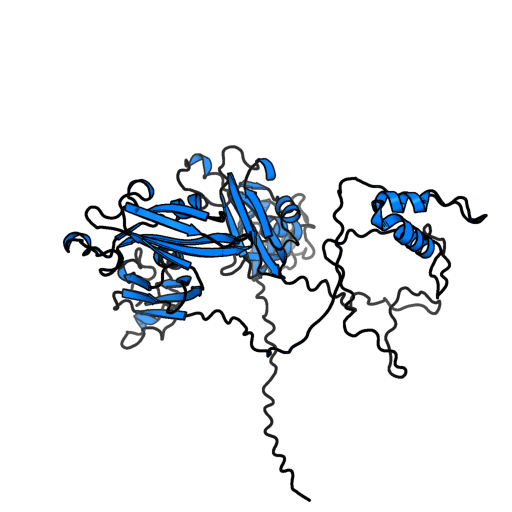.92 336 GLN A CA 1
ATOM 2532 C C . GLN A 1 336 ? -16.832 31.128 -9.249 1.00 25.92 336 GLN A C 1
ATOM 2534 O O . GLN A 1 336 ? -15.816 31.216 -8.563 1.00 25.92 336 GLN A O 1
ATOM 2539 N N . PRO A 1 337 ? -18.061 31.084 -8.691 1.00 28.84 337 PRO A N 1
ATOM 2540 C CA . PRO A 1 337 ? -18.299 31.374 -7.278 1.00 28.84 337 PRO A CA 1
ATOM 2541 C C . PRO A 1 337 ? -18.440 30.114 -6.410 1.00 28.84 337 PRO A C 1
ATOM 2543 O O . PRO A 1 337 ? -19.088 29.148 -6.816 1.00 28.84 337 PRO A O 1
ATOM 2546 N N . GLY A 1 338 ? -17.955 30.185 -5.164 1.00 27.05 338 GLY A N 1
ATOM 2547 C CA . GLY A 1 338 ? -18.428 29.310 -4.086 1.00 27.05 338 GLY A CA 1
ATOM 2548 C C . GLY A 1 338 ? -17.496 29.157 -2.882 1.00 27.05 338 GLY A C 1
ATOM 2549 O O . GLY A 1 338 ? -16.936 28.084 -2.712 1.00 27.05 338 GLY A O 1
ATOM 2550 N N . LEU A 1 339 ? -17.394 30.167 -2.007 1.00 28.00 339 LEU A N 1
ATOM 2551 C CA . LEU A 1 339 ? -16.783 30.031 -0.674 1.00 28.00 339 LEU A CA 1
ATOM 2552 C C . LEU A 1 339 ? -17.550 30.857 0.374 1.00 28.00 339 LEU A C 1
ATOM 2554 O O . LEU A 1 339 ? -17.824 32.040 0.177 1.00 28.00 339 LEU A O 1
ATOM 2558 N N . THR A 1 340 ? -17.883 30.225 1.502 1.00 26.41 340 THR A N 1
ATOM 2559 C CA . THR A 1 340 ? -18.359 30.873 2.736 1.00 26.41 340 THR A CA 1
ATOM 2560 C C . THR A 1 340 ? -17.264 30.846 3.804 1.00 26.41 340 THR A C 1
ATOM 2562 O O . THR A 1 340 ? -16.616 29.824 4.011 1.00 26.41 340 THR A O 1
ATOM 2565 N N . LYS A 1 341 ? -17.111 32.002 4.459 1.00 27.34 341 LYS A N 1
ATOM 2566 C CA . LYS A 1 341 ? -16.076 32.478 5.396 1.00 27.34 341 LYS A CA 1
ATOM 2567 C C . LYS A 1 341 ? -15.843 31.629 6.656 1.00 27.34 341 LYS A C 1
ATOM 2569 O O . LYS A 1 341 ? -16.794 31.110 7.233 1.00 27.34 341 LYS A O 1
ATOM 2574 N N . THR A 1 342 ? -14.625 31.678 7.208 1.00 24.50 342 THR A N 1
ATOM 2575 C CA . THR A 1 342 ? -14.391 31.692 8.670 1.00 24.50 342 THR A CA 1
ATOM 2576 C C . THR A 1 342 ? -13.130 32.505 9.004 1.00 24.50 342 THR A C 1
ATOM 2578 O O . THR A 1 342 ? -12.087 32.327 8.388 1.00 24.50 342 THR A O 1
ATOM 2581 N N . MET A 1 343 ? -13.269 33.427 9.961 1.00 22.95 343 MET A N 1
ATOM 2582 C CA . MET A 1 343 ? -12.277 34.395 10.445 1.00 22.95 343 MET A CA 1
ATOM 2583 C C . MET A 1 343 ? -11.630 33.854 11.734 1.00 22.95 343 MET A C 1
ATOM 2585 O O . MET A 1 343 ? -12.344 33.367 12.610 1.00 22.95 343 MET A O 1
ATOM 2589 N N . VAL A 1 344 ? -10.302 33.939 11.858 1.00 23.47 344 VAL A N 1
ATOM 2590 C CA . VAL A 1 344 ? -9.527 33.540 13.049 1.00 23.47 344 VAL A CA 1
ATOM 2591 C C . VAL A 1 344 ? -9.091 34.795 13.809 1.00 23.47 344 VAL A C 1
ATOM 2593 O O . VAL A 1 344 ? -8.552 35.720 13.212 1.00 23.47 344 VAL A O 1
ATOM 2596 N N . HIS A 1 345 ? -9.290 34.814 15.129 1.00 21.83 345 HIS A N 1
ATOM 2597 C CA . HIS A 1 345 ? -8.713 35.808 16.038 1.00 21.83 345 HIS A CA 1
ATOM 2598 C C . HIS A 1 345 ? -7.688 35.101 16.937 1.00 21.83 345 HIS A C 1
ATOM 2600 O O . HIS A 1 345 ? -8.049 34.190 17.681 1.00 21.83 345 HIS A O 1
ATOM 2606 N N . VAL A 1 346 ? -6.422 35.524 16.885 1.00 25.94 346 VAL A N 1
ATOM 2607 C CA . VAL A 1 346 ? -5.362 35.104 17.816 1.00 25.94 346 VAL A CA 1
ATOM 2608 C C . VAL A 1 346 ? -4.931 36.322 18.623 1.00 25.94 346 VAL A C 1
ATOM 2610 O O . VAL A 1 346 ? -4.589 37.355 18.055 1.00 25.94 346 VAL A O 1
ATOM 2613 N N . THR A 1 347 ? -4.897 36.198 19.948 1.00 28.00 347 THR A N 1
ATOM 2614 C CA . THR A 1 347 ? -4.091 37.084 20.797 1.00 28.00 347 THR A CA 1
ATOM 2615 C C . THR A 1 347 ? -3.098 36.252 21.590 1.00 28.00 347 THR A C 1
ATOM 2617 O O . THR A 1 347 ? -3.465 35.353 22.343 1.00 28.00 347 THR A O 1
ATOM 2620 N N . CYS A 1 348 ? -1.836 36.584 21.346 1.00 29.34 348 CYS A N 1
ATOM 2621 C CA . CYS A 1 348 ? -0.602 36.060 21.905 1.00 29.34 348 CYS A CA 1
ATOM 2622 C C . CYS A 1 348 ? -0.388 36.534 23.354 1.00 29.34 348 CYS A C 1
ATOM 2624 O O . CYS A 1 348 ? -0.715 37.677 23.651 1.00 29.34 348 CYS A O 1
ATOM 2626 N N . THR A 1 349 ? 0.215 35.692 24.207 1.00 30.25 349 THR A N 1
ATOM 2627 C CA . THR A 1 349 ? 1.345 36.063 25.096 1.00 30.25 349 THR A CA 1
ATOM 2628 C C . THR A 1 349 ? 1.968 34.811 25.734 1.00 30.25 349 THR A C 1
ATOM 2630 O O . THR A 1 349 ? 1.406 34.212 26.646 1.00 30.25 349 THR A O 1
ATOM 2633 N N . THR A 1 350 ? 3.111 34.416 25.172 1.00 32.44 350 THR A N 1
ATOM 2634 C CA . THR A 1 350 ? 4.380 33.976 25.796 1.00 32.44 350 THR A CA 1
ATOM 2635 C C . THR A 1 350 ? 4.432 33.540 27.274 1.00 32.44 350 THR A C 1
ATOM 2637 O O . THR A 1 350 ? 4.188 34.353 28.155 1.00 32.44 350 THR A O 1
ATOM 2640 N N . VAL A 1 351 ? 4.996 32.342 27.542 1.00 30.47 351 VAL A N 1
ATOM 2641 C CA . VAL A 1 351 ? 6.029 32.093 28.585 1.00 30.47 351 VAL A CA 1
ATOM 2642 C C . VAL A 1 351 ? 6.940 30.920 28.162 1.00 30.47 351 VAL A C 1
ATOM 2644 O O . VAL A 1 351 ? 6.467 29.844 27.811 1.00 30.47 351 VAL A O 1
ATOM 2647 N N . LEU A 1 352 ? 8.256 31.166 28.212 1.00 30.36 352 LEU A N 1
ATOM 2648 C CA . LEU A 1 352 ? 9.383 30.255 27.973 1.00 30.36 352 LEU A CA 1
ATOM 2649 C C . LEU A 1 352 ? 9.412 29.024 28.904 1.00 30.36 352 LEU A C 1
ATOM 2651 O O . LEU A 1 352 ? 9.126 29.159 30.090 1.00 30.36 352 LEU A O 1
ATOM 2655 N N . LEU A 1 353 ? 9.991 27.907 28.440 1.00 29.62 353 LEU A N 1
ATOM 2656 C CA . LEU A 1 353 ? 11.325 27.459 28.891 1.00 29.62 353 LEU A CA 1
ATOM 2657 C C . LEU A 1 353 ? 11.787 26.180 28.186 1.00 29.62 353 LEU A C 1
ATOM 2659 O O . LEU A 1 353 ? 11.029 25.247 27.950 1.00 29.62 353 LEU A O 1
ATOM 2663 N N . ALA A 1 354 ? 13.086 26.186 27.894 1.00 33.88 354 ALA A N 1
ATOM 2664 C CA . ALA A 1 354 ? 13.875 25.110 27.332 1.00 33.88 354 ALA A CA 1
ATOM 2665 C C . ALA A 1 354 ? 13.607 23.754 28.005 1.00 33.88 354 ALA A C 1
ATOM 2667 O O . ALA A 1 354 ? 13.984 23.529 29.154 1.00 33.88 354 ALA A O 1
ATOM 2668 N N . ALA A 1 355 ? 13.052 22.827 27.231 1.00 34.47 355 ALA A N 1
ATOM 2669 C CA . ALA A 1 355 ? 13.199 21.401 27.449 1.00 34.47 355 ALA A CA 1
ATOM 2670 C C . ALA A 1 355 ? 13.983 20.854 26.254 1.00 34.47 355 ALA A C 1
ATOM 2672 O O . ALA A 1 355 ? 13.455 20.694 25.161 1.00 34.47 355 ALA A O 1
ATOM 2673 N N . THR A 1 356 ? 15.288 20.700 26.478 1.00 37.78 356 THR A N 1
ATOM 2674 C CA . THR A 1 356 ? 16.125 19.610 25.964 1.00 37.78 356 THR A CA 1
ATOM 2675 C C . THR A 1 356 ? 15.711 18.991 24.630 1.00 37.78 356 THR A C 1
ATOM 2677 O O . THR A 1 356 ? 14.754 18.226 24.548 1.00 37.78 356 THR A O 1
ATOM 2680 N N . CYS A 1 357 ? 16.559 19.230 23.632 1.00 31.53 357 CYS A N 1
ATOM 2681 C CA . CYS A 1 357 ? 16.730 18.440 22.419 1.00 31.53 357 CYS A CA 1
ATOM 2682 C C . CYS A 1 357 ? 17.044 16.964 22.769 1.00 31.53 357 CYS A C 1
ATOM 2684 O O . CYS A 1 357 ? 18.193 16.533 22.756 1.00 31.53 357 CYS A O 1
ATOM 2686 N N . LEU A 1 358 ? 16.007 16.233 23.182 1.00 33.56 358 LEU A N 1
ATOM 2687 C CA . LEU A 1 358 ? 15.935 14.799 23.469 1.00 33.56 358 LEU A CA 1
ATOM 2688 C C . LEU A 1 358 ? 14.503 14.335 23.144 1.00 33.56 358 LEU A C 1
ATOM 2690 O O . LEU A 1 358 ? 13.759 13.861 23.993 1.00 33.56 358 LEU A O 1
ATOM 2694 N N . LEU A 1 359 ? 14.105 14.514 21.892 1.00 32.66 359 LEU A N 1
ATOM 2695 C CA . LEU A 1 359 ? 13.126 13.650 21.239 1.00 32.66 359 LEU A CA 1
ATOM 2696 C C . LEU A 1 359 ? 13.864 13.183 19.989 1.00 32.66 359 LEU A C 1
ATOM 2698 O O . LEU A 1 359 ? 13.949 13.902 19.001 1.00 32.66 359 LEU A O 1
ATOM 2702 N N . LEU A 1 360 ? 14.750 12.199 20.161 1.00 31.84 360 LEU A N 1
ATOM 2703 C CA . LEU A 1 360 ? 14.482 10.856 19.659 1.00 31.84 360 LEU A CA 1
ATOM 2704 C C . LEU A 1 360 ? 13.838 10.963 18.274 1.00 31.84 360 LEU A C 1
ATOM 2706 O O . LEU A 1 360 ? 12.627 11.159 18.158 1.00 31.84 360 LEU A O 1
ATOM 2710 N N . SER A 1 361 ? 14.646 10.748 17.232 1.00 35.16 361 SER A N 1
ATOM 2711 C CA . SER A 1 361 ? 14.176 9.850 16.185 1.00 35.16 361 SER A CA 1
ATOM 2712 C C . SER A 1 361 ? 13.453 8.726 16.920 1.00 35.16 361 SER A C 1
ATOM 2714 O O . SER A 1 361 ? 14.046 8.054 17.769 1.00 35.16 361 SER A O 1
ATOM 2716 N N . GLN A 1 362 ? 12.148 8.574 16.710 1.00 40.44 362 GLN A N 1
ATOM 2717 C CA . GLN A 1 362 ? 11.566 7.275 16.981 1.00 40.44 362 GLN A CA 1
ATOM 2718 C C . GLN A 1 362 ? 12.191 6.370 15.927 1.00 40.44 362 GLN A C 1
ATOM 2720 O O . GLN A 1 362 ? 11.637 6.169 14.852 1.00 40.44 362 GLN A O 1
ATOM 2725 N N . ASP A 1 363 ? 13.406 5.903 16.210 1.00 38.69 363 ASP A N 1
ATOM 2726 C CA . ASP A 1 363 ? 13.905 4.677 15.639 1.00 38.69 363 ASP A CA 1
ATOM 2727 C C . ASP A 1 363 ? 12.844 3.660 16.033 1.00 38.69 363 ASP A C 1
ATOM 2729 O O . ASP A 1 363 ? 12.738 3.261 17.195 1.00 38.69 363 ASP A O 1
ATOM 2733 N N . VAL A 1 364 ? 11.947 3.357 15.094 1.00 52.88 364 VAL A N 1
ATOM 2734 C CA . VAL A 1 364 ? 11.000 2.262 15.234 1.00 52.88 364 VAL A CA 1
ATOM 2735 C C . VAL A 1 364 ? 11.882 1.038 15.418 1.00 52.88 364 VAL A C 1
ATOM 2737 O O . VAL A 1 364 ? 12.498 0.563 14.465 1.00 52.88 364 VAL A O 1
ATOM 2740 N N . VAL A 1 365 ? 12.043 0.606 16.671 1.00 61.38 365 VAL A N 1
ATOM 2741 C CA . VAL A 1 365 ? 12.914 -0.513 17.015 1.00 61.38 365 VAL A CA 1
ATOM 2742 C C . VAL A 1 365 ? 12.329 -1.727 16.315 1.00 61.38 365 VAL A C 1
ATOM 2744 O O . VAL A 1 365 ? 11.223 -2.179 16.619 1.00 61.38 365 VAL A O 1
ATOM 2747 N N . THR A 1 366 ? 13.036 -2.184 15.292 1.00 76.44 366 THR A N 1
ATOM 2748 C CA . THR A 1 366 ? 12.663 -3.365 14.529 1.00 76.44 366 THR A CA 1
ATOM 2749 C C . THR A 1 366 ? 13.365 -4.555 15.157 1.00 76.44 366 THR A C 1
ATOM 2751 O O . THR A 1 366 ? 14.590 -4.610 15.248 1.00 76.44 366 THR A O 1
ATOM 2754 N N . GLU A 1 367 ? 12.575 -5.508 15.630 1.00 86.25 367 GLU A N 1
ATOM 2755 C CA . GLU A 1 367 ? 13.061 -6.762 16.182 1.00 86.25 367 GLU A CA 1
ATOM 2756 C C . GLU A 1 367 ? 13.047 -7.824 15.090 1.00 86.25 367 GLU A C 1
ATOM 2758 O O . GLU A 1 367 ? 12.111 -7.910 14.293 1.00 86.25 367 GLU A O 1
ATOM 2763 N N . THR A 1 368 ? 14.105 -8.630 15.036 1.00 90.19 368 THR A N 1
ATOM 2764 C CA . THR A 1 368 ? 14.198 -9.768 14.120 1.00 90.19 368 THR A CA 1
ATOM 2765 C C . THR A 1 368 ? 14.324 -11.042 14.932 1.00 90.19 368 THR A C 1
ATOM 2767 O O . THR A 1 368 ? 15.284 -11.211 15.681 1.00 90.19 368 THR A O 1
ATOM 2770 N N . VAL A 1 369 ? 13.383 -11.962 14.749 1.00 93.44 369 VAL A N 1
ATOM 2771 C CA . VAL A 1 369 ? 13.430 -13.299 15.348 1.00 93.44 369 VAL A CA 1
ATOM 2772 C C . VAL A 1 369 ? 13.664 -14.309 14.239 1.00 93.44 369 VAL A C 1
ATOM 2774 O O . VAL A 1 369 ? 13.039 -14.238 13.184 1.00 93.44 369 VAL A O 1
ATOM 2777 N N . THR A 1 370 ? 14.581 -15.248 14.465 1.00 92.88 370 THR A N 1
ATOM 2778 C CA . THR A 1 370 ? 14.873 -16.344 13.535 1.00 92.88 370 THR A CA 1
ATOM 2779 C C . THR A 1 370 ? 14.756 -17.673 14.263 1.00 92.88 370 THR A C 1
ATOM 2781 O O . THR A 1 370 ? 15.345 -17.845 15.325 1.00 92.88 370 THR A O 1
ATOM 2784 N N . THR A 1 371 ? 14.016 -18.608 13.675 1.00 92.88 371 THR A N 1
ATOM 2785 C CA . THR A 1 371 ? 13.764 -19.950 14.209 1.00 92.88 371 THR A CA 1
ATOM 2786 C C . THR A 1 371 ? 14.099 -20.968 13.129 1.00 92.88 371 THR A C 1
ATOM 2788 O O . THR A 1 371 ? 13.549 -20.929 12.026 1.00 92.88 371 THR A O 1
ATOM 2791 N N . CYS A 1 372 ? 15.035 -21.866 13.416 1.00 91.19 372 CYS A N 1
ATOM 2792 C CA . CYS A 1 372 ? 15.471 -22.871 12.448 1.00 91.19 372 CYS A CA 1
ATOM 2793 C C . CYS A 1 372 ? 14.414 -23.979 12.291 1.00 91.19 372 CYS A C 1
ATOM 2795 O O . CYS A 1 372 ? 13.685 -24.265 13.230 1.00 91.19 372 CYS A O 1
ATOM 2797 N N . GLU A 1 373 ? 14.366 -24.679 11.152 1.00 80.62 373 GLU A N 1
ATOM 2798 C CA . GLU A 1 373 ? 13.351 -25.720 10.867 1.00 80.62 373 GLU A CA 1
ATOM 2799 C C . GLU A 1 373 ? 13.276 -26.874 11.898 1.00 80.62 373 GLU A C 1
ATOM 2801 O O . GLU A 1 373 ? 12.249 -27.537 12.016 1.00 80.62 373 GLU A O 1
ATOM 2806 N N . VAL A 1 374 ? 14.340 -27.117 12.674 1.00 74.00 374 VAL A N 1
ATOM 2807 C CA . VAL A 1 374 ? 14.336 -28.094 13.788 1.00 74.00 374 VAL A CA 1
ATOM 2808 C C . VAL A 1 374 ? 13.585 -27.617 15.030 1.00 74.00 374 VAL A C 1
ATOM 2810 O O . VAL A 1 374 ? 13.196 -28.437 15.862 1.00 74.00 374 VAL A O 1
ATOM 2813 N N . GLU A 1 375 ? 13.416 -26.309 15.183 1.00 69.19 375 GLU A N 1
ATOM 2814 C CA . GLU A 1 375 ? 12.681 -25.710 16.284 1.00 69.19 375 GLU A CA 1
ATOM 2815 C C . GLU A 1 375 ? 11.193 -25.681 15.941 1.00 69.19 375 GLU A C 1
ATOM 2817 O O . GLU A 1 375 ? 10.783 -25.386 14.820 1.00 69.19 375 GLU A O 1
ATOM 2822 N N . THR A 1 376 ? 10.354 -26.028 16.915 1.00 78.12 376 THR A N 1
ATOM 2823 C CA . THR A 1 376 ? 8.926 -26.228 16.651 1.00 78.12 376 THR A CA 1
ATOM 2824 C C . THR A 1 376 ? 8.105 -24.956 16.782 1.00 78.12 376 THR A C 1
ATOM 2826 O O . THR A 1 376 ? 7.034 -24.889 16.187 1.00 78.12 376 THR A O 1
ATOM 2829 N N . ILE A 1 377 ? 8.562 -23.975 17.568 1.00 88.31 377 ILE A N 1
ATOM 2830 C CA . ILE A 1 377 ? 7.798 -22.772 17.922 1.00 88.31 377 ILE A CA 1
ATOM 2831 C C . ILE A 1 377 ? 8.632 -21.534 17.604 1.00 88.31 377 ILE A C 1
ATOM 2833 O O . ILE A 1 377 ? 9.760 -21.407 18.070 1.00 88.31 377 ILE A O 1
ATOM 2837 N N . HIS A 1 378 ? 8.043 -20.628 16.836 1.00 93.19 378 HIS A N 1
ATOM 2838 C CA . HIS A 1 378 ? 8.543 -19.292 16.563 1.00 93.19 378 HIS A CA 1
ATOM 2839 C C . HIS A 1 378 ? 7.752 -18.304 17.424 1.00 93.19 378 HIS A C 1
ATOM 2841 O O . HIS A 1 378 ? 6.527 -18.242 17.302 1.00 93.19 378 HIS A O 1
ATOM 2847 N N . SER A 1 379 ? 8.444 -17.595 18.317 1.00 93.06 379 SER A N 1
ATOM 2848 C CA . SER A 1 379 ? 7.840 -16.747 19.350 1.00 93.06 379 SER A CA 1
ATOM 2849 C C . SER A 1 379 ? 8.218 -15.287 19.133 1.00 93.06 379 SER A C 1
ATOM 2851 O O . SER A 1 379 ? 9.402 -14.960 19.061 1.00 93.06 379 SER A O 1
ATOM 2853 N N . LEU A 1 380 ? 7.212 -14.424 19.017 1.00 94.00 380 LEU A N 1
ATOM 2854 C CA . LEU A 1 380 ? 7.352 -12.969 18.972 1.00 94.00 380 LEU A CA 1
ATOM 2855 C C . LEU A 1 380 ? 6.770 -12.397 20.262 1.00 94.00 380 LEU A C 1
ATOM 2857 O O . LEU A 1 380 ? 5.707 -12.845 20.703 1.00 94.00 380 LEU A O 1
ATOM 2861 N N . SER A 1 381 ? 7.413 -11.394 20.850 1.00 92.31 381 SER A N 1
ATOM 2862 C CA . SER A 1 381 ? 6.938 -10.797 22.100 1.00 92.31 381 SER A CA 1
ATOM 2863 C C . SER A 1 381 ? 7.269 -9.319 22.191 1.00 92.31 381 SER A C 1
ATOM 2865 O O . SER A 1 381 ? 8.368 -8.916 21.831 1.00 92.31 381 SER A O 1
ATOM 2867 N N . CYS A 1 382 ? 6.343 -8.542 22.741 1.00 87.25 382 CYS A N 1
ATOM 2868 C CA . CYS A 1 382 ? 6.538 -7.136 23.064 1.00 87.25 382 CYS A CA 1
ATOM 2869 C C . CYS A 1 382 ? 6.457 -6.914 24.573 1.00 87.25 382 CYS A C 1
ATOM 2871 O O . CYS A 1 382 ? 5.466 -7.284 25.199 1.00 87.25 382 CYS A O 1
ATOM 2873 N N . ASP A 1 383 ? 7.461 -6.248 25.144 1.00 81.69 383 ASP A N 1
ATOM 2874 C CA . ASP A 1 383 ? 7.421 -5.826 26.551 1.00 81.69 383 ASP A CA 1
ATOM 2875 C C . ASP A 1 383 ? 6.401 -4.698 26.769 1.00 81.69 383 ASP A C 1
ATOM 2877 O O . ASP A 1 383 ? 5.697 -4.653 27.780 1.00 81.69 383 ASP A O 1
ATOM 2881 N N . ILE A 1 384 ? 6.315 -3.775 25.805 1.00 74.94 384 ILE A N 1
ATOM 2882 C CA . ILE A 1 384 ? 5.391 -2.640 25.806 1.00 74.94 384 ILE A CA 1
ATOM 2883 C C . ILE A 1 384 ? 4.786 -2.507 24.410 1.00 74.94 384 ILE A C 1
ATOM 2885 O O . ILE A 1 384 ? 5.506 -2.393 23.421 1.00 74.94 384 ILE A O 1
ATOM 2889 N N . GLY A 1 385 ? 3.456 -2.473 24.338 1.00 84.69 385 GLY A N 1
ATOM 2890 C CA . GLY A 1 385 ? 2.726 -2.373 23.079 1.00 84.69 385 GLY A CA 1
ATOM 2891 C C . GLY A 1 385 ? 2.345 -3.733 22.502 1.00 84.69 385 GLY A C 1
ATOM 2892 O O . GLY A 1 385 ? 2.200 -4.713 23.230 1.00 84.69 385 GLY A O 1
ATOM 2893 N N . VAL A 1 386 ? 2.124 -3.770 21.192 1.00 87.94 386 VAL A N 1
ATOM 2894 C CA . VAL A 1 386 ? 1.665 -4.959 20.469 1.00 87.94 386 VAL A CA 1
ATOM 2895 C C . VAL A 1 386 ? 2.472 -5.182 19.201 1.00 87.94 386 VAL A C 1
ATOM 2897 O O . VAL A 1 386 ? 2.925 -4.236 18.558 1.00 87.94 386 VAL A O 1
ATOM 2900 N N . ILE A 1 387 ? 2.613 -6.446 18.828 1.00 89.56 387 ILE A N 1
ATOM 2901 C CA . ILE A 1 387 ? 3.343 -6.901 17.654 1.00 89.56 387 ILE A CA 1
ATOM 2902 C C . ILE A 1 387 ? 2.681 -6.338 16.395 1.00 89.56 387 ILE A C 1
ATOM 2904 O O . ILE A 1 387 ? 1.460 -6.420 16.223 1.00 89.56 387 ILE A O 1
ATOM 2908 N N . ARG A 1 388 ? 3.510 -5.803 15.499 1.00 86.88 388 ARG A N 1
ATOM 2909 C CA . ARG A 1 388 ? 3.172 -5.530 14.102 1.00 86.88 388 ARG A CA 1
ATOM 2910 C C . ARG A 1 388 ? 4.261 -6.084 13.201 1.00 86.88 388 ARG A C 1
ATOM 2912 O O . ARG A 1 388 ? 5.394 -5.605 13.228 1.00 86.88 388 ARG A O 1
ATOM 2919 N N . VAL A 1 389 ? 3.914 -7.089 12.410 1.00 87.19 389 VAL A N 1
ATOM 2920 C CA . VAL A 1 389 ? 4.835 -7.755 11.489 1.00 87.19 389 VAL A CA 1
ATOM 2921 C C . VAL A 1 389 ? 5.014 -6.909 10.225 1.00 87.19 389 VAL A C 1
ATOM 2923 O O . VAL A 1 389 ? 4.037 -6.483 9.608 1.00 87.19 389 VAL A O 1
ATOM 2926 N N . TYR A 1 390 ? 6.264 -6.688 9.812 1.00 83.31 390 TYR A N 1
ATOM 2927 C CA . TYR A 1 390 ? 6.605 -5.971 8.574 1.00 83.31 390 TYR A CA 1
ATOM 2928 C C . TYR A 1 390 ? 7.040 -6.928 7.474 1.00 83.31 390 TYR A C 1
ATOM 2930 O O . TYR A 1 390 ? 6.509 -6.863 6.368 1.00 83.31 390 TYR A O 1
ATOM 2938 N N . GLU A 1 391 ? 7.947 -7.846 7.804 1.00 89.62 391 GLU A N 1
ATOM 2939 C CA . GLU A 1 391 ? 8.542 -8.800 6.871 1.00 89.62 391 GLU A CA 1
ATOM 2940 C C . GLU A 1 391 ? 8.584 -10.184 7.507 1.00 89.62 391 GLU A C 1
ATOM 2942 O O . GLU A 1 391 ? 8.789 -10.320 8.715 1.00 89.62 391 GLU A O 1
ATOM 2947 N N . ALA A 1 392 ? 8.432 -11.222 6.690 1.00 92.50 392 ALA A N 1
ATOM 2948 C CA . ALA A 1 392 ? 8.726 -12.574 7.119 1.00 92.50 392 ALA A CA 1
ATOM 2949 C C . ALA A 1 392 ? 9.157 -13.455 5.952 1.00 92.50 392 ALA A C 1
ATOM 2951 O O . ALA A 1 392 ? 8.649 -13.321 4.841 1.00 92.50 392 ALA A O 1
ATOM 2952 N N . LEU A 1 393 ? 10.050 -14.392 6.242 1.00 93.75 393 LEU A N 1
ATOM 2953 C CA . LEU A 1 393 ? 10.618 -15.340 5.300 1.00 93.75 393 LEU A CA 1
ATOM 2954 C C . LEU A 1 393 ? 10.562 -16.739 5.901 1.00 93.75 393 LEU A C 1
ATOM 2956 O O . LEU A 1 393 ? 11.110 -16.970 6.976 1.00 93.75 393 LEU A O 1
ATOM 2960 N N . TYR A 1 394 ? 9.939 -17.673 5.185 1.00 94.06 394 TYR A N 1
ATOM 2961 C CA . TYR A 1 394 ? 10.094 -19.104 5.420 1.00 94.06 394 TYR A CA 1
ATOM 2962 C C . TYR A 1 394 ? 10.860 -19.691 4.240 1.00 94.06 394 TYR A C 1
ATOM 2964 O O . TYR A 1 394 ? 10.343 -19.751 3.125 1.00 94.06 394 TYR A O 1
ATOM 2972 N N . GLY A 1 395 ? 12.112 -20.075 4.467 1.00 93.12 395 GLY A N 1
ATOM 2973 C CA . GLY A 1 395 ? 13.011 -20.460 3.385 1.00 93.12 395 GLY A CA 1
ATOM 2974 C C . GLY A 1 395 ? 14.471 -20.324 3.791 1.00 93.12 395 GLY A C 1
ATOM 2975 O O . GLY A 1 395 ? 14.844 -20.704 4.899 1.00 93.12 395 GLY A O 1
ATOM 2976 N N . ARG A 1 396 ? 15.296 -19.784 2.896 1.00 93.56 396 ARG A N 1
ATOM 2977 C CA . ARG A 1 396 ? 16.703 -19.471 3.142 1.00 93.56 396 ARG A CA 1
ATOM 2978 C C . ARG A 1 396 ? 17.129 -18.283 2.283 1.00 93.56 396 ARG A C 1
ATOM 2980 O O . ARG A 1 396 ? 17.075 -18.369 1.064 1.00 93.56 396 ARG A O 1
ATOM 2987 N N . ALA A 1 397 ? 17.615 -17.230 2.934 1.00 93.50 397 ALA A N 1
ATOM 2988 C CA . ALA A 1 397 ? 18.154 -16.021 2.305 1.00 93.50 397 ALA A CA 1
ATOM 2989 C C . ALA A 1 397 ? 19.693 -15.967 2.307 1.00 93.50 397 ALA A C 1
ATOM 2991 O O . ALA A 1 397 ? 20.288 -15.175 1.582 1.00 93.50 397 ALA A O 1
ATOM 2992 N N . ASP A 1 398 ? 20.357 -16.796 3.120 1.00 92.62 398 ASP A N 1
ATOM 2993 C CA . ASP A 1 398 ? 21.816 -16.824 3.222 1.00 92.62 398 ASP A CA 1
ATOM 2994 C C . ASP A 1 398 ? 22.353 -18.200 3.677 1.00 92.62 398 ASP A C 1
ATOM 2996 O O . ASP A 1 398 ? 21.616 -19.064 4.168 1.00 92.62 398 ASP A O 1
ATOM 3000 N N . SER A 1 399 ? 23.653 -18.438 3.485 1.00 90.00 399 SER A N 1
ATOM 3001 C CA . SER A 1 399 ? 24.306 -19.719 3.803 1.00 90.00 399 SER A CA 1
ATOM 3002 C C . SER A 1 399 ? 24.781 -19.844 5.257 1.00 90.00 399 SER A C 1
ATOM 3004 O O . SER A 1 399 ? 25.329 -20.882 5.624 1.00 90.00 399 SER A O 1
ATOM 3006 N N . VAL A 1 400 ? 24.644 -18.792 6.068 1.00 92.50 400 VAL A N 1
ATOM 3007 C CA . VAL A 1 400 ? 25.172 -18.706 7.439 1.00 92.50 400 VAL A CA 1
ATOM 3008 C C . VAL A 1 400 ? 24.067 -18.987 8.457 1.00 92.50 400 VAL A C 1
ATOM 3010 O O . VAL A 1 400 ? 24.235 -19.818 9.350 1.00 92.50 400 VAL A O 1
ATOM 3013 N N . THR A 1 401 ? 22.915 -18.340 8.305 1.00 91.50 401 THR A N 1
ATOM 3014 C CA . THR A 1 401 ? 21.756 -18.460 9.184 1.00 91.50 401 THR A CA 1
ATOM 3015 C C . THR A 1 401 ? 21.283 -19.911 9.240 1.00 91.50 401 THR A C 1
ATOM 3017 O O . THR A 1 401 ? 21.017 -20.557 8.217 1.00 91.50 401 THR A O 1
ATOM 3020 N N . CYS A 1 402 ? 21.213 -20.454 10.460 1.00 90.50 402 CYS A N 1
ATOM 3021 C CA . CYS A 1 402 ? 20.906 -21.862 10.716 1.00 90.50 402 CYS A CA 1
ATOM 3022 C C . CYS A 1 402 ? 21.821 -22.851 9.947 1.00 90.50 402 CYS A C 1
ATOM 3024 O O . CYS A 1 402 ? 21.381 -23.942 9.584 1.00 90.50 402 CYS A O 1
ATOM 3026 N N . GLY A 1 403 ? 23.071 -22.473 9.648 1.00 89.50 403 GLY A N 1
ATOM 3027 C CA . GLY A 1 403 ? 24.014 -23.269 8.849 1.00 89.50 403 GLY A CA 1
ATOM 3028 C C . GLY A 1 403 ? 24.867 -24.269 9.640 1.00 89.50 403 GLY A C 1
ATOM 3029 O O . GLY A 1 403 ? 25.428 -25.198 9.053 1.00 89.50 403 GLY A O 1
ATOM 3030 N N . ASP A 1 404 ? 24.954 -24.125 10.963 1.00 90.88 404 ASP A N 1
ATOM 3031 C CA . ASP A 1 404 ? 25.860 -24.924 11.791 1.00 90.88 404 ASP A CA 1
ATOM 3032 C C . ASP A 1 404 ? 25.580 -26.433 11.694 1.00 90.88 404 ASP A C 1
ATOM 3034 O O . ASP A 1 404 ? 24.472 -26.919 11.930 1.00 90.88 404 ASP A O 1
ATOM 3038 N N . GLY A 1 405 ? 26.617 -27.193 11.330 1.00 87.38 405 GLY A N 1
ATOM 3039 C CA . GLY A 1 405 ? 26.557 -28.652 11.200 1.00 87.38 405 GLY A CA 1
ATOM 3040 C C . GLY A 1 405 ? 25.796 -29.168 9.973 1.00 87.38 405 GLY A C 1
ATOM 3041 O O . GLY A 1 405 ? 25.574 -30.377 9.871 1.00 87.38 405 GLY A O 1
ATOM 3042 N N . ARG A 1 406 ? 25.397 -28.295 9.035 1.00 90.88 406 ARG A N 1
ATOM 3043 C CA . ARG A 1 406 ? 24.634 -28.679 7.837 1.00 90.88 406 ARG A CA 1
ATOM 3044 C C . ARG A 1 406 ? 25.533 -28.889 6.608 1.00 90.88 406 ARG A C 1
ATOM 3046 O O . ARG A 1 406 ? 26.511 -28.165 6.428 1.00 90.88 406 ARG A O 1
ATOM 3053 N N . PRO A 1 407 ? 25.229 -29.871 5.733 1.00 93.31 407 PRO A N 1
ATOM 3054 C CA . PRO A 1 407 ? 25.978 -30.079 4.494 1.00 93.31 407 PRO A CA 1
ATOM 3055 C C . PRO A 1 407 ? 25.876 -28.868 3.549 1.00 93.31 407 PRO A C 1
ATOM 3057 O O . PRO A 1 407 ? 24.775 -28.337 3.399 1.00 93.31 407 PRO A O 1
ATOM 3060 N N . PRO A 1 408 ? 26.944 -28.503 2.808 1.00 89.44 408 PRO A N 1
ATOM 3061 C CA . PRO A 1 408 ? 26.919 -27.359 1.888 1.00 89.44 408 PRO A CA 1
ATOM 3062 C C . PRO A 1 408 ? 25.795 -27.420 0.847 1.00 89.44 408 PRO A C 1
ATOM 3064 O O . PRO A 1 408 ? 25.213 -26.399 0.504 1.00 89.44 408 PRO A O 1
ATOM 3067 N N . GLY A 1 409 ? 25.432 -28.626 0.391 1.00 89.94 409 GLY A N 1
ATOM 3068 C CA . GLY A 1 409 ? 24.330 -28.817 -0.557 1.00 89.94 409 GLY A CA 1
ATOM 3069 C C . GLY A 1 409 ? 22.956 -28.388 -0.025 1.00 89.94 409 GLY A C 1
ATOM 3070 O O . GLY A 1 409 ? 22.102 -28.038 -0.824 1.00 89.94 409 GLY A O 1
ATOM 3071 N N . GLN A 1 410 ? 22.750 -28.366 1.298 1.00 91.31 410 GLN A N 1
ATOM 3072 C CA . GLN A 1 410 ? 21.499 -27.903 1.921 1.00 91.31 410 GLN A CA 1
ATOM 3073 C C . GLN A 1 410 ? 21.473 -26.387 2.176 1.00 91.31 410 GLN A C 1
ATOM 3075 O O . GLN A 1 410 ? 20.428 -25.860 2.556 1.00 91.31 410 GLN A O 1
ATOM 3080 N N . LEU A 1 411 ? 22.613 -25.703 2.020 1.00 93.62 411 LEU A N 1
ATOM 3081 C CA . LEU A 1 411 ? 2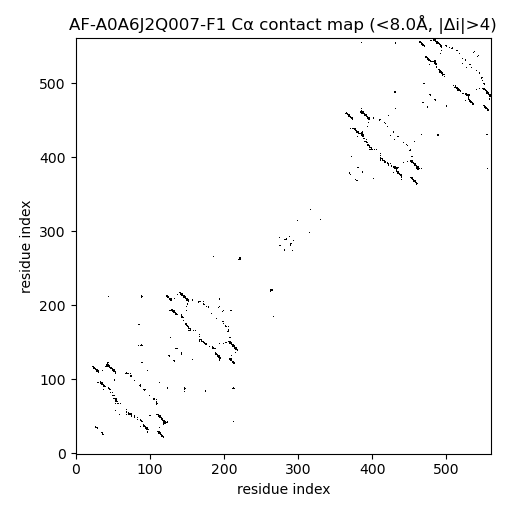2.792 -24.271 2.299 1.00 93.62 411 LEU A CA 1
ATOM 3082 C C . LEU A 1 411 ? 22.993 -23.437 1.023 1.00 93.62 411 LEU A C 1
ATOM 3084 O O . LEU A 1 411 ? 23.145 -22.223 1.110 1.00 93.62 411 LEU A O 1
ATOM 3088 N N . ALA A 1 412 ? 23.041 -24.090 -0.143 1.00 90.88 412 ALA A N 1
ATOM 3089 C CA . ALA A 1 412 ? 23.410 -23.468 -1.411 1.00 90.88 412 ALA A CA 1
ATOM 3090 C C . ALA A 1 412 ? 22.303 -22.590 -2.014 1.00 90.88 412 ALA A C 1
ATOM 3092 O O . ALA A 1 412 ? 22.608 -21.597 -2.666 1.00 90.88 412 ALA A O 1
ATOM 3093 N N . ASP A 1 413 ? 21.034 -22.949 -1.812 1.00 91.06 413 ASP A N 1
ATOM 3094 C CA . ASP A 1 413 ? 19.897 -22.173 -2.311 1.00 91.06 413 ASP A CA 1
ATOM 3095 C C . ASP A 1 413 ? 19.530 -21.070 -1.312 1.00 91.06 413 ASP A C 1
ATOM 3097 O O . ASP A 1 413 ? 18.834 -21.303 -0.324 1.00 91.06 413 ASP A O 1
ATOM 3101 N N . THR A 1 414 ? 20.044 -19.870 -1.571 1.00 92.62 414 THR A N 1
ATOM 3102 C CA . THR A 1 414 ? 19.784 -18.650 -0.792 1.00 92.62 414 THR A CA 1
ATOM 3103 C C . THR A 1 414 ? 18.694 -17.774 -1.408 1.00 92.62 414 THR A C 1
ATOM 3105 O O . THR A 1 414 ? 18.516 -16.630 -1.004 1.00 92.62 414 THR A O 1
ATOM 3108 N N . THR A 1 415 ? 17.994 -18.285 -2.419 1.00 90.50 415 THR A N 1
ATOM 3109 C CA . THR A 1 415 ? 16.874 -17.607 -3.089 1.00 90.50 415 THR A CA 1
ATOM 3110 C C . THR A 1 415 ? 15.527 -18.215 -2.708 1.00 90.50 415 THR A C 1
ATOM 3112 O O . THR A 1 415 ? 14.484 -17.815 -3.219 1.00 90.50 415 THR A O 1
ATOM 3115 N N . CYS A 1 416 ? 15.539 -19.189 -1.799 1.00 91.25 416 CYS A N 1
ATOM 3116 C CA . CYS A 1 416 ? 14.351 -19.890 -1.368 1.00 91.25 416 CYS A CA 1
ATOM 3117 C C . CYS A 1 416 ? 13.504 -19.029 -0.433 1.00 91.25 416 CYS A C 1
ATOM 3119 O O . CYS A 1 416 ? 13.911 -18.715 0.687 1.00 91.25 416 CYS A O 1
ATOM 3121 N N . SER A 1 417 ? 12.279 -18.731 -0.853 1.00 92.56 417 SER A N 1
ATOM 3122 C CA . SER A 1 417 ? 11.281 -18.072 -0.020 1.00 92.56 417 SER A CA 1
ATOM 3123 C C . SER A 1 417 ? 9.889 -18.593 -0.355 1.00 92.56 417 SER A C 1
ATOM 3125 O O . SER A 1 417 ? 9.541 -18.761 -1.523 1.00 92.56 417 SER A O 1
ATOM 3127 N N . GLN A 1 418 ? 9.091 -18.866 0.674 1.00 90.75 418 GLN A N 1
ATOM 3128 C CA . GLN A 1 418 ? 7.682 -19.192 0.513 1.00 90.75 418 GLN A CA 1
ATOM 3129 C C . GLN A 1 418 ? 6.831 -17.920 0.453 1.00 90.75 418 GLN A C 1
ATOM 3131 O O . GLN A 1 418 ? 6.781 -17.141 1.412 1.00 90.75 418 GLN A O 1
ATOM 3136 N N . ASP A 1 419 ? 6.078 -17.786 -0.635 1.00 88.81 419 ASP A N 1
ATOM 3137 C CA . ASP A 1 419 ? 5.112 -16.707 -0.819 1.00 88.81 419 ASP A CA 1
ATOM 3138 C C . ASP A 1 419 ? 3.946 -16.774 0.194 1.00 88.81 419 ASP A C 1
ATOM 3140 O O . ASP A 1 419 ? 3.508 -17.851 0.614 1.00 88.81 419 ASP A O 1
ATOM 3144 N N . GLY A 1 420 ? 3.461 -15.609 0.628 1.00 85.19 420 GLY A N 1
ATOM 3145 C CA . GLY A 1 420 ? 2.389 -15.468 1.623 1.00 85.19 420 GLY A CA 1
ATOM 3146 C C . GLY A 1 420 ? 2.790 -15.730 3.086 1.00 85.19 420 GLY A C 1
ATOM 3147 O O . GLY A 1 420 ? 1.930 -15.684 3.973 1.00 85.19 420 GLY A O 1
ATOM 3148 N N . THR A 1 421 ? 4.074 -15.976 3.383 1.00 89.56 421 THR A N 1
ATOM 3149 C CA . THR A 1 421 ? 4.561 -16.189 4.765 1.00 89.56 421 THR A CA 1
ATOM 3150 C C . THR A 1 421 ? 4.257 -14.988 5.667 1.00 89.56 421 THR A C 1
ATOM 3152 O O . THR A 1 421 ? 3.733 -15.153 6.774 1.00 89.56 421 THR A O 1
ATOM 3155 N N . VAL A 1 422 ? 4.521 -13.771 5.175 1.00 88.19 422 VAL A N 1
ATOM 3156 C CA . VAL A 1 422 ? 4.256 -12.519 5.901 1.00 88.19 422 VAL A CA 1
ATOM 3157 C C . VAL A 1 422 ? 2.773 -12.339 6.214 1.00 88.19 422 VAL A C 1
ATOM 3159 O O . VAL A 1 422 ? 2.430 -11.949 7.326 1.00 88.19 422 VAL A O 1
ATOM 3162 N N . ASP A 1 423 ? 1.878 -12.703 5.294 1.00 85.19 423 ASP A N 1
ATOM 3163 C CA . ASP A 1 423 ? 0.436 -12.573 5.504 1.00 85.19 423 ASP A CA 1
ATOM 3164 C C . ASP A 1 423 ? -0.075 -13.541 6.561 1.00 85.19 423 ASP A C 1
ATOM 3166 O O . ASP A 1 423 ? -0.983 -13.210 7.321 1.00 85.19 423 ASP A O 1
ATOM 3170 N N . VAL A 1 424 ? 0.484 -14.753 6.630 1.00 86.94 424 VAL A N 1
ATOM 3171 C CA . VAL A 1 424 ? 0.143 -15.709 7.689 1.00 86.94 424 VAL A CA 1
ATOM 3172 C C . VAL A 1 424 ? 0.565 -15.164 9.052 1.00 86.94 424 VAL A C 1
ATOM 3174 O O . VAL A 1 424 ? -0.225 -15.245 9.995 1.00 86.94 424 VAL A O 1
ATOM 3177 N N . LEU A 1 425 ? 1.761 -14.579 9.151 1.00 89.69 425 LEU A N 1
ATOM 3178 C CA . LEU A 1 425 ? 2.277 -14.008 10.395 1.00 89.69 425 LEU A CA 1
ATOM 3179 C C . LEU A 1 425 ? 1.552 -12.731 10.811 1.00 89.69 425 LEU A C 1
ATOM 3181 O O . LEU A 1 425 ? 1.097 -12.678 11.948 1.00 89.69 425 LEU A O 1
ATOM 3185 N N . LYS A 1 426 ? 1.334 -11.768 9.908 1.00 87.62 426 LYS A N 1
ATOM 3186 C CA . LYS A 1 426 ? 0.502 -10.579 10.174 1.00 87.62 426 LYS A CA 1
ATOM 3187 C C . LYS A 1 426 ? -0.856 -10.988 10.715 1.00 87.62 426 LYS A C 1
ATOM 3189 O O . LYS A 1 426 ? -1.281 -10.576 11.788 1.00 87.62 426 LYS A O 1
ATOM 3194 N N . ARG A 1 427 ? -1.509 -11.921 10.020 1.00 83.38 427 ARG A N 1
ATOM 3195 C CA . ARG A 1 427 ? -2.827 -12.404 10.419 1.00 83.38 427 ARG A CA 1
ATOM 3196 C C . ARG A 1 427 ? -2.799 -13.067 11.792 1.00 83.38 427 ARG A C 1
ATOM 3198 O O . ARG A 1 427 ? -3.736 -12.879 12.545 1.00 83.38 427 ARG A O 1
ATOM 3205 N N . ARG A 1 428 ? -1.776 -13.858 12.128 1.00 85.44 428 ARG A N 1
ATOM 3206 C CA . ARG A 1 428 ? -1.718 -14.592 13.405 1.00 85.44 428 ARG A CA 1
ATOM 3207 C C . ARG A 1 428 ? -1.195 -13.763 14.577 1.00 85.44 428 ARG A C 1
ATOM 3209 O O . ARG A 1 428 ? -1.630 -14.024 15.694 1.00 85.44 428 ARG A O 1
ATOM 3216 N N . CYS A 1 429 ? -0.321 -12.793 14.332 1.00 89.75 429 CYS A N 1
ATOM 3217 C CA . CYS A 1 429 ? 0.448 -12.114 15.369 1.00 89.75 429 CYS A CA 1
ATOM 3218 C C . CYS A 1 429 ? 0.108 -10.637 15.557 1.00 89.75 429 CYS A C 1
ATOM 3220 O O . CYS A 1 429 ? 0.282 -10.145 16.672 1.00 89.75 429 CYS A O 1
ATOM 3222 N N . ASP A 1 430 ? -0.406 -9.939 14.540 1.00 87.56 430 ASP A N 1
ATOM 3223 C CA . ASP A 1 430 ? -0.651 -8.502 14.670 1.00 87.56 430 ASP A CA 1
ATOM 3224 C C . ASP A 1 430 ? -1.667 -8.202 15.782 1.00 87.56 430 ASP A C 1
ATOM 3226 O O . ASP A 1 430 ? -2.701 -8.870 15.936 1.00 87.56 430 ASP A O 1
ATOM 3230 N N . GLY A 1 431 ? -1.347 -7.185 16.583 1.00 84.94 431 GLY A N 1
ATOM 3231 C CA . GLY A 1 431 ? -2.159 -6.753 17.718 1.00 84.94 431 GLY A CA 1
ATOM 3232 C C . GLY A 1 431 ? -2.025 -7.622 18.973 1.00 84.94 431 GLY A C 1
ATOM 3233 O O . GLY A 1 431 ? -2.756 -7.397 19.933 1.00 84.94 431 GLY A O 1
ATOM 3234 N N . ARG A 1 432 ? -1.115 -8.601 19.002 1.00 87.50 432 ARG A N 1
ATOM 3235 C CA . ARG A 1 432 ? -0.841 -9.406 20.203 1.00 87.50 432 ARG A CA 1
ATOM 3236 C C . ARG A 1 432 ? 0.358 -8.881 20.972 1.00 87.50 432 ARG A C 1
ATOM 3238 O O . ARG A 1 432 ? 1.250 -8.279 20.392 1.00 87.50 432 ARG A O 1
ATOM 3245 N N . ILE A 1 433 ? 0.405 -9.171 22.268 1.00 88.06 433 ILE A N 1
ATOM 3246 C CA . ILE A 1 433 ? 1.604 -8.937 23.086 1.00 88.06 433 ILE A CA 1
ATOM 3247 C C . ILE A 1 433 ? 2.602 -10.088 22.903 1.00 88.06 433 ILE A C 1
ATOM 3249 O O . ILE A 1 433 ? 3.796 -9.847 22.773 1.00 88.06 433 ILE A O 1
ATOM 3253 N N . VAL A 1 434 ? 2.110 -11.330 22.846 1.00 90.31 434 VAL A N 1
ATOM 3254 C CA . VAL A 1 434 ? 2.907 -12.542 22.601 1.00 90.31 434 VAL A CA 1
ATOM 3255 C C . VAL A 1 434 ? 2.256 -13.351 21.480 1.00 90.31 434 VAL A C 1
ATOM 3257 O O . VAL A 1 434 ? 1.038 -13.554 21.478 1.00 90.31 434 VAL A O 1
ATOM 3260 N N . CYS A 1 435 ? 3.054 -13.813 20.520 1.00 90.19 435 CYS A N 1
ATOM 3261 C CA . CYS A 1 435 ? 2.602 -14.658 19.422 1.00 90.19 435 CYS A CA 1
ATOM 3262 C C . CYS A 1 435 ? 3.523 -15.863 19.237 1.00 90.19 435 CYS A C 1
ATOM 3264 O O . CYS A 1 435 ? 4.642 -15.717 18.755 1.00 90.19 435 CYS A O 1
ATOM 3266 N N . ASP A 1 436 ? 3.001 -17.049 19.543 1.00 89.56 436 ASP A N 1
ATOM 3267 C CA . ASP A 1 436 ? 3.665 -18.322 19.281 1.00 89.56 436 ASP A CA 1
ATOM 3268 C C . ASP A 1 436 ? 3.025 -18.997 18.067 1.00 89.56 436 ASP A C 1
ATOM 3270 O O . ASP A 1 436 ? 1.827 -19.299 18.061 1.00 89.56 436 ASP A O 1
ATOM 3274 N N . VAL A 1 437 ? 3.819 -19.261 17.031 1.00 89.12 437 VAL A N 1
ATOM 3275 C CA . VAL A 1 437 ? 3.383 -20.017 15.850 1.00 89.12 437 VAL A CA 1
ATOM 3276 C C . VAL A 1 437 ? 4.254 -21.245 15.650 1.00 89.12 437 VAL A C 1
ATOM 3278 O O . VAL A 1 437 ? 5.453 -21.225 15.924 1.00 89.12 437 VAL A O 1
ATOM 3281 N N . ARG A 1 438 ? 3.667 -22.339 15.157 1.00 86.56 438 ARG A N 1
ATOM 3282 C CA . ARG A 1 438 ? 4.458 -23.526 14.835 1.00 86.56 438 ARG A CA 1
ATOM 3283 C C . ARG A 1 438 ? 5.130 -23.358 13.484 1.00 86.56 438 ARG A C 1
ATOM 3285 O O . ARG A 1 438 ? 4.468 -23.019 12.508 1.00 86.56 438 ARG A O 1
ATOM 3292 N N . VAL A 1 439 ? 6.415 -23.691 13.405 1.00 86.62 439 VAL A N 1
ATOM 3293 C CA . VAL A 1 439 ? 7.163 -23.661 12.135 1.00 86.62 439 VAL A CA 1
ATOM 3294 C C . VAL A 1 439 ? 6.573 -24.654 11.122 1.00 86.62 439 VAL A C 1
ATOM 3296 O O . VAL A 1 439 ? 6.584 -24.394 9.925 1.00 86.62 439 VAL A O 1
ATOM 3299 N N . SER A 1 440 ? 5.952 -25.740 11.599 1.00 79.94 440 SER A N 1
ATOM 3300 C CA . SER A 1 440 ? 5.227 -26.719 10.774 1.00 79.94 440 SER A CA 1
ATOM 3301 C C . SER A 1 440 ? 3.966 -26.180 10.094 1.00 79.94 440 SER A C 1
ATOM 3303 O O . SER A 1 440 ? 3.413 -26.852 9.229 1.00 79.94 440 SER A O 1
ATOM 3305 N N . ASP A 1 441 ? 3.464 -25.016 10.513 1.00 83.62 441 ASP A N 1
ATOM 3306 C CA . ASP A 1 441 ? 2.316 -24.379 9.862 1.00 83.62 441 ASP A CA 1
ATOM 3307 C C . ASP A 1 441 ? 2.728 -23.672 8.552 1.00 83.62 441 ASP A C 1
ATOM 3309 O O . ASP A 1 441 ? 1.870 -23.186 7.813 1.00 83.62 441 ASP A O 1
ATOM 3313 N N . PHE A 1 442 ? 4.034 -23.645 8.263 1.00 85.56 442 PHE A N 1
ATOM 3314 C CA . PHE A 1 442 ? 4.662 -23.152 7.043 1.00 85.56 442 PHE A CA 1
ATOM 3315 C C . PHE A 1 442 ? 5.290 -24.327 6.266 1.00 85.56 442 PHE A C 1
ATOM 3317 O O . PHE A 1 442 ? 5.433 -25.432 6.786 1.00 85.56 442 PHE A O 1
ATOM 3324 N N . GLY A 1 443 ? 5.641 -24.113 4.998 1.00 77.25 443 GLY A N 1
ATOM 3325 C CA . GLY A 1 443 ? 6.298 -25.113 4.151 1.00 77.25 443 GLY A CA 1
ATOM 3326 C C . GLY A 1 443 ? 5.371 -26.087 3.428 1.00 77.25 443 GLY A C 1
ATOM 3327 O O . GLY A 1 443 ? 5.818 -27.151 3.008 1.00 77.25 443 GLY A O 1
ATOM 3328 N N . SER A 1 444 ? 4.088 -25.748 3.269 1.00 80.75 444 SER A N 1
ATOM 3329 C CA . SER A 1 444 ? 3.144 -26.521 2.453 1.00 80.75 444 SER A CA 1
ATOM 3330 C C . SER A 1 444 ? 2.450 -25.623 1.418 1.00 80.75 444 SER A C 1
ATOM 3332 O O . SER A 1 444 ? 1.549 -24.871 1.798 1.00 80.75 444 SER A O 1
ATOM 3334 N N . PRO A 1 445 ? 2.782 -25.737 0.116 1.00 83.06 445 PRO A N 1
ATOM 3335 C CA . PRO A 1 445 ? 3.831 -26.595 -0.456 1.00 83.06 445 PRO A CA 1
ATOM 3336 C C . PRO A 1 445 ? 5.247 -26.159 -0.031 1.00 83.06 445 PRO A C 1
ATOM 3338 O O . PRO A 1 445 ? 5.462 -24.993 0.292 1.00 83.06 445 PRO A O 1
ATOM 3341 N N . ASP A 1 446 ? 6.201 -27.098 -0.015 1.00 86.56 446 ASP A N 1
ATOM 3342 C CA . ASP A 1 446 ? 7.603 -26.796 0.321 1.00 86.56 446 ASP A CA 1
ATOM 3343 C C . ASP A 1 446 ? 8.197 -25.886 -0.769 1.00 86.56 446 ASP A C 1
ATOM 3345 O O . ASP A 1 446 ? 8.175 -26.282 -1.940 1.00 86.56 446 ASP A O 1
ATOM 3349 N N . PRO A 1 447 ? 8.716 -24.692 -0.423 1.00 90.75 447 PRO A N 1
ATOM 3350 C CA . PRO A 1 447 ? 9.264 -23.757 -1.405 1.00 90.75 447 PRO A CA 1
ATOM 3351 C C . PRO A 1 447 ? 10.544 -24.262 -2.088 1.00 90.75 447 PRO A C 1
ATOM 3353 O O . PRO A 1 447 ? 10.802 -23.903 -3.234 1.00 90.75 447 PRO A O 1
ATOM 3356 N N . CYS A 1 448 ? 11.354 -25.086 -1.414 1.00 90.88 448 CYS A N 1
ATOM 3357 C CA . CYS A 1 448 ? 12.646 -25.545 -1.924 1.00 90.88 448 CYS A CA 1
ATOM 3358 C C . CYS A 1 448 ? 13.039 -26.895 -1.303 1.00 90.88 448 CYS A C 1
ATOM 3360 O O . CYS A 1 448 ? 13.638 -26.997 -0.226 1.00 90.88 448 CYS A O 1
ATOM 3362 N N . THR A 1 449 ? 12.699 -27.979 -2.002 1.00 91.44 449 THR A N 1
ATOM 3363 C CA . THR A 1 449 ? 12.975 -29.338 -1.526 1.00 91.44 449 THR A CA 1
ATOM 3364 C C . THR A 1 449 ? 14.479 -29.606 -1.435 1.00 91.44 449 THR A C 1
ATOM 3366 O O . THR A 1 449 ? 15.214 -29.440 -2.404 1.00 91.44 449 THR A O 1
ATOM 3369 N N . GLY A 1 450 ? 14.935 -30.096 -0.279 1.00 88.88 450 GLY A N 1
ATOM 3370 C CA . GLY A 1 450 ? 16.342 -30.444 -0.035 1.00 88.88 450 GLY A CA 1
ATOM 3371 C C . GLY A 1 450 ? 17.193 -29.302 0.527 1.00 88.88 450 GLY A C 1
ATOM 3372 O O . GLY A 1 450 ? 18.280 -29.568 1.045 1.00 88.88 450 GLY A O 1
ATOM 3373 N N . THR A 1 451 ? 16.683 -28.072 0.512 1.00 92.12 451 THR A N 1
ATOM 3374 C CA . THR A 1 451 ? 17.283 -26.921 1.195 1.00 92.12 451 THR A CA 1
ATOM 3375 C C . THR A 1 451 ? 16.802 -26.886 2.642 1.00 92.12 451 THR A C 1
ATOM 3377 O O . THR A 1 451 ? 15.611 -27.055 2.919 1.00 92.12 451 THR A O 1
ATOM 3380 N N . TYR A 1 452 ? 17.735 -26.684 3.574 1.00 91.44 452 TYR A N 1
ATOM 3381 C CA . TYR A 1 452 ? 17.412 -26.542 4.992 1.00 91.44 452 TYR A CA 1
ATOM 3382 C C . TYR A 1 452 ? 16.871 -25.136 5.246 1.00 91.44 452 TYR A C 1
ATOM 3384 O O . TYR A 1 452 ? 17.537 -24.173 4.865 1.00 91.44 452 TYR A O 1
ATOM 3392 N N . LYS A 1 453 ? 15.700 -24.999 5.870 1.00 92.00 453 LYS A N 1
ATOM 3393 C CA . LYS A 1 453 ? 14.989 -23.715 5.954 1.00 92.00 453 LYS A CA 1
ATOM 3394 C C . LYS A 1 453 ? 15.021 -23.110 7.362 1.00 92.00 453 LYS A C 1
ATOM 3396 O O . LYS A 1 453 ? 15.418 -23.745 8.343 1.00 92.00 453 LYS A O 1
ATOM 3401 N N . TYR A 1 454 ? 14.603 -21.858 7.461 1.00 93.06 454 TYR A N 1
ATOM 3402 C CA . TYR A 1 454 ? 14.318 -21.160 8.708 1.00 93.06 454 TYR A CA 1
ATOM 3403 C C . TYR A 1 454 ? 13.157 -20.184 8.515 1.00 93.06 454 TYR A C 1
ATOM 3405 O O . TYR A 1 454 ? 12.905 -19.713 7.405 1.00 93.06 454 TYR A O 1
ATOM 3413 N N . LEU A 1 455 ? 12.446 -19.907 9.608 1.00 94.31 455 LEU A N 1
ATOM 3414 C CA . LEU A 1 455 ? 11.452 -18.847 9.688 1.00 94.31 455 LEU A CA 1
ATOM 3415 C C . LEU A 1 455 ? 12.109 -17.620 10.315 1.00 94.31 455 LEU A C 1
ATOM 3417 O O . LEU A 1 455 ? 12.513 -17.660 11.477 1.00 94.31 455 LEU A O 1
ATOM 3421 N N . GLN A 1 456 ? 12.226 -16.543 9.551 1.00 94.19 456 GLN A N 1
ATOM 3422 C CA . GLN A 1 456 ? 12.718 -15.257 10.025 1.00 94.19 456 GLN A CA 1
ATOM 3423 C C . GLN A 1 456 ? 11.610 -14.219 9.908 1.00 94.19 456 GLN A C 1
ATOM 3425 O O . GLN A 1 456 ? 11.012 -14.079 8.846 1.00 94.19 456 GLN A O 1
ATOM 3430 N N . THR A 1 457 ? 11.362 -13.475 10.979 1.00 93.62 457 THR A N 1
ATOM 3431 C CA . THR A 1 457 ? 10.310 -12.457 11.031 1.00 93.62 457 THR A CA 1
ATOM 3432 C C . THR A 1 457 ? 10.880 -11.160 11.567 1.00 93.62 457 THR A C 1
ATOM 3434 O O . THR A 1 457 ? 11.537 -11.165 12.608 1.00 93.62 457 THR A O 1
ATOM 3437 N N . LYS A 1 458 ? 10.591 -10.053 10.878 1.00 90.25 458 LYS A N 1
ATOM 3438 C CA . LYS A 1 458 ? 10.842 -8.696 11.364 1.00 90.25 458 LYS A CA 1
ATOM 3439 C C . LYS A 1 458 ? 9.535 -8.046 11.797 1.00 90.25 458 LYS A C 1
ATOM 3441 O O . LYS A 1 458 ? 8.578 -7.977 11.019 1.00 90.25 458 LYS A O 1
ATOM 3446 N N . TYR A 1 459 ? 9.498 -7.543 13.021 1.00 89.81 459 TYR A N 1
ATOM 3447 C CA . TYR A 1 459 ? 8.332 -6.870 13.589 1.00 89.81 459 TYR A CA 1
ATOM 3448 C C . TYR A 1 459 ? 8.747 -5.650 14.413 1.00 89.81 459 TYR A C 1
ATOM 3450 O O . TYR A 1 459 ? 9.922 -5.448 14.702 1.00 89.81 459 TYR A O 1
ATOM 3458 N N . THR A 1 460 ? 7.778 -4.820 14.785 1.00 85.12 460 THR A N 1
ATOM 3459 C CA . THR A 1 460 ? 7.956 -3.804 15.830 1.00 85.12 460 THR A CA 1
ATOM 3460 C C . THR A 1 460 ? 6.877 -3.949 16.886 1.00 85.12 460 THR A C 1
ATOM 3462 O O . THR A 1 460 ? 5.839 -4.577 16.653 1.00 85.12 460 THR A O 1
ATOM 3465 N N . CYS A 1 461 ? 7.112 -3.308 18.021 1.00 84.25 461 CYS A N 1
ATOM 3466 C CA . CYS A 1 461 ? 6.151 -3.172 19.095 1.00 84.25 461 CYS A CA 1
ATOM 3467 C C . CYS A 1 461 ? 5.511 -1.788 19.031 1.00 84.25 461 CYS A C 1
ATOM 3469 O O . CYS A 1 461 ? 6.131 -0.776 19.355 1.00 84.25 461 CYS A O 1
ATOM 3471 N N . LEU A 1 462 ? 4.256 -1.739 18.586 1.00 80.38 462 LEU A N 1
ATOM 3472 C CA . LEU A 1 462 ? 3.495 -0.500 18.524 1.00 80.38 462 LEU A CA 1
ATOM 3473 C C . LEU A 1 462 ? 2.840 -0.195 19.872 1.00 80.38 462 LEU A C 1
ATOM 3475 O O . LEU A 1 462 ? 2.111 -1.048 20.387 1.00 80.38 462 LEU A O 1
ATOM 3479 N N . PRO A 1 463 ? 2.999 1.023 20.416 1.00 78.75 463 PRO A N 1
ATOM 3480 C CA . PRO A 1 463 ? 2.218 1.465 21.563 1.00 78.75 463 PRO A CA 1
ATOM 3481 C C . PRO A 1 463 ? 0.721 1.409 21.234 1.00 78.75 463 PRO A C 1
ATOM 3483 O O . PRO A 1 463 ? 0.245 2.113 20.345 1.00 78.75 463 PRO A O 1
ATOM 3486 N N . ALA A 1 464 ? -0.021 0.549 21.932 1.00 83.38 464 ALA A N 1
ATOM 3487 C CA . ALA A 1 464 ? -1.446 0.345 21.706 1.00 83.38 464 ALA A CA 1
ATOM 3488 C C . ALA A 1 464 ? -2.177 -0.045 22.989 1.00 83.38 464 ALA A C 1
ATOM 3490 O O . ALA A 1 464 ? -1.595 -0.625 23.907 1.00 83.38 464 ALA A O 1
ATOM 3491 N N . ILE A 1 465 ? -3.476 0.242 23.029 1.00 83.88 465 ILE A N 1
ATOM 3492 C CA . ILE A 1 465 ? -4.371 -0.223 24.083 1.00 83.88 465 ILE A CA 1
ATOM 3493 C C . ILE A 1 465 ? -4.700 -1.686 23.786 1.00 83.88 465 ILE A C 1
ATOM 3495 O O . ILE A 1 465 ? -5.331 -1.986 22.774 1.00 83.88 465 ILE A O 1
ATOM 3499 N N . HIS A 1 466 ? -4.282 -2.590 24.673 1.00 89.00 466 HIS A N 1
ATOM 3500 C CA . HIS A 1 466 ? -4.581 -4.019 24.594 1.00 89.00 466 HIS A CA 1
ATOM 3501 C C . HIS A 1 466 ? -5.625 -4.403 25.647 1.00 89.00 466 HIS A C 1
ATOM 3503 O O . HIS A 1 466 ? -5.416 -4.216 26.847 1.00 89.00 466 HIS A O 1
ATOM 3509 N N . GLN A 1 467 ? -6.753 -4.956 25.205 1.00 91.06 467 GLN A N 1
ATOM 3510 C CA . GLN A 1 467 ? -7.870 -5.337 26.063 1.00 91.06 467 GLN A CA 1
ATOM 3511 C C . GLN A 1 467 ? -8.227 -6.809 25.870 1.00 91.06 467 GLN A C 1
ATOM 3513 O O . GLN A 1 467 ? -8.495 -7.260 24.758 1.00 91.06 467 GLN A O 1
ATOM 3518 N N . VAL A 1 468 ? -8.319 -7.539 26.983 1.00 92.19 468 VAL A N 1
ATOM 3519 C CA . VAL A 1 468 ? -8.756 -8.937 27.011 1.00 92.19 468 VAL A CA 1
ATOM 3520 C C . VAL A 1 468 ? -10.137 -9.037 27.647 1.00 92.19 468 VAL A C 1
ATOM 3522 O O . VAL A 1 468 ? -10.367 -8.555 28.754 1.00 92.19 468 VAL A O 1
ATOM 3525 N N . THR A 1 469 ? -11.068 -9.688 26.955 1.00 93.94 469 THR A N 1
ATOM 3526 C CA . THR A 1 469 ? -12.456 -9.866 27.394 1.00 93.94 469 THR A CA 1
ATOM 3527 C C . THR A 1 469 ? -12.856 -11.333 27.319 1.00 93.94 469 THR A C 1
ATOM 3529 O O . THR A 1 469 ? -12.912 -11.919 26.242 1.00 93.94 469 THR A O 1
ATOM 3532 N N . CYS A 1 470 ? -13.185 -11.940 28.457 1.00 94.38 470 CYS A N 1
ATOM 3533 C CA . CYS A 1 470 ? -13.586 -13.348 28.510 1.00 94.38 470 CYS A CA 1
ATOM 3534 C C . CYS A 1 470 ? -14.899 -13.629 27.763 1.00 94.38 470 CYS A C 1
ATOM 3536 O O . CYS A 1 470 ? -15.770 -12.764 27.659 1.00 94.38 470 CYS A O 1
ATOM 3538 N N . GLU A 1 471 ? -15.072 -14.862 27.281 1.00 93.00 471 GLU A N 1
ATOM 3539 C CA . GLU A 1 471 ? -16.304 -15.289 26.618 1.00 93.00 471 GLU A CA 1
ATOM 3540 C C . GLU A 1 471 ? -17.549 -15.039 27.498 1.00 93.00 471 GLU A C 1
ATOM 3542 O O . GLU A 1 471 ? -17.557 -15.269 28.708 1.00 93.00 471 GLU A O 1
ATOM 3547 N N . HIS A 1 472 ? -18.607 -14.553 26.846 1.00 90.38 472 HIS A N 1
ATOM 3548 C CA . HIS A 1 472 ? -19.872 -14.040 27.382 1.00 90.38 472 HIS A CA 1
ATOM 3549 C C . HIS A 1 472 ? -19.840 -12.637 28.005 1.00 90.38 472 HIS A C 1
ATOM 3551 O O . HIS A 1 472 ? -20.918 -12.099 28.272 1.00 90.38 472 HIS A O 1
ATOM 3557 N N . SER A 1 473 ? -18.667 -12.018 28.151 1.00 93.69 473 SER A N 1
ATOM 3558 C CA . SER A 1 473 ? -18.532 -10.622 28.584 1.00 93.69 473 SER A CA 1
ATOM 3559 C C . SER A 1 473 ? -18.573 -9.637 27.405 1.00 93.69 473 SER A C 1
ATOM 3561 O O . SER A 1 473 ? -18.603 -10.028 26.234 1.00 93.69 473 SER A O 1
ATOM 3563 N N . PHE A 1 474 ? -18.601 -8.341 27.720 1.00 91.75 474 PHE A N 1
ATOM 3564 C CA . PHE A 1 474 ? -18.594 -7.250 26.746 1.00 91.75 474 PHE A CA 1
ATOM 3565 C C . PHE A 1 474 ? -17.268 -6.494 26.815 1.00 91.75 474 PHE A C 1
ATOM 3567 O O . PHE A 1 474 ? -16.861 -6.068 27.893 1.00 91.75 474 PHE A O 1
ATOM 3574 N N . ALA A 1 475 ? -16.615 -6.337 25.668 1.00 93.31 475 ALA A N 1
ATOM 3575 C CA . ALA A 1 475 ? -15.461 -5.472 25.503 1.00 93.31 475 ALA A CA 1
ATOM 3576 C C . ALA A 1 475 ? -15.978 -4.058 25.250 1.00 93.31 475 ALA A C 1
ATOM 3578 O O . ALA A 1 475 ? -16.833 -3.867 24.383 1.00 93.31 475 ALA A O 1
ATOM 3579 N N . SER A 1 476 ? -15.484 -3.095 26.019 1.00 92.44 476 SER A N 1
ATOM 3580 C CA . SER A 1 476 ? -15.794 -1.677 25.855 1.00 92.44 476 SER A CA 1
ATOM 3581 C C . SER A 1 476 ? -14.514 -0.970 25.450 1.00 92.44 476 SER A C 1
ATOM 3583 O O . SER A 1 476 ? -13.624 -0.817 26.284 1.00 92.44 476 SER A O 1
ATOM 3585 N N . LEU A 1 477 ? -14.436 -0.580 24.182 1.00 92.44 477 LEU A N 1
ATOM 3586 C CA . LEU A 1 477 ? -13.356 0.221 23.628 1.00 92.44 477 LEU A CA 1
ATOM 3587 C C . LEU A 1 477 ? -13.793 1.678 23.693 1.00 92.44 477 LEU A C 1
ATOM 3589 O O . LEU A 1 477 ? -14.913 2.005 23.302 1.00 92.44 477 LEU A O 1
ATOM 3593 N N . GLN A 1 478 ? -12.917 2.542 24.181 1.00 91.25 478 GLN A N 1
ATOM 3594 C CA . GLN A 1 478 ? -13.193 3.964 24.316 1.00 91.25 478 GLN A CA 1
ATOM 3595 C C . GLN A 1 478 ? -11.919 4.751 24.047 1.00 91.25 478 GLN A C 1
ATOM 3597 O O . GLN A 1 478 ? -10.826 4.313 24.418 1.00 91.25 478 GLN A O 1
ATOM 3602 N N . CYS A 1 479 ? -12.096 5.904 23.419 1.00 85.62 479 CYS A N 1
ATOM 3603 C CA . CYS A 1 479 ? -11.085 6.926 23.254 1.00 85.62 479 CYS A CA 1
ATOM 3604 C C . CYS A 1 479 ? -11.538 8.227 23.920 1.00 85.62 479 CYS A C 1
ATOM 3606 O O . CYS A 1 479 ? -12.738 8.461 24.106 1.00 85.62 479 CYS A O 1
ATOM 3608 N N . ASP A 1 480 ? -10.571 9.067 24.281 1.00 83.69 480 ASP A N 1
ATOM 3609 C CA . ASP A 1 480 ? -10.849 10.401 24.810 1.00 83.69 480 ASP A CA 1
ATOM 3610 C C . ASP A 1 480 ? -11.589 11.257 23.774 1.00 83.69 480 ASP A C 1
ATOM 3612 O O . ASP A 1 480 ? -11.610 10.941 22.581 1.00 83.69 480 ASP A O 1
ATOM 3616 N N . GLU A 1 481 ? -12.232 12.329 24.230 1.00 81.00 481 GLU A N 1
ATOM 3617 C CA . GLU A 1 481 ? -13.014 13.218 23.370 1.00 81.00 481 GLU A CA 1
ATOM 3618 C C . GLU A 1 481 ? -12.172 13.732 22.189 1.00 81.00 481 GLU A C 1
ATOM 3620 O O . GLU A 1 481 ? -11.013 14.108 22.353 1.00 81.00 481 GLU A O 1
ATOM 3625 N N . GLY A 1 482 ? -12.744 13.684 20.983 1.00 72.88 482 GLY A N 1
ATOM 3626 C CA . GLY A 1 482 ? -12.042 14.033 19.746 1.00 72.88 482 GLY A CA 1
ATOM 3627 C C . GLY A 1 482 ? -11.146 12.932 19.171 1.00 72.88 482 GLY A C 1
ATOM 3628 O O . GLY A 1 482 ? -10.607 13.126 18.094 1.00 72.88 482 GLY A O 1
ATOM 3629 N N . ASN A 1 483 ? -11.008 11.770 19.819 1.00 72.94 483 ASN A N 1
ATOM 3630 C CA . ASN A 1 483 ? -10.255 10.636 19.277 1.00 72.94 483 ASN A CA 1
ATOM 3631 C C . ASN A 1 483 ? -11.171 9.488 18.818 1.00 72.94 483 ASN A C 1
ATOM 3633 O O . ASN A 1 483 ? -12.201 9.205 19.433 1.00 72.94 483 ASN A O 1
ATOM 3637 N N . LEU A 1 484 ? -10.772 8.780 17.765 1.00 78.94 484 LEU A N 1
ATOM 3638 C CA . LEU A 1 484 ? -11.449 7.616 17.200 1.00 78.94 484 LEU A CA 1
ATOM 3639 C C . LEU A 1 484 ? -10.606 6.353 17.378 1.00 78.94 484 LEU A C 1
ATOM 3641 O O . LEU A 1 484 ? -9.376 6.393 17.395 1.00 78.94 484 LEU A O 1
ATOM 3645 N N 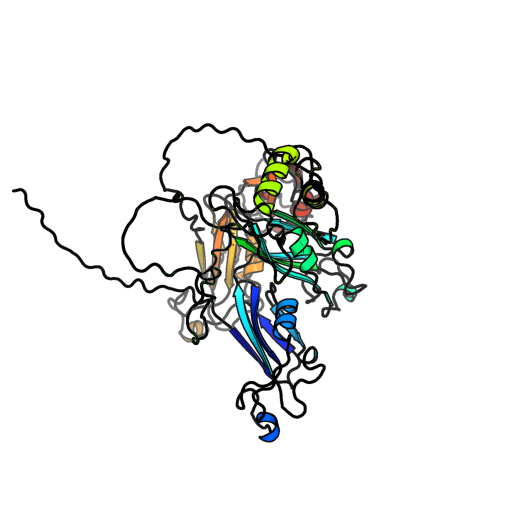. ILE A 1 485 ? -11.298 5.226 17.507 1.00 82.75 485 ILE A N 1
ATOM 3646 C CA . ILE A 1 485 ? -10.734 3.886 17.635 1.00 82.75 485 ILE A CA 1
ATOM 3647 C C . ILE A 1 485 ? -10.196 3.436 16.273 1.00 82.75 485 ILE A C 1
ATOM 3649 O O . ILE A 1 485 ? -10.944 3.410 15.296 1.00 82.75 485 ILE A O 1
ATOM 3653 N N . PHE A 1 486 ? -8.931 3.016 16.248 1.00 79.69 486 PHE A N 1
ATOM 3654 C CA . PHE A 1 486 ? -8.285 2.328 15.130 1.00 79.69 486 PHE A CA 1
ATOM 3655 C C . PHE A 1 486 ? -7.810 0.952 15.585 1.00 79.69 486 PHE A C 1
ATOM 3657 O O . PHE A 1 486 ? -6.868 0.841 16.375 1.00 79.69 486 PHE A O 1
ATOM 3664 N N . VAL A 1 487 ? -8.466 -0.103 15.112 1.00 85.12 487 VAL A N 1
ATOM 3665 C CA . VAL A 1 487 ? -8.157 -1.478 15.520 1.00 85.12 487 VAL A CA 1
ATOM 3666 C C . VAL A 1 487 ? -6.894 -1.964 14.800 1.00 85.12 487 VAL A C 1
ATOM 3668 O O . VAL A 1 487 ? -6.812 -1.943 13.577 1.00 85.12 487 VAL A O 1
ATOM 3671 N N . ILE A 1 488 ? -5.900 -2.425 15.562 1.00 80.81 488 ILE A N 1
ATOM 3672 C CA . ILE A 1 488 ? -4.648 -3.000 15.039 1.00 80.81 488 ILE A CA 1
ATOM 3673 C C . ILE A 1 488 ? -4.819 -4.498 14.791 1.00 80.81 488 ILE A C 1
ATOM 3675 O O . ILE A 1 488 ? -4.409 -5.017 13.758 1.00 80.81 488 ILE A O 1
ATOM 3679 N N . GLY A 1 489 ? -5.454 -5.200 15.726 1.00 84.94 489 GLY A N 1
ATOM 3680 C CA . GLY A 1 489 ? -5.691 -6.632 15.619 1.00 84.94 489 GLY A CA 1
ATOM 3681 C C . GLY A 1 489 ? -6.736 -7.093 16.621 1.00 84.94 489 GLY A C 1
ATOM 3682 O O . GLY A 1 489 ? -6.918 -6.481 17.675 1.00 84.94 489 GLY A O 1
ATOM 3683 N N . ALA A 1 490 ? -7.448 -8.167 16.283 1.00 88.12 490 ALA A N 1
ATOM 3684 C CA . ALA A 1 490 ? -8.407 -8.773 17.192 1.00 88.12 490 ALA A CA 1
ATOM 3685 C C . ALA A 1 490 ? -8.504 -10.288 17.002 1.00 88.12 490 ALA A C 1
ATOM 3687 O O . ALA A 1 490 ? -8.640 -10.784 15.881 1.00 88.12 490 ALA A O 1
ATOM 3688 N N . HIS A 1 491 ? -8.494 -11.015 18.118 1.00 88.56 491 HIS A N 1
ATOM 3689 C CA . HIS A 1 491 ? -8.423 -12.473 18.150 1.00 88.56 491 HIS A CA 1
ATOM 3690 C C . HIS A 1 491 ? -9.471 -13.024 19.111 1.00 88.56 491 HIS A C 1
ATOM 3692 O O . HIS A 1 491 ? -9.463 -12.700 20.294 1.00 88.56 491 HIS A O 1
ATOM 3698 N N . TYR A 1 492 ? -10.382 -13.861 18.610 1.00 90.69 492 TYR A N 1
ATOM 3699 C CA . TYR A 1 492 ? -11.341 -14.580 19.449 1.00 90.69 492 TYR A CA 1
ATOM 3700 C C . TYR A 1 492 ? -10.980 -16.062 19.504 1.00 90.69 492 TYR A C 1
ATOM 3702 O O . TYR A 1 492 ? -10.968 -16.742 18.472 1.00 90.69 492 TYR A O 1
ATOM 3710 N N . GLY A 1 493 ? -10.671 -16.558 20.701 1.00 91.12 493 GLY A N 1
ATOM 3711 C CA . GLY A 1 493 ? -10.073 -17.876 20.854 1.00 91.12 493 GLY A CA 1
ATOM 3712 C C . GLY A 1 493 ? -9.455 -18.125 22.227 1.00 91.12 493 GLY A C 1
ATOM 3713 O O . GLY A 1 493 ? -9.920 -17.593 23.231 1.00 91.12 493 GLY A O 1
ATOM 3714 N N . ARG A 1 494 ? -8.428 -18.971 22.272 1.00 90.31 494 ARG A N 1
ATOM 3715 C CA . ARG A 1 494 ? -7.583 -19.218 23.441 1.00 90.31 494 ARG A CA 1
ATOM 3716 C C . ARG A 1 494 ? -6.171 -19.552 22.979 1.00 90.31 494 ARG A C 1
ATOM 3718 O O . ARG A 1 494 ? -6.006 -20.414 22.120 1.00 90.31 494 ARG A O 1
ATOM 3725 N N . HIS A 1 495 ? -5.198 -18.902 23.609 1.00 86.81 495 HIS A N 1
ATOM 3726 C CA . HIS A 1 495 ? -3.766 -18.957 23.299 1.00 86.81 495 HIS A CA 1
ATOM 3727 C C . HIS A 1 495 ? -2.886 -19.285 24.497 1.00 86.81 495 HIS A C 1
ATOM 3729 O O . HIS A 1 495 ? -1.734 -19.663 24.334 1.00 86.81 495 HIS A O 1
ATOM 3735 N N . ASP A 1 496 ? -3.446 -19.222 25.701 1.00 86.50 496 ASP A N 1
ATOM 3736 C CA . ASP A 1 496 ? -2.736 -19.570 26.916 1.00 86.50 496 ASP A CA 1
ATOM 3737 C C . ASP A 1 496 ? -3.682 -20.187 27.967 1.00 86.50 496 ASP A C 1
ATOM 3739 O O . ASP A 1 496 ? -4.919 -20.188 27.846 1.00 86.50 496 ASP A O 1
ATOM 3743 N N . ARG A 1 497 ? -3.075 -20.763 29.009 1.00 88.75 497 ARG A N 1
ATOM 3744 C CA . ARG A 1 497 ? -3.776 -21.450 30.107 1.00 88.75 497 ARG A CA 1
ATOM 3745 C C . ARG A 1 497 ? -4.014 -20.574 31.332 1.00 88.75 497 ARG A C 1
ATOM 3747 O O . ARG A 1 497 ? -4.455 -21.089 32.350 1.00 88.75 497 ARG A O 1
ATOM 3754 N N . THR A 1 498 ? -3.691 -19.290 31.261 1.00 88.25 498 THR A N 1
ATOM 3755 C CA . THR A 1 498 ? -3.721 -18.337 32.380 1.00 88.25 498 THR A CA 1
ATOM 3756 C C . THR A 1 498 ? -4.806 -17.274 32.230 1.00 88.25 498 THR A C 1
ATOM 3758 O O . THR A 1 498 ? -5.361 -16.796 33.219 1.00 88.25 498 THR A O 1
ATOM 3761 N N . THR A 1 499 ? -5.193 -16.968 30.998 1.00 90.69 499 THR A N 1
ATOM 3762 C CA . THR A 1 499 ? -6.162 -15.942 30.652 1.00 90.69 499 THR A CA 1
ATOM 3763 C C . THR A 1 499 ? -7.582 -16.480 30.778 1.00 90.69 499 THR A C 1
ATOM 3765 O O . THR A 1 499 ? -7.930 -17.556 30.269 1.00 90.69 499 THR A O 1
ATOM 3768 N N . CYS A 1 500 ? -8.437 -15.715 31.466 1.00 91.06 500 CYS A N 1
ATOM 3769 C CA . CYS A 1 500 ? -9.855 -16.031 31.652 1.00 91.06 500 CYS A CA 1
ATOM 3770 C C . CYS A 1 500 ? -10.115 -17.418 32.281 1.00 91.06 500 CYS A C 1
ATOM 3772 O O . CYS A 1 500 ? -10.983 -18.165 31.826 1.00 91.06 500 CYS A O 1
ATOM 3774 N N . ILE A 1 501 ? -9.361 -17.763 33.332 1.00 93.25 501 ILE A N 1
ATOM 3775 C CA . ILE A 1 501 ? -9.374 -19.093 33.979 1.00 93.25 501 ILE A CA 1
ATOM 3776 C C . ILE A 1 501 ? -10.337 -19.233 35.162 1.00 93.25 501 ILE A C 1
ATOM 3778 O O . ILE A 1 501 ? -10.596 -20.344 35.624 1.00 93.25 501 ILE A O 1
ATOM 3782 N N . SER A 1 502 ? -10.866 -18.126 35.683 1.00 88.50 502 SER A N 1
ATOM 3783 C CA . SER A 1 502 ? -11.660 -18.124 36.914 1.00 88.50 502 SER A CA 1
ATOM 3784 C C . SER A 1 502 ? -12.855 -19.077 36.827 1.00 88.50 502 SER A C 1
ATOM 3786 O O . SER A 1 502 ? -13.727 -18.915 35.974 1.00 88.50 502 SER A O 1
ATOM 3788 N N . GLN A 1 503 ? -12.896 -20.053 37.744 1.00 86.38 503 GLN A N 1
ATOM 3789 C CA . GLN A 1 503 ? -13.945 -21.079 37.853 1.00 86.38 503 GLN A CA 1
ATOM 3790 C C . GLN A 1 503 ? -14.095 -21.976 36.608 1.00 86.38 503 GLN A C 1
ATOM 3792 O O . GLN A 1 503 ? -15.173 -22.520 36.361 1.00 86.38 503 GLN A O 1
ATOM 3797 N N . ARG A 1 504 ? -13.026 -22.148 35.817 1.00 89.19 504 ARG A N 1
ATOM 3798 C CA . ARG A 1 504 ? -13.042 -23.002 34.622 1.00 89.19 504 ARG A CA 1
ATOM 3799 C C . ARG A 1 504 ? -12.420 -24.376 34.891 1.00 89.19 504 ARG A C 1
ATOM 3801 O O . ARG A 1 504 ? -11.367 -24.448 35.520 1.00 89.19 504 ARG A O 1
ATOM 3808 N N . PRO A 1 505 ? -13.049 -25.473 34.429 1.00 91.56 505 PRO A N 1
ATOM 3809 C CA . PRO A 1 505 ? -12.450 -26.800 34.497 1.00 91.56 505 PRO A CA 1
ATOM 3810 C C . PRO A 1 505 ? -11.282 -26.917 33.511 1.00 91.56 505 PRO A C 1
ATOM 3812 O O . PRO A 1 505 ? -11.312 -26.318 32.435 1.00 91.56 505 PRO A O 1
ATOM 3815 N N . GLU A 1 506 ? -10.298 -27.758 33.842 1.00 89.00 506 GLU A N 1
ATOM 3816 C CA . GLU A 1 506 ? -9.083 -27.960 33.035 1.00 89.00 506 GLU A CA 1
ATOM 3817 C C . GLU A 1 506 ? -9.407 -28.300 31.567 1.00 89.00 506 GLU A C 1
ATOM 3819 O O . GLU A 1 506 ? -8.783 -27.786 30.641 1.00 89.00 506 GLU A O 1
ATOM 3824 N N . SER A 1 507 ? -10.460 -29.088 31.328 1.00 89.50 507 SER A N 1
ATOM 3825 C CA . SER A 1 507 ? -10.897 -29.468 29.978 1.00 89.50 507 SER A CA 1
ATOM 3826 C C . SER A 1 507 ? -11.251 -28.277 29.078 1.00 89.50 507 SER A C 1
ATOM 3828 O O . SER A 1 507 ? -11.184 -28.407 27.862 1.00 89.50 507 SER A O 1
ATOM 3830 N N . GLN A 1 508 ? -11.636 -27.129 29.650 1.00 91.12 508 GLN A N 1
ATOM 3831 C CA . GLN A 1 508 ? -11.994 -25.921 28.898 1.00 91.12 508 GLN A CA 1
ATOM 3832 C C . GLN A 1 508 ? -10.800 -24.995 28.620 1.00 91.12 508 GLN A C 1
ATOM 3834 O O . GLN A 1 508 ? -10.951 -24.066 27.825 1.00 91.12 508 GLN A O 1
ATOM 3839 N N . ILE A 1 509 ? -9.645 -25.218 29.261 1.00 91.75 509 ILE A N 1
ATOM 3840 C CA . ILE A 1 509 ? -8.455 -24.356 29.140 1.00 91.75 509 ILE A CA 1
ATOM 3841 C C . ILE A 1 509 ? -7.252 -25.056 28.491 1.00 91.75 509 ILE A C 1
ATOM 3843 O O . ILE A 1 509 ? -6.260 -24.402 28.188 1.00 91.75 509 ILE A O 1
ATOM 3847 N N . GLN A 1 510 ? -7.333 -26.367 28.232 1.00 88.31 510 GLN A N 1
ATOM 3848 C CA . GLN A 1 510 ? -6.238 -27.140 27.632 1.00 88.31 510 GLN A CA 1
ATOM 3849 C C . GLN A 1 510 ? -5.902 -26.736 26.191 1.00 88.31 510 GLN A C 1
ATOM 3851 O O . GLN A 1 510 ? -4.727 -26.764 25.819 1.00 88.31 510 GLN A O 1
ATOM 3856 N N . ASN A 1 511 ? -6.911 -26.398 25.382 1.00 87.62 511 ASN A N 1
ATOM 3857 C CA . ASN A 1 511 ? -6.721 -26.074 23.972 1.00 87.62 511 ASN A CA 1
ATOM 3858 C C . ASN A 1 511 ? -6.287 -24.611 23.794 1.00 87.62 511 ASN A C 1
ATOM 3860 O O . ASN A 1 511 ? -7.119 -23.706 23.789 1.00 87.62 511 ASN A O 1
ATOM 3864 N N . ILE A 1 512 ? -4.979 -24.410 23.652 1.00 85.75 512 ILE A N 1
ATOM 3865 C CA . ILE A 1 512 ? -4.340 -23.107 23.410 1.00 85.75 512 ILE A CA 1
ATOM 3866 C C . ILE A 1 512 ? -4.045 -22.844 21.927 1.00 85.75 512 ILE A C 1
ATOM 3868 O O . ILE A 1 512 ? -3.584 -21.773 21.554 1.00 85.75 512 ILE A O 1
ATOM 3872 N N . ASP A 1 513 ? -4.329 -23.812 21.062 1.00 82.62 513 ASP A N 1
ATOM 3873 C CA . ASP A 1 513 ? -4.257 -23.645 19.612 1.00 82.62 513 ASP A CA 1
ATOM 3874 C C . ASP A 1 513 ? -5.663 -23.388 19.059 1.00 82.62 513 ASP A C 1
ATOM 3876 O O . ASP A 1 513 ? -6.143 -24.011 18.113 1.00 82.62 513 ASP A O 1
ATOM 3880 N N . CYS A 1 514 ? -6.382 -22.497 19.738 1.00 85.38 514 CYS A N 1
ATOM 3881 C CA . CYS A 1 514 ? -7.719 -22.105 19.356 1.00 85.38 514 CYS A CA 1
ATOM 3882 C C . CYS A 1 514 ? -7.697 -20.666 18.857 1.00 85.38 514 CYS A C 1
ATOM 3884 O O . CYS A 1 514 ? -7.923 -19.736 19.622 1.00 85.38 514 CYS A O 1
ATOM 3886 N N . SER A 1 515 ? -7.445 -20.463 17.567 1.00 72.06 515 SER A N 1
ATOM 3887 C CA . SER A 1 515 ? -7.681 -19.173 16.908 1.00 72.06 515 SER A CA 1
ATOM 3888 C C . SER A 1 515 ? -8.602 -19.345 15.716 1.00 72.06 515 SER A C 1
ATOM 3890 O O . SER A 1 515 ? -8.497 -20.296 14.944 1.00 72.06 515 SER A O 1
ATOM 3892 N N . ARG A 1 516 ? -9.462 -18.352 15.499 1.00 64.44 516 ARG A N 1
ATOM 3893 C CA . ARG A 1 516 ? -9.989 -18.067 14.167 1.00 64.44 516 ARG A CA 1
ATOM 3894 C C . ARG A 1 516 ? -9.973 -16.568 13.968 1.00 64.44 516 ARG A C 1
ATOM 3896 O O . ARG A 1 516 ? -10.497 -15.820 14.788 1.00 64.44 516 ARG A O 1
ATOM 3903 N N . GLN A 1 517 ? -9.354 -16.154 12.873 1.00 60.34 517 GLN A N 1
ATOM 3904 C CA . GLN A 1 517 ? -9.160 -14.753 12.536 1.00 60.34 517 GLN A CA 1
ATOM 3905 C C . GLN A 1 517 ? -10.499 -14.130 12.177 1.00 60.34 517 GLN A C 1
ATOM 3907 O O . GLN A 1 517 ? -11.046 -14.376 11.105 1.00 60.34 517 GLN A O 1
ATOM 3912 N N . GLN A 1 518 ? -11.062 -13.394 13.132 1.00 61.09 518 GLN A N 1
ATOM 3913 C CA . GLN A 1 518 ? -12.356 -12.720 13.006 1.00 61.09 518 GLN A CA 1
ATOM 3914 C C . GLN A 1 518 ? -12.263 -11.260 13.426 1.00 61.09 518 GLN A C 1
ATOM 3916 O O . GLN A 1 518 ? -13.226 -10.671 13.916 1.00 61.09 518 GLN A O 1
ATOM 3921 N N . ALA A 1 519 ? -11.094 -10.684 13.138 1.00 57.81 519 ALA A N 1
ATOM 3922 C CA . ALA A 1 519 ? -10.853 -9.258 13.071 1.00 57.81 519 ALA A CA 1
ATOM 3923 C C . ALA A 1 519 ? -12.039 -8.526 12.423 1.00 57.81 519 ALA A C 1
ATOM 3925 O O . ALA A 1 519 ? -12.607 -7.637 13.045 1.00 57.81 519 ALA A O 1
ATOM 3926 N N . SER A 1 520 ? -12.525 -8.980 11.261 1.00 68.12 520 SER A N 1
ATOM 3927 C CA . SER A 1 520 ? -13.574 -8.290 10.491 1.00 68.12 520 SER A CA 1
ATOM 3928 C C . SER A 1 520 ? -14.766 -7.794 11.318 1.00 68.12 520 SER A C 1
ATOM 3930 O O . SER A 1 520 ? -15.199 -6.667 11.120 1.00 68.12 520 SER A O 1
ATOM 3932 N N . LYS A 1 521 ? -15.258 -8.561 12.300 1.00 82.12 521 LYS A N 1
ATOM 3933 C CA . LYS A 1 521 ? -16.415 -8.150 13.114 1.00 82.12 521 LYS A CA 1
ATOM 3934 C C . LYS A 1 521 ? -16.107 -7.036 14.106 1.00 82.12 521 LYS A C 1
ATOM 3936 O O . LYS A 1 521 ? -16.976 -6.199 14.349 1.00 82.12 521 LYS A O 1
ATOM 3941 N N . VAL A 1 522 ? -14.900 -7.013 14.669 1.00 84.44 522 VAL A N 1
ATOM 3942 C CA . VAL A 1 522 ? -14.454 -5.920 15.545 1.00 84.44 522 VAL A CA 1
ATOM 3943 C C . VAL A 1 522 ? -14.210 -4.662 14.720 1.00 84.44 522 VAL A C 1
ATOM 3945 O O . VAL A 1 522 ? -14.704 -3.602 15.087 1.00 84.44 522 VAL A O 1
ATOM 3948 N N . PHE A 1 523 ? -13.542 -4.796 13.572 1.00 81.62 523 PHE A N 1
ATOM 3949 C CA . PHE A 1 523 ? -13.255 -3.680 12.670 1.00 81.62 523 PHE A CA 1
ATOM 3950 C C . PHE A 1 523 ? -14.561 -3.055 12.143 1.00 81.62 523 PHE A C 1
ATOM 3952 O O . PHE A 1 523 ? -14.783 -1.864 12.314 1.00 81.62 523 PHE A O 1
ATOM 3959 N N . GLU A 1 524 ? -15.506 -3.859 11.637 1.00 82.31 524 GLU A N 1
ATOM 3960 C CA . GLU A 1 524 ? -16.838 -3.389 11.204 1.00 82.31 524 GLU A CA 1
ATOM 3961 C C . GLU A 1 524 ? -17.615 -2.657 12.314 1.00 82.31 524 GLU A C 1
ATOM 3963 O O . GLU A 1 524 ? -18.405 -1.750 12.044 1.00 82.31 524 GLU A O 1
ATOM 3968 N N . SER A 1 525 ? -17.446 -3.087 13.567 1.00 83.75 525 SER A N 1
ATOM 3969 C CA . SER A 1 525 ? -18.263 -2.602 14.679 1.00 83.75 525 SER A CA 1
ATOM 3970 C C . SER A 1 525 ? -17.661 -1.401 15.398 1.00 83.75 525 SER A C 1
ATOM 3972 O O . SER A 1 525 ? -18.434 -0.606 15.938 1.00 83.75 525 SER A O 1
ATOM 3974 N N . CYS A 1 526 ? -16.334 -1.276 15.439 1.00 83.19 526 CYS A N 1
ATOM 3975 C CA . CYS A 1 526 ? -15.642 -0.349 16.334 1.00 83.19 526 CYS A CA 1
ATOM 3976 C C . CYS A 1 526 ? -14.740 0.668 15.634 1.00 83.19 526 CYS A C 1
ATOM 3978 O O . CYS A 1 526 ? -14.522 1.732 16.207 1.00 83.19 526 CYS A O 1
ATOM 3980 N N . ASP A 1 527 ? -14.238 0.371 14.436 1.00 82.75 527 ASP A N 1
ATOM 3981 C CA . ASP A 1 527 ? -13.284 1.243 13.750 1.00 82.75 527 ASP A CA 1
ATOM 3982 C C . ASP A 1 527 ? -13.940 2.581 13.365 1.00 82.75 527 ASP A C 1
ATOM 3984 O O . ASP A 1 527 ? -15.100 2.621 12.939 1.00 82.75 527 ASP A O 1
ATOM 3988 N N . GLY A 1 528 ? -13.230 3.690 13.579 1.00 80.44 528 GLY A N 1
ATOM 3989 C CA . GLY A 1 528 ? -13.724 5.042 13.297 1.00 80.44 528 GLY A CA 1
ATOM 3990 C C . GLY A 1 528 ? -14.796 5.561 14.266 1.00 80.44 528 GLY A C 1
ATOM 3991 O O . GLY A 1 528 ? -15.463 6.551 13.969 1.00 80.44 528 GLY A O 1
ATOM 3992 N N . LYS A 1 529 ? -14.999 4.917 15.422 1.00 84.62 529 LYS A N 1
ATOM 3993 C CA . LYS A 1 529 ? -15.906 5.397 16.483 1.00 84.62 529 LYS A CA 1
ATOM 3994 C C . LYS A 1 529 ? -15.113 5.912 17.678 1.00 84.62 529 LYS A C 1
ATOM 3996 O O . LYS A 1 529 ? -14.054 5.385 17.978 1.00 84.62 529 LYS A O 1
ATOM 4001 N N . ASN A 1 530 ? -15.648 6.882 18.417 1.00 87.50 530 ASN A N 1
ATOM 4002 C CA . ASN A 1 530 ? -15.055 7.317 19.690 1.00 87.50 530 ASN A CA 1
ATOM 4003 C C . ASN A 1 530 ? -15.232 6.272 20.815 1.00 87.50 530 ASN A C 1
ATOM 4005 O O . ASN A 1 530 ? -14.400 6.162 21.711 1.00 87.50 530 ASN A O 1
ATOM 4009 N N . GLY A 1 531 ? -16.297 5.468 20.734 1.00 90.81 531 GLY A N 1
ATOM 4010 C CA . GLY A 1 531 ? -16.596 4.390 21.671 1.00 90.81 531 GLY A CA 1
ATOM 4011 C C . GLY A 1 531 ? -17.316 3.226 20.993 1.00 90.81 531 GLY A C 1
ATOM 4012 O O . GLY A 1 531 ? -18.130 3.421 20.086 1.00 90.81 531 GLY A O 1
ATOM 4013 N N . CYS A 1 532 ? -17.028 2.002 21.430 1.00 91.94 532 CYS A N 1
ATOM 4014 C CA . CYS A 1 532 ? -17.626 0.776 20.910 1.00 91.94 532 CYS A CA 1
ATOM 4015 C C . CYS A 1 532 ? -17.810 -0.269 22.013 1.00 91.94 532 CYS A C 1
ATOM 4017 O O . CYS A 1 532 ? -16.919 -0.482 22.830 1.00 91.94 532 CYS A O 1
ATOM 4019 N N . VAL A 1 533 ? -18.939 -0.984 21.992 1.00 92.88 533 VAL A N 1
ATOM 4020 C CA . VAL A 1 533 ? -19.177 -2.137 22.869 1.00 92.88 533 VAL A CA 1
ATOM 4021 C C . VAL A 1 533 ? -19.455 -3.374 22.025 1.00 92.88 533 VAL A C 1
ATOM 4023 O O . VAL A 1 533 ? -20.392 -3.385 21.226 1.00 92.88 533 VAL A O 1
ATOM 4026 N N . ILE A 1 534 ? -18.674 -4.437 22.223 1.00 92.12 534 ILE A N 1
ATOM 4027 C CA . ILE A 1 534 ? -18.808 -5.697 21.482 1.00 92.12 534 ILE A CA 1
ATOM 4028 C C . ILE A 1 534 ? -18.816 -6.905 22.421 1.00 92.12 534 ILE A C 1
ATOM 4030 O O . ILE A 1 534 ? -18.042 -6.995 23.370 1.00 92.12 534 ILE A O 1
ATOM 4034 N N . LYS A 1 535 ? -19.718 -7.861 22.179 1.00 91.75 535 LYS A N 1
ATOM 4035 C CA . LYS A 1 535 ? -19.853 -9.059 23.019 1.00 91.75 535 LYS A CA 1
ATOM 4036 C C . LYS A 1 535 ? -18.892 -10.161 22.572 1.00 91.75 535 LYS A C 1
ATOM 4038 O O . LYS A 1 535 ? -19.042 -10.688 21.471 1.00 91.75 535 LYS A O 1
ATOM 4043 N N . ALA A 1 536 ? -17.995 -10.596 23.454 1.00 93.19 536 ALA A N 1
ATOM 4044 C CA . ALA A 1 536 ? -17.103 -11.733 23.227 1.00 93.19 536 ALA A CA 1
ATOM 4045 C C . ALA A 1 536 ? -17.903 -13.048 23.240 1.00 93.19 536 ALA A C 1
ATOM 4047 O O . ALA A 1 536 ? -18.115 -13.651 24.289 1.00 93.19 536 ALA A O 1
ATOM 4048 N N . SER A 1 537 ? -18.442 -13.482 22.099 1.00 91.62 537 SER A N 1
ATOM 4049 C CA . SER A 1 537 ? -19.345 -14.640 22.055 1.00 91.62 537 SER A CA 1
ATOM 4050 C C . SER A 1 537 ? -19.394 -15.333 20.699 1.00 91.62 537 SER A C 1
ATOM 4052 O O . SER A 1 537 ? -19.224 -14.695 19.659 1.00 91.62 537 SER A O 1
ATOM 4054 N N . ASN A 1 538 ? -19.768 -16.616 20.716 1.00 89.94 538 ASN A N 1
ATOM 4055 C CA . ASN A 1 538 ? -19.906 -17.434 19.507 1.00 89.94 538 ASN A CA 1
ATOM 4056 C C . ASN A 1 538 ? -20.987 -16.932 18.536 1.00 89.94 538 ASN A C 1
ATOM 4058 O O . ASN A 1 538 ? -20.961 -17.261 17.357 1.00 89.94 538 ASN A O 1
ATOM 4062 N N . SER A 1 539 ? -21.943 -16.119 18.997 1.00 88.81 539 SER A N 1
ATOM 4063 C CA . SER A 1 539 ? -22.935 -15.490 18.115 1.00 88.81 539 SER A CA 1
ATOM 4064 C C . SER A 1 539 ? -22.360 -14.342 17.282 1.00 88.81 539 SER A C 1
ATOM 4066 O O . SER A 1 539 ? -22.912 -14.028 16.235 1.00 88.81 539 SER A O 1
ATOM 4068 N N . VAL A 1 540 ? -21.284 -13.702 17.751 1.00 87.81 540 VAL A N 1
ATOM 4069 C CA . VAL A 1 540 ? -20.623 -12.589 17.050 1.00 87.81 540 VAL A CA 1
ATOM 4070 C C . VAL A 1 540 ? -19.470 -13.112 16.198 1.00 87.81 540 VAL A C 1
ATOM 4072 O O . VAL A 1 540 ? -19.348 -12.742 15.035 1.00 87.81 540 VAL A O 1
ATOM 4075 N N . PHE A 1 541 ? -18.665 -14.008 16.770 1.00 88.06 541 PHE A N 1
ATOM 4076 C CA . PHE A 1 541 ? -17.415 -14.492 16.186 1.00 88.06 541 PHE A CA 1
ATOM 4077 C C . PHE A 1 541 ? -17.437 -15.998 15.887 1.00 88.06 541 PHE A C 1
ATOM 4079 O O . PHE A 1 541 ? -16.388 -16.623 15.845 1.00 88.06 541 PHE A O 1
ATOM 4086 N N . GLY A 1 542 ? -18.591 -16.654 15.768 1.00 87.44 542 GLY A N 1
ATOM 4087 C CA . GLY A 1 542 ? -18.631 -18.115 15.599 1.00 87.44 542 GLY A CA 1
ATOM 4088 C C . GLY A 1 542 ? -17.912 -18.899 16.715 1.00 87.44 542 GLY A C 1
ATOM 4089 O O . GLY A 1 542 ? -17.371 -18.336 17.663 1.00 87.44 542 GLY A O 1
ATOM 4090 N N . ASP A 1 543 ? -17.888 -20.229 16.612 1.00 89.12 543 ASP A N 1
ATOM 4091 C CA . ASP A 1 543 ? -17.111 -21.058 17.542 1.00 89.12 543 ASP A CA 1
ATOM 4092 C C . ASP A 1 543 ? -15.880 -21.646 16.832 1.00 89.12 543 ASP A C 1
ATOM 4094 O O . ASP A 1 543 ? -16.036 -22.515 15.969 1.00 89.12 543 ASP A O 1
ATOM 4098 N N . PRO A 1 544 ? -14.660 -21.159 17.128 1.00 88.06 544 PRO A N 1
ATOM 4099 C CA . PRO A 1 544 ? -13.435 -21.702 16.550 1.00 88.06 544 PRO A CA 1
ATOM 4100 C C . PRO A 1 544 ? -13.020 -23.049 17.153 1.00 88.06 544 PRO A C 1
ATOM 4102 O O . PRO A 1 544 ? -12.300 -23.801 16.503 1.00 88.06 544 PRO A O 1
ATOM 4105 N N . CYS A 1 545 ? -13.454 -23.366 18.375 1.00 89.50 545 CYS A N 1
ATOM 4106 C CA . CYS A 1 545 ? -13.034 -24.569 19.086 1.00 89.50 545 CYS A CA 1
ATOM 4107 C C . CYS A 1 545 ? -14.075 -24.976 20.141 1.00 89.50 545 CYS A C 1
ATOM 4109 O O . CYS A 1 545 ? -14.073 -24.525 21.292 1.00 89.50 545 CYS A O 1
ATOM 4111 N N . TYR A 1 546 ? -14.971 -25.880 19.747 1.00 91.94 546 TYR A N 1
ATOM 4112 C CA . TYR A 1 546 ? -16.056 -26.330 20.613 1.00 91.94 546 TYR A CA 1
ATOM 4113 C C . TYR A 1 546 ? -15.537 -26.927 21.930 1.00 91.94 546 TYR A C 1
ATOM 4115 O O . TYR A 1 546 ? -14.577 -27.697 21.953 1.00 91.94 546 TYR A O 1
ATOM 4123 N N . GLY A 1 547 ? -16.183 -26.569 23.041 1.00 90.00 547 GLY A N 1
ATOM 4124 C CA . GLY A 1 547 ? -15.829 -27.053 24.380 1.00 90.00 547 GLY A CA 1
ATOM 4125 C C . GLY A 1 547 ? -14.621 -26.365 25.026 1.00 90.00 547 GLY A C 1
ATOM 4126 O O . GLY A 1 547 ? -14.333 -26.637 26.188 1.00 90.00 547 GLY A O 1
ATOM 4127 N N . THR A 1 548 ? -13.952 -25.447 24.325 1.00 93.25 548 THR A N 1
ATOM 4128 C CA . THR A 1 548 ? -12.899 -24.593 24.893 1.00 93.25 548 THR A CA 1
ATOM 4129 C C . THR A 1 548 ? -13.497 -23.238 25.259 1.00 93.25 548 THR A C 1
ATOM 4131 O O . THR A 1 548 ? -14.201 -22.623 24.451 1.00 93.25 548 THR A O 1
ATOM 4134 N N . PHE A 1 549 ? -13.228 -22.770 26.479 1.00 92.31 549 PHE A N 1
ATOM 4135 C CA . PHE A 1 549 ? -13.673 -21.451 26.923 1.00 92.31 549 PHE A CA 1
ATOM 4136 C C . PHE A 1 549 ? -12.758 -20.389 26.323 1.00 92.31 549 PHE A C 1
ATOM 4138 O O . PHE A 1 549 ? -11.544 -20.497 26.475 1.00 92.31 549 PHE A O 1
ATOM 4145 N N . LYS A 1 550 ? -13.302 -19.380 25.650 1.00 93.25 550 LYS A N 1
ATOM 4146 C CA . LYS A 1 550 ? -12.513 -18.428 24.855 1.00 93.25 550 LYS A CA 1
ATOM 4147 C C . LYS A 1 550 ? -12.417 -17.053 25.511 1.00 93.25 550 LYS A C 1
ATOM 4149 O O . LYS A 1 550 ? -13.031 -16.774 26.542 1.00 93.25 550 LYS A O 1
ATOM 4154 N N . TYR A 1 551 ? -11.652 -16.176 24.888 1.00 92.50 551 TYR A N 1
ATOM 4155 C CA . TYR A 1 551 ? -11.590 -14.753 25.160 1.00 92.50 551 TYR A CA 1
ATOM 4156 C C . TYR A 1 551 ? -11.342 -13.990 23.857 1.00 92.50 551 TYR A C 1
ATOM 4158 O O . TYR A 1 551 ? -10.865 -14.544 22.869 1.00 92.50 551 TYR A O 1
ATOM 4166 N N . LEU A 1 552 ? -11.768 -12.733 23.850 1.00 92.12 552 LEU A N 1
ATOM 4167 C CA . LEU A 1 552 ? -11.505 -11.761 22.806 1.00 92.12 552 LEU A CA 1
ATOM 4168 C C . LEU A 1 552 ? -10.332 -10.892 23.257 1.00 92.12 552 LEU A C 1
ATOM 4170 O O . LEU A 1 552 ? -10.436 -10.222 24.283 1.00 92.12 552 LEU A O 1
ATOM 4174 N N . GLU A 1 553 ? -9.257 -10.888 22.485 1.00 90.81 553 GLU A N 1
ATOM 4175 C CA . GLU A 1 553 ? -8.158 -9.931 22.603 1.00 90.81 553 GLU A CA 1
ATOM 4176 C C . GLU A 1 553 ? -8.331 -8.883 21.516 1.00 90.81 553 GLU A C 1
ATOM 4178 O O . GLU A 1 553 ? -8.525 -9.236 20.352 1.00 90.81 553 GLU A O 1
ATOM 4183 N N . VAL A 1 554 ? -8.299 -7.607 21.886 1.00 90.94 554 VAL A N 1
ATOM 4184 C CA . VAL A 1 554 ? -8.346 -6.495 20.936 1.00 90.94 554 VAL A CA 1
ATOM 4185 C C . VAL A 1 554 ? -7.217 -5.537 21.248 1.00 90.94 554 VAL A C 1
ATOM 4187 O O . VAL A 1 554 ? -7.085 -5.086 22.385 1.00 90.94 554 VAL A O 1
ATOM 4190 N N . ALA A 1 555 ? -6.448 -5.197 20.224 1.00 89.25 555 ALA A N 1
ATOM 4191 C CA . ALA A 1 555 ? -5.511 -4.096 20.262 1.00 89.25 555 ALA A CA 1
ATOM 4192 C C . ALA A 1 555 ? -6.009 -2.965 19.376 1.00 89.25 555 ALA A C 1
ATOM 4194 O O . ALA A 1 555 ? -6.355 -3.187 18.213 1.00 89.25 555 ALA A O 1
ATOM 4195 N N . TYR A 1 556 ? -6.033 -1.756 19.918 1.00 84.62 556 TYR A N 1
ATOM 4196 C CA . TYR A 1 556 ? -6.422 -0.563 19.183 1.00 84.62 556 TYR A CA 1
ATOM 4197 C C . TYR A 1 556 ? -5.639 0.655 19.664 1.00 84.62 556 TYR A C 1
ATOM 4199 O O . TYR A 1 556 ? -5.088 0.673 20.763 1.00 84.62 556 TYR A O 1
ATOM 4207 N N . ILE A 1 557 ? -5.594 1.683 18.831 1.00 82.50 557 ILE A N 1
ATOM 4208 C CA . ILE A 1 557 ? -5.074 3.001 19.191 1.00 82.50 557 ILE A CA 1
ATOM 4209 C C . ILE A 1 557 ? -6.172 4.038 19.038 1.00 82.50 557 ILE A C 1
ATOM 4211 O O . ILE A 1 557 ? -7.096 3.875 18.242 1.00 82.50 557 ILE A O 1
ATOM 4215 N N . CYS A 1 558 ? -6.060 5.098 19.822 1.00 77.25 558 CYS A N 1
ATOM 4216 C CA . CYS A 1 558 ? -6.898 6.274 19.702 1.00 77.25 558 CYS A CA 1
ATOM 4217 C C . CYS A 1 558 ? -6.140 7.305 18.877 1.00 77.25 558 CYS A C 1
ATOM 4219 O O . CYS A 1 558 ? -5.017 7.654 19.236 1.00 77.25 558 CYS A O 1
ATOM 4221 N N . LYS A 1 559 ? -6.726 7.767 17.773 1.00 64.31 559 LYS A N 1
ATOM 4222 C CA . LYS A 1 559 ? -6.163 8.872 16.986 1.00 64.31 559 LYS A CA 1
ATOM 4223 C C . LYS A 1 559 ? -7.172 10.000 16.884 1.00 64.31 559 LYS A C 1
ATOM 4225 O O . LYS A 1 559 ? -8.365 9.717 16.862 1.00 64.31 559 LYS A O 1
ATOM 4230 N N . CYS A 1 5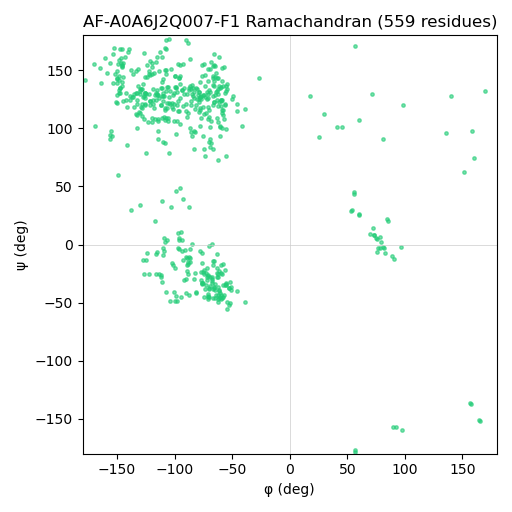60 ? -6.692 11.235 16.798 1.00 66.31 560 CYS A N 1
ATOM 4231 C CA . CYS A 1 560 ? -7.548 12.405 16.624 1.00 66.31 560 CYS A CA 1
ATOM 4232 C C . CYS A 1 560 ? -8.437 12.216 15.381 1.00 66.31 560 CYS A C 1
ATOM 4234 O O . CYS A 1 560 ? -7.952 11.741 14.351 1.00 66.31 560 CYS A O 1
ATOM 4236 N N . GLY A 1 561 ? -9.734 12.471 15.535 1.00 46.66 561 GLY A N 1
ATOM 4237 C CA . GLY A 1 561 ? -10.802 12.146 14.588 1.00 46.66 561 GLY A CA 1
ATOM 4238 C C . GLY A 1 561 ? -11.413 13.320 13.862 1.00 46.66 561 GLY A C 1
ATOM 4239 O O . GLY A 1 561 ? -11.265 14.464 14.344 1.00 46.66 561 GLY A O 1
#